Protein AF-A0A0L0VIF5-F1 (afdb_monomer_lite)

Sequence (379 aa):
MAERPLAISTTFCDLPTQRLYVVSLFVLIQAYKLIQFLDVIWSGSFYERRKLWIYWSLIDILLIGFVIPSLRIPRLRYDIFQKSMILSSLVFVNWFLVGNWHLQFGFLWAFLPKSINNLFNYQTAIMESKVRLNDILSPSSHILGKHTIHILPHSTAKLNPLSQCFCLSAAVRSAFVSIPLLFNNSIPHLLQYSVMNFTNGEKSLRNVTHAQLHPLTKQKKTQKSLEDWLEDEENDQPLDNDDRAQSNQNLRSKPQQLITSGKLKLSPTQHLYNLNIYHIGVIRLERVLDKDNMDIQIARTEALVVECPSASFLSDPVTSGNKKFTPWLSSSGPKENHECIGNSKNFGLVVKGLAPLSLAYSQIVNGQRKLVKLDHHFW

Radius of gyration: 52.23 Å; chains: 1; bounding box: 120×66×134 Å

Organism: NCBI:txid1165861

Foldseek 3Di:
DDDDDAPDDCPPDHLVRVVVVLVVVVVVLVVVLVVVLVVCLVPNDLVVLVVSLVVVLVVLCCSLVPVQVNRVRPPSPDDPVRSCVVSVVVSVVSCVSRNDPPPPCPVVVVVPPPVVVQVPQWDQDPVRDTDRPCCVPDPPDDDPDDPDDDDDDFKEKEWQPPQDAAEFAPVDQPTKDWTKMKIFQFQFAKWKKWFQAPPPRDIDIDIDGSVQWAWLDPPPPPVPPPVVVPPPPDDDDDDDDDDDDDDDDDDDDDPPVSPPVPPDPDDPRMTMIIDIDNDFGKMDTDWTAGPVRDTHHYDPDIYGYWHDKDKFKWAQPDPDDDRDTDGDDPPDPDPCPDDDPPDDGDIDMDIDTDPQDWDWDWDADPNDIDIDTDPDGDD

Secondary structure (DSSP, 8-state):
---PPPSS-TTTS-HHHHHHHHHHHHHHHHHHHHHHHHHHHHH--HHHHHHHHHHHHHHHHHIIIIIHHHT--TT----HHHHHHHHHHHHHHHHHHHS-S-S-THHHHHHS-THHHHHS-EEE-TTS-EEETHHHHS--S----------PPPPEEEE-TT---EEE-TT-TT--EEEEEEEES--EEEEEEEEE-TTT--EEEEEEEGGGSEES---------GGGGSSTT---------------------------S-S----TTEEEEEEEE-S-EEEEEEEEEETTSPBPEEPS-EEEEEEPPEEEEEEPPPSSS---PEE---SSS-------TT----EEEEEESSSSEEEEEEEEETTEEEEEEEEEEE-

InterPro domains:
  IPR037701 Nucleoporin Pom152 [PTHR28206] (3-375)
  IPR056540 Nucleoporin POM152, N-terminal transmembrane domain [PF24097] (14-102)
  IPR056542 Nucleoporin POM152, first Ig-like domain [PF24519] (156-305)

Structure (mmCIF, N/CA/C/O backbone):
data_AF-A0A0L0VIF5-F1
#
_entry.id   AF-A0A0L0VIF5-F1
#
loop_
_atom_site.group_PDB
_atom_site.id
_atom_site.type_symbol
_atom_site.label_atom_id
_atom_site.label_alt_id
_atom_site.label_comp_id
_atom_site.label_asym_id
_atom_site.label_entity_id
_atom_site.label_seq_id
_atom_site.pdbx_PDB_ins_code
_atom_site.Cartn_x
_atom_site.Cartn_y
_atom_site.Cartn_z
_atom_site.occupancy
_atom_site.B_iso_or_equiv
_atom_site.auth_seq_id
_atom_site.auth_comp_id
_atom_site.auth_asym_id
_atom_site.auth_atom_id
_atom_site.pdbx_PDB_model_num
ATOM 1 N N . MET A 1 1 ? -73.895 -22.552 71.698 1.00 37.09 1 MET A N 1
ATOM 2 C CA . MET A 1 1 ? -74.321 -21.353 70.939 1.00 37.09 1 MET A CA 1
ATOM 3 C C . MET A 1 1 ? -74.898 -21.824 69.620 1.00 37.09 1 MET A C 1
ATOM 5 O O . MET A 1 1 ? -74.186 -22.490 68.885 1.00 37.09 1 MET A O 1
ATOM 9 N N . ALA A 1 2 ? -76.182 -21.562 69.374 1.00 37.12 2 ALA A N 1
ATOM 10 C CA . ALA A 1 2 ? -76.881 -21.993 68.167 1.00 37.12 2 ALA A CA 1
ATOM 11 C C . ALA A 1 2 ? -76.202 -21.433 66.903 1.00 37.12 2 ALA A C 1
ATOM 13 O O . ALA A 1 2 ? -76.047 -20.215 66.769 1.00 37.12 2 ALA A O 1
ATOM 14 N N . GLU A 1 3 ? -75.777 -22.313 65.992 1.00 44.91 3 GLU A N 1
ATOM 15 C CA . GLU A 1 3 ? -75.253 -21.916 64.686 1.00 44.91 3 GLU A CA 1
ATOM 16 C C . GLU A 1 3 ? -76.394 -21.315 63.858 1.00 44.91 3 GLU A C 1
ATOM 18 O O . GLU A 1 3 ? -77.348 -21.993 63.483 1.00 44.91 3 GLU A O 1
ATOM 23 N N . ARG A 1 4 ? -76.326 -20.005 63.602 1.00 51.19 4 ARG A N 1
ATOM 24 C CA . ARG A 1 4 ? -77.241 -19.345 62.663 1.00 51.19 4 ARG A CA 1
ATOM 25 C C . ARG A 1 4 ? -76.994 -19.894 61.245 1.00 51.19 4 ARG A C 1
ATOM 27 O O . ARG A 1 4 ? -75.825 -20.030 60.877 1.00 51.19 4 ARG A O 1
ATOM 34 N N . PRO A 1 5 ? -78.046 -20.124 60.438 1.00 52.91 5 PRO A N 1
ATOM 35 C CA . PRO A 1 5 ? -77.915 -20.714 59.108 1.00 52.91 5 PRO A CA 1
ATOM 36 C C . PRO A 1 5 ? -77.062 -19.851 58.166 1.00 52.91 5 PRO A C 1
ATOM 38 O O . PRO A 1 5 ? -76.972 -18.626 58.316 1.00 52.91 5 PRO A O 1
ATOM 41 N N . LEU A 1 6 ? -76.410 -20.517 57.207 1.00 54.38 6 LEU A N 1
ATOM 42 C CA . LEU A 1 6 ? -75.652 -19.880 56.130 1.00 54.38 6 LEU A CA 1
ATOM 43 C C . LEU A 1 6 ? -76.581 -19.010 55.271 1.00 54.38 6 LEU A C 1
ATOM 45 O O . LEU A 1 6 ? -77.720 -19.384 55.009 1.00 54.38 6 LEU A O 1
ATOM 49 N N . ALA A 1 7 ? -76.086 -17.857 54.815 1.00 55.22 7 ALA A N 1
ATOM 50 C CA . ALA A 1 7 ? -76.877 -16.894 54.040 1.00 55.22 7 ALA A CA 1
ATOM 51 C C . ALA A 1 7 ? -77.243 -17.383 52.621 1.00 55.22 7 ALA A C 1
ATOM 53 O O . ALA A 1 7 ? -78.108 -16.797 51.981 1.00 55.22 7 ALA A O 1
ATOM 54 N N . ILE A 1 8 ? -76.600 -18.447 52.128 1.00 57.12 8 ILE A N 1
ATOM 55 C CA . ILE A 1 8 ? -76.883 -19.077 50.833 1.00 57.12 8 ILE A CA 1
ATOM 56 C C . ILE A 1 8 ? -77.099 -20.573 51.091 1.00 57.12 8 ILE A C 1
ATOM 58 O O . ILE A 1 8 ? -76.238 -21.225 51.684 1.00 57.12 8 ILE A O 1
ATOM 62 N N . SER A 1 9 ? -78.259 -21.100 50.687 1.00 49.66 9 SER A N 1
ATOM 63 C CA . SER A 1 9 ? -78.610 -22.516 50.857 1.00 49.66 9 SER A CA 1
ATOM 64 C C . SER A 1 9 ? -77.709 -23.409 49.999 1.00 49.66 9 SER A C 1
ATOM 66 O O . SER A 1 9 ? -77.537 -23.163 48.804 1.00 49.66 9 SER A O 1
ATOM 68 N N . THR A 1 10 ? -77.187 -24.488 50.586 1.00 59.03 10 THR A N 1
ATOM 69 C CA . THR A 1 10 ? -76.313 -25.485 49.934 1.00 59.03 10 THR A CA 1
ATOM 70 C C . THR A 1 10 ? -77.016 -26.316 48.855 1.00 59.03 10 THR A C 1
ATOM 72 O O . THR A 1 10 ? -76.394 -27.175 48.246 1.00 59.03 10 THR A O 1
ATOM 75 N N . THR A 1 11 ? -78.308 -26.086 48.613 1.00 62.38 11 THR A N 1
ATOM 76 C CA . THR A 1 11 ? -79.094 -26.747 47.560 1.00 62.38 11 THR A CA 1
ATOM 77 C C . THR A 1 11 ? -78.877 -26.164 46.162 1.00 62.38 11 THR A C 1
ATOM 79 O O . THR A 1 11 ? -79.217 -26.827 45.191 1.00 62.38 11 THR A O 1
ATOM 82 N N . PHE A 1 12 ? -78.330 -24.947 46.038 1.00 62.19 12 PHE A N 1
ATOM 83 C CA . PHE A 1 12 ? -78.150 -24.279 44.737 1.00 62.19 12 PHE A CA 1
ATOM 84 C C . PHE A 1 12 ? -76.689 -24.156 44.286 1.00 62.19 12 PHE A C 1
ATOM 86 O O . PHE A 1 12 ? -76.437 -23.951 43.102 1.00 62.19 12 PHE A O 1
ATOM 93 N N . CYS A 1 13 ? -75.718 -24.246 45.199 1.00 63.91 13 CYS A N 1
ATOM 94 C CA . CYS A 1 13 ? -74.304 -24.124 44.857 1.00 63.91 13 CYS A CA 1
ATOM 95 C C . CYS A 1 13 ? -73.428 -24.848 45.886 1.00 63.91 13 CYS A C 1
ATOM 97 O O . CYS A 1 13 ? -73.591 -24.653 47.093 1.00 63.91 13 CYS A O 1
ATOM 99 N N . ASP A 1 14 ? -72.479 -25.651 45.404 1.00 74.56 14 ASP A N 1
ATOM 100 C CA . ASP A 1 14 ? -71.530 -26.365 46.252 1.00 74.56 14 ASP A CA 1
ATOM 101 C C . ASP A 1 14 ? -70.582 -25.399 46.981 1.00 74.56 14 ASP A C 1
ATOM 103 O O . ASP A 1 14 ? -70.131 -24.381 46.444 1.00 74.56 14 ASP A O 1
ATOM 107 N N . LEU A 1 15 ? -70.204 -25.759 48.211 1.00 70.94 15 LEU A N 1
ATOM 108 C CA . LEU A 1 15 ? -69.267 -24.992 49.038 1.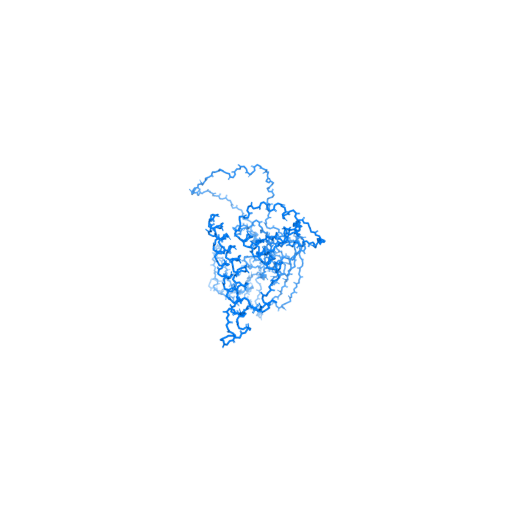00 70.94 15 LEU A CA 1
ATOM 109 C C . LEU A 1 15 ? -67.925 -24.632 48.353 1.00 70.94 15 LEU A C 1
ATOM 111 O O . LEU A 1 15 ? -67.456 -23.509 48.559 1.00 70.94 15 LEU A O 1
ATOM 115 N N . PRO A 1 16 ? -67.247 -25.514 47.584 1.00 77.19 16 PRO A N 1
ATOM 116 C CA . PRO A 1 16 ? -66.044 -25.133 46.837 1.00 77.19 16 PRO A CA 1
ATOM 117 C C . PRO A 1 16 ? -66.314 -24.078 45.755 1.00 77.19 16 PRO A C 1
ATOM 119 O O . PRO A 1 16 ? -65.529 -23.139 45.617 1.00 77.19 16 PRO A O 1
ATOM 122 N N . THR A 1 17 ? -67.431 -24.182 45.039 1.00 79.50 17 THR A N 1
ATOM 123 C CA . THR A 1 17 ? -67.799 -23.267 43.950 1.00 79.50 17 THR A CA 1
ATOM 124 C C . THR A 1 17 ? -68.127 -21.875 44.493 1.00 79.50 17 THR A C 1
ATOM 126 O O . THR A 1 17 ? -67.648 -20.870 43.970 1.00 79.50 17 THR A O 1
ATOM 129 N N . GLN A 1 18 ? -68.825 -21.804 45.631 1.00 77.75 18 GLN A N 1
ATOM 130 C CA . GLN A 1 18 ? -69.082 -20.548 46.339 1.00 77.75 18 GLN A CA 1
ATOM 131 C C . GLN A 1 18 ? -67.781 -19.825 46.739 1.00 77.75 18 GLN A C 1
ATOM 133 O O . GLN A 1 18 ? -67.693 -18.601 46.642 1.00 77.75 18 GLN A O 1
ATOM 138 N N . ARG A 1 19 ? -66.742 -20.566 47.153 1.00 83.19 19 ARG A N 1
ATOM 139 C CA . ARG A 1 19 ? -65.423 -19.989 47.477 1.00 83.19 19 ARG A CA 1
ATOM 140 C C . ARG A 1 19 ? -64.725 -19.445 46.237 1.00 83.19 19 ARG A C 1
ATOM 142 O O . ARG A 1 19 ? -64.167 -18.352 46.297 1.00 83.19 19 ARG A O 1
ATOM 149 N N . LEU A 1 20 ? -64.765 -20.192 45.134 1.00 82.44 20 LEU A N 1
ATOM 150 C CA . LEU A 1 20 ? -64.141 -19.780 43.880 1.00 82.44 20 LEU A CA 1
ATOM 151 C C . LEU A 1 20 ? -64.751 -18.470 43.374 1.00 82.44 20 LEU A C 1
ATOM 153 O O . LEU A 1 20 ? -64.001 -17.565 43.023 1.00 82.44 20 LEU A O 1
ATOM 157 N N . TYR A 1 21 ? -66.079 -18.318 43.427 1.00 84.25 21 TYR A N 1
ATOM 158 C CA . TYR A 1 21 ? -66.735 -17.072 43.021 1.00 84.25 21 TYR A CA 1
ATOM 159 C C . TYR A 1 21 ? -66.327 -15.872 43.877 1.00 84.25 21 TYR A C 1
ATOM 161 O O . TYR A 1 21 ? -66.044 -14.808 43.332 1.00 84.25 21 TYR A O 1
ATOM 169 N N . VAL A 1 22 ? -66.231 -16.037 45.200 1.00 82.25 22 VAL A N 1
ATOM 170 C CA . VAL A 1 22 ? -65.794 -14.951 46.094 1.00 82.25 22 VAL A CA 1
ATOM 171 C C . VAL A 1 22 ? -64.343 -14.553 45.815 1.00 82.25 22 VAL A C 1
ATOM 173 O O . VAL A 1 22 ? -64.039 -13.364 45.738 1.00 82.25 22 VAL A O 1
ATOM 176 N N . VAL A 1 23 ? -63.450 -15.528 45.615 1.00 84.25 23 VAL A N 1
ATOM 177 C CA . VAL A 1 23 ? -62.040 -15.259 45.288 1.00 84.25 23 VAL A CA 1
ATOM 178 C C . VAL A 1 23 ? -61.906 -14.619 43.904 1.00 84.25 23 VAL A C 1
ATOM 180 O O . VAL A 1 23 ? -61.168 -13.652 43.751 1.00 84.25 23 VAL A O 1
ATOM 183 N N . SER A 1 24 ? -62.641 -15.107 42.905 1.00 87.25 24 SER A N 1
ATOM 184 C CA . SER A 1 24 ? -62.624 -14.563 41.544 1.00 87.25 24 SER A CA 1
ATOM 185 C C . SER A 1 24 ? -63.135 -13.121 41.501 1.00 87.25 24 SER A C 1
ATOM 187 O O . SER A 1 24 ? -62.479 -12.261 40.915 1.00 87.25 24 SER A O 1
ATOM 189 N N . LEU A 1 25 ? -64.242 -12.827 42.193 1.00 86.38 25 LEU A N 1
ATOM 190 C CA . LEU A 1 25 ? -64.770 -11.468 42.314 1.00 86.38 25 LEU A CA 1
ATOM 191 C C . LEU A 1 25 ? -63.771 -10.542 43.019 1.00 86.38 25 LEU A C 1
ATOM 193 O O . LEU A 1 25 ? -63.560 -9.416 42.577 1.00 86.38 25 LEU A O 1
ATOM 197 N N . PHE A 1 26 ? -63.112 -11.025 44.077 1.00 85.75 26 PHE A N 1
ATOM 198 C CA . PHE A 1 26 ? -62.067 -10.270 44.765 1.00 85.75 26 PHE A CA 1
ATOM 199 C C . PHE A 1 26 ? -60.892 -9.942 43.832 1.00 85.75 26 PHE A C 1
ATOM 201 O O . PHE A 1 26 ? -60.473 -8.789 43.762 1.00 85.75 26 PHE A O 1
ATOM 208 N N . VAL A 1 27 ? -60.393 -10.921 43.071 1.00 88.81 27 VAL A N 1
ATOM 209 C CA . VAL A 1 27 ? -59.299 -10.720 42.104 1.00 88.81 27 VAL A CA 1
ATOM 210 C C . VAL A 1 27 ? -59.694 -9.723 41.015 1.00 88.81 27 VAL A C 1
ATOM 212 O O . VAL A 1 27 ? -58.898 -8.849 40.680 1.00 88.81 27 VAL A O 1
ATOM 215 N N . LEU A 1 28 ? -60.923 -9.801 40.500 1.00 92.06 28 LEU A N 1
ATOM 216 C CA . LEU A 1 28 ? -61.424 -8.874 39.483 1.00 92.06 28 LEU A CA 1
ATOM 217 C C . LEU A 1 28 ? -61.465 -7.433 40.007 1.00 92.06 28 LEU A C 1
ATOM 219 O O . LEU A 1 28 ? -61.015 -6.514 39.322 1.00 92.06 28 LEU A O 1
ATOM 223 N N . ILE A 1 29 ? -61.931 -7.237 41.244 1.00 88.19 29 ILE A N 1
ATOM 224 C CA . ILE A 1 29 ? -61.940 -5.921 41.898 1.00 88.19 29 ILE A CA 1
ATOM 225 C C . ILE A 1 29 ? -60.507 -5.395 42.085 1.00 88.19 29 ILE A C 1
ATOM 227 O O . ILE A 1 29 ? -60.245 -4.231 41.781 1.00 88.19 29 ILE A O 1
ATOM 231 N N . GLN A 1 30 ? -59.560 -6.239 42.518 1.00 88.94 30 GLN A N 1
ATOM 232 C CA . GLN A 1 30 ? -58.156 -5.827 42.663 1.00 88.94 30 GLN A CA 1
ATOM 233 C C . GLN A 1 30 ? -57.499 -5.495 41.310 1.00 88.94 30 GLN A C 1
ATOM 235 O O . GLN A 1 30 ? -56.734 -4.535 41.226 1.00 88.94 30 GLN A O 1
ATOM 240 N N . ALA A 1 31 ? -57.819 -6.228 40.240 1.00 90.50 31 ALA A N 1
ATOM 241 C CA . ALA A 1 31 ? -57.311 -5.948 38.897 1.00 90.50 31 ALA A CA 1
ATOM 242 C C . ALA A 1 31 ? -57.841 -4.612 38.349 1.00 90.50 31 ALA A C 1
ATOM 244 O O . ALA A 1 31 ? -57.065 -3.804 37.839 1.00 90.50 31 ALA A O 1
ATOM 245 N N . TYR A 1 32 ? -59.140 -4.339 38.512 1.00 90.88 32 TYR A N 1
ATOM 246 C CA . TYR A 1 32 ? -59.739 -3.066 38.100 1.00 90.88 32 TYR A CA 1
ATOM 247 C C . TYR A 1 32 ? -59.129 -1.872 38.848 1.00 90.88 32 TYR A C 1
ATOM 249 O O . TYR A 1 32 ? -58.783 -0.853 38.251 1.00 90.88 32 TYR A O 1
ATOM 257 N N . LYS A 1 33 ? -58.921 -2.027 40.156 1.00 90.00 33 LYS A N 1
ATOM 258 C CA . LYS A 1 33 ? -58.232 -1.048 40.997 1.00 90.00 33 LYS A CA 1
ATOM 259 C C . LYS A 1 33 ? -56.798 -0.772 40.527 1.00 90.00 33 LYS A C 1
ATOM 261 O O . LYS A 1 33 ? -56.397 0.387 40.471 1.00 90.00 33 LYS A O 1
ATOM 266 N N . LEU A 1 34 ? -56.041 -1.806 40.149 1.00 87.44 34 LEU A N 1
ATOM 267 C CA . LEU A 1 34 ? -54.671 -1.655 39.643 1.00 87.44 34 LEU A CA 1
ATOM 268 C C . LEU A 1 34 ? -54.628 -0.834 38.347 1.00 87.44 34 LEU A C 1
ATOM 270 O O . LEU A 1 34 ? -53.763 0.026 38.209 1.00 87.44 34 LEU A O 1
ATOM 274 N N . ILE A 1 35 ? -55.580 -1.042 37.434 1.00 87.56 35 ILE A N 1
ATOM 275 C CA . ILE A 1 35 ? -55.677 -0.268 36.184 1.00 87.56 35 ILE A CA 1
ATOM 276 C C . ILE A 1 35 ? -55.914 1.218 36.481 1.00 87.56 35 ILE A C 1
ATOM 278 O O . ILE A 1 35 ? -55.209 2.070 35.946 1.00 87.56 35 ILE A O 1
ATOM 282 N N . GLN A 1 36 ? -56.850 1.528 37.384 1.00 86.56 36 GLN A N 1
ATOM 283 C CA . GLN A 1 36 ? -57.139 2.909 37.788 1.00 86.56 36 GLN A CA 1
ATOM 284 C C . GLN A 1 36 ? -55.935 3.582 38.462 1.00 86.56 36 GLN A C 1
ATOM 286 O O . GLN A 1 36 ? -55.687 4.772 38.281 1.00 86.56 36 GLN A O 1
ATOM 291 N N . PHE A 1 37 ? -55.158 2.822 39.234 1.00 85.62 37 PHE A N 1
ATOM 292 C CA . PHE A 1 37 ? -53.932 3.328 39.841 1.00 85.62 37 PHE A CA 1
ATOM 293 C C . PHE A 1 37 ? -52.834 3.589 38.812 1.00 85.62 37 PHE A C 1
ATOM 295 O O . PHE A 1 37 ? -52.171 4.617 38.912 1.00 85.62 37 PHE A O 1
ATOM 302 N N . LEU A 1 38 ? -52.660 2.717 37.815 1.00 83.56 38 LEU A N 1
ATOM 303 C CA . LEU A 1 38 ? -51.679 2.927 36.747 1.00 83.56 38 LEU A CA 1
ATOM 304 C C . LEU A 1 38 ? -51.964 4.195 35.936 1.00 83.56 38 LEU A C 1
ATOM 306 O O . LEU A 1 38 ? -51.031 4.949 35.664 1.00 83.56 38 LEU A O 1
ATOM 310 N N . ASP A 1 39 ? -53.230 4.458 35.605 1.00 83.62 39 ASP A N 1
ATOM 311 C CA . ASP A 1 39 ? -53.618 5.675 34.881 1.00 83.62 39 ASP A CA 1
ATOM 312 C C . ASP A 1 39 ? -53.274 6.934 35.696 1.00 83.62 39 ASP A C 1
ATOM 314 O O . ASP A 1 39 ? -52.555 7.830 35.253 1.00 83.62 39 ASP A O 1
ATOM 318 N N . VAL A 1 40 ? -53.666 6.948 36.968 1.00 83.50 40 VAL A N 1
ATOM 319 C CA . VAL A 1 40 ? -53.474 8.094 37.866 1.00 83.50 40 VAL A CA 1
ATOM 320 C C . VAL A 1 40 ? -52.009 8.311 38.278 1.00 83.50 40 VAL A C 1
ATOM 322 O O . VAL A 1 40 ? -51.621 9.443 38.581 1.00 83.50 40 VAL A O 1
ATOM 325 N N . ILE A 1 41 ? -51.170 7.271 38.272 1.00 79.25 41 ILE A N 1
ATOM 326 C CA . ILE A 1 41 ? -49.714 7.404 38.449 1.00 79.25 41 ILE A CA 1
ATOM 327 C C . ILE A 1 41 ? -49.101 8.185 37.279 1.00 79.25 41 ILE A C 1
ATOM 329 O O . ILE A 1 41 ? -48.213 9.008 37.499 1.00 79.25 41 ILE A O 1
ATOM 333 N N . TRP A 1 42 ? -49.591 7.961 36.058 1.00 75.31 42 TRP A N 1
ATOM 334 C CA . TRP A 1 42 ? -49.045 8.577 34.849 1.00 75.31 42 TRP A CA 1
ATOM 335 C C . TRP A 1 42 ? -49.603 9.974 34.569 1.00 75.31 42 TRP A C 1
ATOM 337 O O . TRP A 1 42 ? -48.871 10.839 34.089 1.00 75.31 42 TRP A O 1
ATOM 347 N N . SER A 1 43 ? -50.888 10.201 34.857 1.00 74.75 43 SER A N 1
ATOM 348 C CA . SER A 1 43 ? -51.625 11.389 34.397 1.00 74.75 43 SER A CA 1
ATOM 349 C C . SER A 1 43 ? -52.347 12.168 35.511 1.00 74.75 43 SER A C 1
ATOM 351 O O . SER A 1 43 ? -52.868 13.259 35.275 1.00 74.75 43 SER A O 1
ATOM 353 N N . GLY A 1 44 ? -52.385 11.640 36.740 1.00 73.38 44 GLY A N 1
ATOM 354 C CA . GLY A 1 44 ? -53.288 12.108 37.792 1.00 73.38 44 GLY A CA 1
ATOM 355 C C . GLY A 1 44 ? -52.775 13.265 38.656 1.00 73.38 44 GLY A C 1
ATOM 356 O O . GLY A 1 44 ? -51.603 13.345 39.036 1.00 73.38 44 GLY A O 1
ATOM 357 N N . SER A 1 45 ? -53.696 14.148 39.053 1.00 80.88 45 SER A N 1
ATOM 358 C CA . SER A 1 45 ? -53.440 15.224 40.019 1.00 80.88 45 SER A CA 1
ATOM 359 C C . SER A 1 45 ? -53.351 14.701 41.466 1.00 80.88 45 SER A C 1
ATOM 361 O O . SER A 1 45 ? -53.839 13.618 41.796 1.00 80.88 45 SER A O 1
ATOM 363 N N . PHE A 1 46 ? -52.758 15.484 42.378 1.00 77.56 46 PHE A N 1
ATOM 364 C CA . PHE A 1 46 ? -52.643 15.107 43.799 1.00 77.56 46 PHE A CA 1
ATOM 365 C C . PHE A 1 46 ? -53.997 14.889 44.492 1.00 77.56 46 PHE A C 1
ATOM 367 O O . PHE A 1 46 ? -54.105 14.031 45.370 1.00 77.56 46 PHE A O 1
ATOM 374 N N . TYR A 1 47 ? -55.023 15.652 44.105 1.00 82.25 47 TYR A N 1
ATOM 375 C CA . TYR A 1 47 ? -56.366 15.524 44.667 1.00 82.25 47 TYR A CA 1
ATOM 376 C C . TYR A 1 47 ? -57.040 14.220 44.221 1.00 82.25 47 TYR A C 1
ATOM 378 O O . TYR A 1 47 ? -57.545 13.481 45.067 1.00 82.25 47 TYR A O 1
ATOM 386 N N . GLU A 1 48 ? -56.962 13.884 42.928 1.00 82.50 48 GLU A N 1
ATOM 387 C CA . GLU A 1 48 ? -57.525 12.635 42.395 1.00 82.50 48 GLU A CA 1
ATOM 388 C C . GLU A 1 48 ? -56.803 11.401 42.953 1.00 82.50 48 GLU A C 1
ATOM 390 O O . GLU A 1 48 ? -57.455 10.435 43.351 1.00 82.50 48 GLU A O 1
ATOM 395 N N . ARG A 1 49 ? -55.473 11.470 43.127 1.00 81.12 49 ARG A N 1
ATOM 396 C CA . ARG A 1 49 ? -54.690 10.439 43.832 1.00 81.12 49 ARG A CA 1
ATOM 397 C C . ARG A 1 49 ? -55.218 10.168 45.239 1.00 81.12 49 ARG A C 1
ATOM 399 O O . ARG A 1 49 ? -55.515 9.027 45.594 1.00 81.12 49 ARG A O 1
ATOM 406 N N . ARG A 1 50 ? -55.369 11.221 46.049 1.00 82.69 50 ARG A N 1
ATOM 407 C CA . ARG A 1 50 ? -55.847 11.096 47.435 1.00 82.69 50 ARG A CA 1
ATOM 408 C C . ARG A 1 50 ? -57.286 10.583 47.494 1.00 82.69 50 ARG A C 1
ATOM 410 O O . ARG A 1 50 ? -57.595 9.752 48.345 1.00 82.69 50 ARG A O 1
ATOM 417 N N . LYS A 1 51 ? -58.150 11.059 46.597 1.00 85.69 51 LYS A N 1
ATOM 418 C CA . LYS A 1 51 ? -59.549 10.634 46.494 1.00 85.69 51 LYS A CA 1
ATOM 419 C C . LYS A 1 51 ? -59.655 9.146 46.162 1.00 85.69 51 LYS A C 1
ATOM 421 O O . LYS A 1 51 ? -60.365 8.430 46.863 1.00 85.69 51 LYS A O 1
ATOM 426 N N . LEU A 1 52 ? -58.906 8.669 45.167 1.00 85.81 52 LEU A N 1
ATOM 427 C CA . LEU A 1 52 ? -58.879 7.255 44.788 1.00 85.81 52 LEU A CA 1
ATOM 428 C C . LEU A 1 52 ? -58.283 6.373 45.886 1.00 85.81 52 LEU A C 1
ATOM 430 O O . LEU A 1 52 ? -58.828 5.306 46.158 1.00 85.81 52 LEU A O 1
ATOM 434 N N . TRP A 1 53 ? -57.225 6.823 46.566 1.00 85.06 53 TRP A N 1
ATOM 435 C CA . TRP A 1 53 ? -56.654 6.090 47.698 1.00 85.06 53 TRP A CA 1
ATOM 436 C C . TRP A 1 53 ? -57.673 5.891 48.832 1.00 85.06 53 TRP A C 1
ATOM 438 O O . TRP A 1 53 ? -57.872 4.763 49.282 1.00 85.06 53 TRP A O 1
ATOM 448 N N . ILE A 1 54 ? -58.360 6.958 49.263 1.00 85.56 54 ILE A N 1
ATOM 449 C CA . ILE A 1 54 ? -59.376 6.877 50.328 1.00 85.56 54 ILE A CA 1
ATOM 450 C C . ILE A 1 54 ? -60.554 6.009 49.876 1.00 85.56 54 ILE A C 1
ATOM 452 O O . ILE A 1 54 ? -60.986 5.132 50.621 1.00 85.56 54 ILE A O 1
ATOM 456 N N . TYR A 1 55 ? -61.047 6.223 48.654 1.00 89.56 55 TYR A N 1
ATOM 457 C CA . TYR A 1 55 ? -62.181 5.488 48.097 1.00 89.56 55 TYR A CA 1
ATOM 458 C C . TYR A 1 55 ? -61.920 3.976 48.047 1.00 89.56 55 TYR A C 1
ATOM 460 O O . TYR A 1 55 ? -62.703 3.196 48.587 1.00 89.56 55 TYR A O 1
ATOM 468 N N . TRP A 1 56 ? -60.786 3.554 47.480 1.00 89.00 56 TRP A N 1
ATOM 469 C CA . TRP A 1 56 ? -60.438 2.136 47.370 1.00 89.00 56 TRP A CA 1
ATOM 470 C C . TRP A 1 56 ? -60.043 1.506 48.709 1.00 89.00 56 TRP A C 1
ATOM 472 O O . TRP A 1 56 ? -60.382 0.351 48.950 1.00 89.00 56 TRP A O 1
ATOM 482 N N . SER A 1 57 ? -59.406 2.261 49.610 1.00 86.62 57 SER A N 1
ATOM 483 C CA . SER A 1 57 ? -59.130 1.810 50.982 1.00 86.62 57 SER A CA 1
ATOM 484 C C . SER A 1 57 ? -60.425 1.520 51.752 1.00 86.62 57 SER A C 1
ATOM 486 O O . SER A 1 57 ? -60.552 0.471 52.380 1.00 86.62 57 SER A O 1
ATOM 488 N N . LEU A 1 58 ? -61.434 2.393 51.643 1.00 89.00 58 LEU A N 1
ATOM 489 C CA . LEU A 1 58 ? -62.751 2.168 52.248 1.00 89.00 58 LEU A CA 1
ATOM 490 C C . LEU A 1 58 ? -63.466 0.950 51.651 1.00 89.00 58 LEU A C 1
ATOM 492 O O . LEU A 1 58 ? -64.083 0.186 52.394 1.00 89.00 58 LEU A O 1
ATOM 496 N N . ILE A 1 59 ? -63.356 0.737 50.337 1.00 88.50 59 ILE A N 1
ATOM 497 C CA . ILE A 1 59 ? -63.912 -0.451 49.677 1.00 88.50 59 ILE A CA 1
ATOM 498 C C . ILE A 1 59 ? -63.223 -1.728 50.168 1.00 88.50 59 ILE A C 1
ATOM 500 O O . ILE A 1 59 ? -63.921 -2.688 50.481 1.00 88.50 59 ILE A O 1
ATOM 504 N N . ASP A 1 60 ? -61.893 -1.748 50.295 1.00 85.75 60 ASP A N 1
ATOM 505 C CA . ASP A 1 60 ? -61.153 -2.905 50.820 1.00 85.75 60 ASP A CA 1
ATOM 506 C C . ASP A 1 60 ? -61.559 -3.211 52.281 1.00 85.75 60 ASP A C 1
ATOM 508 O O . ASP A 1 60 ? -61.782 -4.375 52.633 1.00 85.75 60 ASP A O 1
ATOM 512 N N . ILE A 1 61 ? -61.741 -2.174 53.117 1.00 86.56 61 ILE A N 1
ATOM 513 C CA . ILE A 1 61 ? -62.247 -2.298 54.499 1.00 86.56 61 ILE A CA 1
ATOM 514 C C . ILE A 1 61 ? -63.660 -2.890 54.513 1.00 86.56 61 ILE A C 1
ATOM 516 O O . ILE A 1 61 ? -63.938 -3.804 55.289 1.00 86.56 61 ILE A O 1
ATOM 520 N N . LEU A 1 62 ? -64.556 -2.403 53.655 1.00 87.69 62 LEU A N 1
ATOM 521 C CA . LEU A 1 62 ? -65.936 -2.883 53.582 1.00 87.69 62 LEU A CA 1
ATOM 522 C C . LEU A 1 62 ? -66.000 -4.324 53.055 1.00 87.69 62 LEU A C 1
ATOM 524 O O . LEU A 1 62 ? -66.706 -5.166 53.615 1.00 87.69 62 LEU A O 1
ATOM 528 N N . LEU A 1 63 ? -65.227 -4.641 52.018 1.00 83.44 63 LEU A N 1
ATOM 529 C CA . LEU A 1 63 ? -65.213 -5.955 51.384 1.00 83.44 63 LEU A CA 1
ATOM 530 C C . LEU A 1 63 ? -64.665 -7.027 52.339 1.00 83.44 63 LEU A C 1
ATOM 532 O O . LEU A 1 63 ? -65.312 -8.049 52.569 1.00 83.44 63 LEU A O 1
ATOM 536 N N . ILE A 1 64 ? -63.505 -6.780 52.952 1.00 81.88 64 ILE A N 1
ATOM 537 C CA . ILE A 1 64 ? -62.831 -7.757 53.822 1.00 81.88 64 ILE A CA 1
ATOM 538 C C . ILE A 1 64 ? -63.407 -7.745 55.242 1.00 81.88 64 ILE A C 1
ATOM 540 O O . ILE A 1 64 ? -63.544 -8.800 55.866 1.00 81.88 64 ILE A O 1
ATOM 544 N N . GLY A 1 65 ? -63.764 -6.569 55.757 1.00 78.44 65 GLY A N 1
ATOM 545 C CA . GLY A 1 65 ? -64.254 -6.384 57.122 1.00 78.44 65 GLY A CA 1
ATOM 546 C C . GLY A 1 65 ? -65.737 -6.690 57.309 1.00 78.44 65 GLY A C 1
ATOM 547 O O . GLY A 1 65 ? -66.112 -7.177 58.374 1.00 78.44 65 GLY A O 1
ATOM 548 N N . PHE A 1 66 ? -66.582 -6.452 56.301 1.00 79.31 66 PHE A N 1
ATOM 549 C CA . PHE A 1 66 ? -68.037 -6.575 56.445 1.00 79.31 66 PHE A CA 1
ATOM 550 C C . PHE A 1 66 ? -68.656 -7.628 55.518 1.00 79.31 66 PHE A C 1
ATOM 552 O O . PHE A 1 66 ? -69.423 -8.477 55.981 1.00 79.3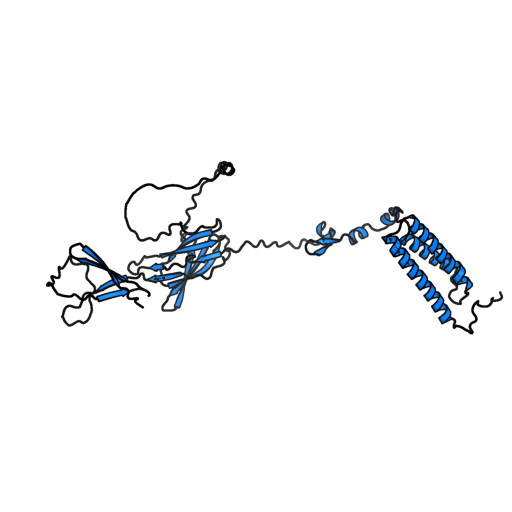1 66 PHE A O 1
ATOM 559 N N . VAL A 1 67 ? -68.291 -7.640 54.231 1.00 78.69 67 VAL A N 1
ATOM 560 C CA . VAL A 1 67 ? -68.925 -8.518 53.228 1.00 78.69 67 VAL A CA 1
ATOM 561 C C . VAL A 1 67 ? -68.497 -9.975 53.402 1.00 78.69 67 VAL A C 1
ATOM 563 O O . VAL A 1 67 ? -69.349 -10.857 53.534 1.00 78.69 67 VAL A O 1
ATOM 566 N N . ILE A 1 68 ? -67.191 -10.242 53.483 1.00 78.31 68 ILE A N 1
ATOM 567 C CA . ILE A 1 68 ? -66.665 -11.606 53.658 1.00 78.31 68 ILE A CA 1
ATOM 568 C C . ILE A 1 68 ? -67.165 -12.260 54.968 1.00 78.31 68 ILE A C 1
ATOM 570 O O . ILE A 1 68 ? -67.607 -13.413 54.924 1.00 78.31 68 ILE A O 1
ATOM 574 N N . PRO A 1 69 ? -67.187 -11.567 56.127 1.00 73.19 69 PRO A N 1
ATOM 575 C CA . PRO A 1 69 ? -67.737 -12.133 57.361 1.00 73.19 69 PRO A CA 1
ATOM 576 C C . PRO A 1 69 ? -69.254 -12.357 57.328 1.00 73.19 69 PRO A C 1
ATOM 578 O O . PRO A 1 69 ? -69.736 -13.305 57.952 1.00 73.19 69 PRO A O 1
ATOM 581 N N . SER A 1 70 ? -70.004 -11.534 56.588 1.00 70.69 70 SER A N 1
ATOM 582 C CA . SER A 1 70 ? -71.461 -11.680 56.448 1.00 70.69 70 SER A CA 1
ATOM 583 C C . SER A 1 70 ? -71.859 -12.912 55.627 1.00 70.69 70 SER A C 1
ATOM 585 O O . SER A 1 70 ? -72.878 -13.534 55.919 1.00 70.69 70 SER A O 1
ATOM 587 N N . LEU A 1 71 ? -71.021 -13.331 54.670 1.00 69.50 71 LEU A N 1
ATOM 588 C CA . LEU A 1 71 ? -71.246 -14.514 53.823 1.00 69.50 71 LEU A CA 1
ATOM 589 C C . LEU A 1 71 ? -71.013 -15.858 54.550 1.00 69.50 71 LEU A C 1
ATOM 591 O O . LEU A 1 71 ? -71.374 -16.904 54.018 1.00 69.50 71 LEU A O 1
ATOM 595 N N . ARG A 1 72 ? -70.443 -15.842 55.770 1.00 64.50 72 ARG A N 1
ATOM 596 C CA . ARG A 1 72 ? -70.287 -16.990 56.700 1.00 64.50 72 ARG A CA 1
ATOM 597 C C . ARG A 1 72 ? -69.851 -18.322 56.062 1.00 64.50 72 ARG A C 1
ATOM 599 O O . ARG A 1 72 ? -70.310 -19.389 56.463 1.00 64.50 72 ARG A O 1
ATOM 606 N N . ILE A 1 73 ? -68.912 -18.283 55.119 1.00 67.69 73 ILE A N 1
ATOM 607 C CA . ILE A 1 73 ? -68.411 -19.482 54.430 1.00 67.69 73 ILE A CA 1
ATOM 608 C C . ILE A 1 73 ? -67.418 -20.244 55.340 1.00 67.69 73 ILE A C 1
ATOM 610 O O . ILE A 1 73 ? -66.469 -19.643 55.858 1.00 67.69 73 ILE A O 1
ATOM 614 N N . PRO A 1 74 ? -67.565 -21.568 55.547 1.00 56.25 74 PRO A N 1
ATOM 615 C CA . PRO A 1 74 ? -66.611 -22.353 56.329 1.00 56.25 74 PRO A CA 1
ATOM 616 C C . PRO A 1 74 ? -65.246 -22.393 55.618 1.00 56.25 74 PRO A C 1
ATOM 618 O O . PRO A 1 74 ? -65.195 -22.572 54.401 1.00 56.25 74 PRO A O 1
ATOM 621 N N . ARG A 1 75 ? -64.151 -22.253 56.384 1.00 60.47 75 ARG A N 1
ATOM 622 C CA . ARG A 1 75 ? -62.731 -22.058 55.978 1.00 60.47 75 ARG A CA 1
ATOM 623 C C . ARG A 1 75 ? -62.277 -20.654 55.567 1.00 60.47 75 ARG A C 1
ATOM 625 O O . ARG A 1 75 ? -61.076 -20.427 55.583 1.00 60.47 75 ARG A O 1
ATOM 632 N N . LEU A 1 76 ? -63.177 -19.701 55.325 1.00 64.38 76 LEU A N 1
ATOM 633 C CA . LEU A 1 76 ? -62.810 -18.279 55.181 1.00 64.38 76 LEU A CA 1
ATOM 634 C C . LEU A 1 76 ? -63.048 -17.503 56.492 1.00 64.38 76 LEU A C 1
ATOM 636 O O . LEU A 1 76 ? -63.375 -16.318 56.510 1.00 64.38 76 LEU A O 1
ATOM 640 N N . ARG A 1 77 ? -62.924 -18.209 57.624 1.00 65.94 77 ARG A N 1
ATOM 641 C CA . ARG A 1 77 ? -62.996 -17.646 58.974 1.00 65.94 77 ARG A CA 1
ATOM 642 C C . ARG A 1 77 ? -61.596 -17.206 59.384 1.00 65.94 77 ARG A C 1
ATOM 644 O O . ARG A 1 77 ? -60.903 -17.925 60.091 1.00 65.94 77 ARG A O 1
ATOM 651 N N . TYR A 1 78 ? -61.181 -16.044 58.901 1.00 72.62 78 TYR A N 1
ATOM 652 C CA . TYR A 1 78 ? -59.949 -15.425 59.372 1.00 72.62 78 TYR A CA 1
ATOM 653 C C . TYR A 1 78 ? -60.116 -14.959 60.817 1.00 72.62 78 TYR A C 1
ATOM 655 O O . TYR A 1 78 ? -61.149 -14.371 61.172 1.00 72.62 78 TYR A O 1
ATOM 663 N N . ASP A 1 79 ? -59.090 -15.208 61.624 1.00 78.38 79 ASP A N 1
ATOM 664 C CA . ASP A 1 79 ? -58.995 -14.634 62.961 1.00 78.38 79 ASP A CA 1
ATOM 665 C C . ASP A 1 79 ? -58.889 -13.100 62.879 1.00 78.38 79 ASP A C 1
ATOM 667 O O . ASP A 1 79 ? -58.499 -12.544 61.845 1.00 78.38 79 ASP A O 1
ATOM 671 N N . ILE A 1 80 ? -59.248 -12.400 63.955 1.00 81.06 80 ILE A N 1
ATOM 672 C CA . ILE A 1 80 ? -59.225 -10.931 64.035 1.00 81.06 80 ILE A CA 1
ATOM 673 C C . ILE A 1 80 ? -57.831 -10.402 63.654 1.00 81.06 80 ILE A C 1
ATOM 675 O O . ILE A 1 80 ? -57.725 -9.439 62.891 1.00 81.06 80 ILE A O 1
ATOM 679 N N . PHE A 1 81 ? -56.768 -11.093 64.081 1.00 82.25 81 PHE A N 1
ATOM 680 C CA . PHE A 1 81 ? -55.385 -10.763 63.728 1.00 82.25 81 PHE A CA 1
ATOM 681 C C . PHE A 1 81 ? -55.076 -10.945 62.239 1.00 82.25 81 PHE A C 1
ATOM 683 O O . PHE A 1 81 ? -54.484 -10.062 61.623 1.00 82.25 81 PHE A O 1
ATOM 690 N N . GLN A 1 82 ? -55.515 -12.049 61.631 1.00 82.75 82 GLN A N 1
ATOM 691 C CA . GLN A 1 82 ? -55.276 -12.320 60.209 1.00 82.75 82 GLN A CA 1
ATOM 692 C C . GLN A 1 82 ? -56.022 -11.325 59.311 1.00 82.75 82 GLN A C 1
ATOM 694 O O . GLN A 1 82 ? -55.458 -10.834 58.335 1.00 82.75 82 GLN A O 1
ATOM 699 N N . LYS A 1 83 ? -57.263 -10.964 59.670 1.00 84.38 83 LYS A N 1
ATOM 700 C CA . LYS A 1 83 ? -58.028 -9.917 58.969 1.00 84.38 83 LYS A CA 1
ATOM 701 C C . LYS A 1 83 ? -57.324 -8.571 59.048 1.00 84.38 83 LYS A C 1
ATOM 703 O O . LYS A 1 83 ? -57.177 -7.908 58.027 1.00 84.38 83 LYS A O 1
ATOM 708 N N . SER A 1 84 ? -56.876 -8.197 60.247 1.00 84.75 84 SER A N 1
ATOM 709 C CA . SER A 1 84 ? -56.151 -6.948 60.474 1.00 84.75 84 SER A CA 1
ATOM 710 C C . SER A 1 84 ? -54.851 -6.897 59.665 1.00 84.75 84 SER A C 1
ATOM 712 O O . SER A 1 84 ? -54.588 -5.906 58.991 1.00 84.75 84 SER A O 1
ATOM 714 N N . MET A 1 85 ? -54.084 -7.993 59.635 1.00 87.25 85 MET A N 1
ATOM 715 C CA . MET A 1 85 ? -52.829 -8.078 58.883 1.00 87.25 85 MET A CA 1
ATOM 716 C C . MET A 1 85 ? -53.042 -7.956 57.367 1.00 87.25 85 MET A C 1
ATOM 718 O O . MET A 1 85 ? -52.346 -7.179 56.713 1.00 87.25 85 MET A O 1
ATOM 722 N N . ILE A 1 86 ? -54.020 -8.676 56.804 1.00 86.56 86 ILE A N 1
ATOM 723 C CA . ILE A 1 86 ? -54.336 -8.615 55.366 1.00 86.56 86 ILE A CA 1
ATOM 724 C C . ILE A 1 86 ? -54.848 -7.218 54.990 1.00 86.56 86 ILE A C 1
ATOM 726 O O . ILE A 1 86 ? -54.415 -6.649 53.989 1.00 86.56 86 ILE A O 1
ATOM 730 N N . LEU A 1 87 ? -55.726 -6.636 55.811 1.00 86.56 87 LEU A N 1
ATOM 731 C CA . LEU A 1 87 ? -56.261 -5.297 55.583 1.00 86.56 87 LEU A CA 1
ATOM 732 C C . LEU A 1 87 ? -55.167 -4.225 55.670 1.00 86.56 87 LEU A C 1
ATOM 734 O O . LEU A 1 87 ? -55.080 -3.364 54.801 1.00 86.56 87 LEU A O 1
ATOM 738 N N . SER A 1 88 ? -54.296 -4.310 56.677 1.00 86.75 88 SER A N 1
ATOM 739 C CA . SER A 1 88 ? -53.156 -3.407 56.838 1.00 86.75 88 SER A CA 1
ATOM 740 C C . SER A 1 88 ? -52.208 -3.485 55.642 1.00 86.75 88 SER A C 1
ATOM 742 O O . SER A 1 88 ? -51.819 -2.447 55.110 1.00 86.75 88 SER A O 1
ATOM 744 N N . SER A 1 89 ? -51.909 -4.696 55.156 1.00 87.81 89 SER A N 1
ATOM 745 C CA . SER A 1 89 ? -51.080 -4.894 53.965 1.00 87.81 89 SER A CA 1
ATOM 746 C C . SER A 1 89 ? -51.694 -4.248 52.721 1.00 87.81 89 SER A C 1
ATOM 748 O O . SER A 1 89 ? -51.002 -3.520 52.015 1.00 87.81 89 SER A O 1
ATOM 750 N N . LEU A 1 90 ? -52.995 -4.430 52.475 1.00 86.69 90 LEU A N 1
ATOM 751 C CA . LEU A 1 90 ? -53.663 -3.836 51.311 1.00 86.69 90 LEU A CA 1
ATOM 752 C C . LEU A 1 90 ? -53.728 -2.308 51.393 1.00 86.69 90 LEU A C 1
ATOM 754 O O . LEU A 1 90 ? -53.440 -1.630 50.408 1.00 86.69 90 LEU A O 1
ATOM 758 N N . VAL A 1 91 ? -54.030 -1.749 52.567 1.00 86.44 91 VAL A N 1
ATOM 759 C CA . VAL A 1 91 ? -54.025 -0.293 52.779 1.00 86.44 91 VAL A CA 1
ATOM 760 C C . VAL A 1 91 ? -52.617 0.282 52.604 1.00 86.44 91 VAL A C 1
ATOM 762 O O . VAL A 1 91 ? -52.464 1.343 51.996 1.00 86.44 91 VAL A O 1
ATOM 765 N N . PHE A 1 92 ? -51.590 -0.430 53.075 1.00 86.00 92 PHE A N 1
ATOM 766 C CA . PHE A 1 92 ? -50.192 -0.047 52.898 1.00 86.00 92 PHE A CA 1
ATOM 767 C C . PHE A 1 92 ? -49.769 -0.081 51.427 1.00 86.00 92 PHE A C 1
ATOM 769 O O . PHE A 1 92 ? -49.167 0.875 50.951 1.00 86.00 92 PHE A O 1
ATOM 776 N N . VAL A 1 93 ? -50.133 -1.125 50.679 1.00 85.56 93 VAL A N 1
ATOM 777 C CA . VAL A 1 93 ? -49.854 -1.215 49.237 1.00 85.56 93 VAL A CA 1
ATOM 778 C C . VAL A 1 93 ? -50.579 -0.103 48.468 1.00 85.56 93 VAL A C 1
ATOM 780 O O . VAL A 1 93 ? -49.982 0.517 47.591 1.00 85.56 93 VAL A O 1
ATOM 783 N N . ASN A 1 94 ? -51.821 0.229 48.837 1.00 85.19 94 ASN A N 1
ATOM 784 C CA . ASN A 1 94 ? -52.564 1.348 48.242 1.00 85.19 94 ASN A CA 1
ATOM 785 C C . ASN A 1 94 ? -51.888 2.695 48.525 1.00 85.19 94 ASN A C 1
ATOM 787 O O . ASN A 1 94 ? -51.782 3.541 47.637 1.00 85.19 94 ASN A O 1
ATOM 791 N N . TRP A 1 95 ? -51.429 2.892 49.764 1.00 82.38 95 TRP A N 1
ATOM 792 C CA . TRP A 1 95 ? -50.650 4.067 50.148 1.00 82.38 95 TRP A CA 1
ATOM 793 C C . TRP A 1 95 ? -49.324 4.118 49.387 1.00 82.38 95 TRP A C 1
ATOM 795 O O . TRP A 1 95 ? -48.916 5.181 48.939 1.00 82.38 95 TRP A O 1
ATOM 805 N N . PHE A 1 96 ? -48.649 2.985 49.204 1.00 82.38 96 PHE A N 1
ATOM 806 C CA . PHE A 1 96 ? -47.381 2.930 48.490 1.00 82.38 96 PHE A CA 1
ATOM 807 C C . PHE A 1 96 ? -47.541 3.226 46.997 1.00 82.38 96 PHE A C 1
ATOM 809 O O . PHE A 1 96 ? -46.712 3.925 46.442 1.00 82.38 96 PHE A O 1
ATOM 816 N N . LEU A 1 97 ? -48.589 2.743 46.332 1.00 77.88 97 LEU A N 1
ATOM 817 C CA . LEU A 1 97 ? -48.757 2.950 44.887 1.00 77.88 97 LEU A CA 1
ATOM 818 C C . LEU A 1 97 ? -49.228 4.365 44.525 1.00 77.88 97 LEU A C 1
ATOM 820 O O . LEU A 1 97 ? -48.771 4.923 43.534 1.00 77.88 97 LEU A O 1
ATOM 824 N N . VAL A 1 98 ? -50.147 4.940 45.306 1.00 77.31 98 VAL A N 1
ATOM 825 C CA . VAL A 1 98 ? -50.850 6.191 44.943 1.00 77.31 98 VAL A CA 1
ATOM 826 C C . VAL A 1 98 ? -50.646 7.307 45.967 1.00 77.31 98 VAL A C 1
ATOM 828 O O . VAL A 1 98 ? -50.916 8.479 45.687 1.00 77.31 98 VAL A O 1
ATOM 831 N N . GLY A 1 99 ? -50.167 6.970 47.165 1.00 68.06 99 GLY A N 1
ATOM 832 C CA . GLY A 1 99 ? -49.836 7.954 48.184 1.00 68.06 99 GLY A CA 1
ATOM 833 C C . GLY A 1 99 ? -48.764 8.909 47.684 1.00 68.06 99 GLY A C 1
ATOM 834 O O . GLY A 1 99 ? -47.961 8.603 46.807 1.00 68.06 99 GLY A O 1
ATOM 835 N N . ASN A 1 100 ? -48.779 10.120 48.224 1.00 66.31 100 ASN A N 1
ATOM 836 C CA . ASN A 1 100 ? -47.802 11.125 47.856 1.00 66.31 100 ASN A CA 1
ATOM 837 C C . ASN A 1 100 ? -46.407 10.628 48.281 1.00 66.31 100 ASN A C 1
ATOM 839 O O . ASN A 1 100 ? -46.114 10.586 49.475 1.00 66.31 100 ASN A O 1
ATOM 843 N N . TRP A 1 101 ? -45.547 10.258 47.323 1.00 62.34 101 TRP A N 1
ATOM 844 C CA . TRP A 1 101 ? -44.165 9.802 47.573 1.00 62.34 101 TRP A CA 1
ATOM 845 C C . TRP A 1 101 ? -43.268 10.883 48.189 1.00 62.34 101 TRP A C 1
ATOM 847 O O . TRP A 1 101 ? -42.095 10.648 48.448 1.00 62.34 101 TRP A O 1
ATOM 857 N N . HIS A 1 102 ? -43.829 12.049 48.502 1.00 49.50 102 HIS A N 1
ATOM 858 C CA . HIS A 1 102 ? -43.213 13.066 49.336 1.00 49.50 102 HIS A CA 1
ATOM 859 C C . HIS A 1 102 ? -43.304 12.761 50.849 1.00 49.50 102 HIS A C 1
ATOM 861 O O . HIS A 1 102 ? -43.228 13.664 51.683 1.00 49.50 102 HIS A O 1
ATOM 867 N N . LEU A 1 103 ? -43.443 11.494 51.253 1.00 51.47 103 LEU A N 1
ATOM 868 C CA . LEU A 1 103 ? -42.797 11.088 52.497 1.00 51.47 103 LEU A CA 1
ATOM 869 C C . LEU A 1 103 ? -41.310 11.160 52.197 1.00 51.47 103 LEU A C 1
ATOM 871 O O . LEU A 1 103 ? -40.833 10.443 51.325 1.00 51.47 103 LEU A O 1
ATOM 875 N N . GLN A 1 104 ? -40.588 12.058 52.864 1.00 47.53 104 GLN A N 1
ATOM 876 C CA . GLN A 1 104 ? -39.135 12.056 52.819 1.00 47.53 104 GLN A CA 1
ATOM 877 C C . GLN A 1 104 ? -38.683 10.656 53.242 1.00 47.53 104 GLN A C 1
ATOM 879 O O . GLN A 1 104 ? -38.563 10.359 54.428 1.00 47.53 104 GLN A O 1
ATOM 884 N N . PHE A 1 105 ? -38.436 9.777 52.270 1.00 53.44 105 PHE A N 1
ATOM 885 C CA . PHE A 1 105 ? -37.920 8.427 52.464 1.00 53.44 105 PHE A CA 1
ATOM 886 C C . PHE A 1 105 ? -36.481 8.476 53.011 1.00 53.44 105 PHE A C 1
ATOM 888 O O . PHE A 1 105 ? -35.742 7.520 52.861 1.00 53.44 105 PHE A O 1
ATOM 895 N N . GLY A 1 106 ? -36.056 9.557 53.677 1.00 52.94 106 GLY A N 1
ATOM 896 C CA . GLY A 1 106 ? -34.763 9.668 54.340 1.00 52.94 106 GLY A CA 1
ATOM 897 C C . GLY A 1 106 ? -34.568 8.594 55.407 1.00 52.94 106 GLY A C 1
ATOM 898 O O . GLY A 1 106 ? -33.459 8.100 55.557 1.00 52.94 106 GLY A O 1
ATOM 899 N N . PHE A 1 107 ? -35.634 8.148 56.083 1.00 53.75 107 PHE A N 1
ATOM 900 C CA . PHE A 1 107 ? -35.524 7.053 57.052 1.00 53.75 107 PHE A CA 1
ATOM 901 C C . PHE A 1 107 ? -35.361 5.689 56.364 1.00 53.75 107 PHE A C 1
ATOM 903 O O . PHE A 1 107 ? -34.452 4.941 56.691 1.00 53.75 107 PHE A O 1
ATOM 910 N N . LEU A 1 108 ? -36.167 5.374 55.346 1.00 52.28 108 LEU A N 1
ATOM 911 C CA . LEU A 1 108 ? -36.034 4.112 54.601 1.00 52.28 108 LEU A CA 1
ATOM 912 C C . LEU A 1 108 ? -34.743 4.063 53.770 1.00 52.28 108 LEU A C 1
ATOM 914 O O . LEU A 1 108 ? -34.098 3.022 53.719 1.00 52.28 108 LEU A O 1
ATOM 918 N N . TRP A 1 109 ? -34.299 5.185 53.201 1.00 53.53 109 TRP A N 1
ATOM 919 C CA . TRP A 1 109 ? -33.023 5.272 52.487 1.00 53.53 109 TRP A CA 1
ATOM 920 C C . TRP A 1 109 ? -31.812 5.182 53.426 1.00 53.53 109 TRP A C 1
ATOM 922 O O . TRP A 1 109 ? -30.750 4.749 52.991 1.00 53.53 109 TRP A O 1
ATOM 932 N N . ALA A 1 110 ? -31.972 5.516 54.713 1.00 58.03 110 ALA A N 1
ATOM 933 C CA . ALA A 1 110 ? -30.955 5.271 55.738 1.00 58.03 110 ALA A CA 1
ATOM 934 C C . ALA A 1 110 ? -30.854 3.788 56.144 1.00 58.03 110 ALA A C 1
ATOM 936 O O . ALA A 1 110 ? -29.778 3.346 56.544 1.00 58.03 110 ALA A O 1
ATOM 937 N N . PHE A 1 111 ? -31.940 3.016 56.017 1.00 57.66 111 PHE A N 1
ATOM 938 C CA . PHE A 1 111 ? -31.952 1.571 56.285 1.00 57.66 111 PHE A CA 1
ATOM 939 C C . PHE A 1 111 ? -31.641 0.707 55.058 1.00 57.66 111 PHE A C 1
ATOM 941 O O . PHE A 1 111 ? -31.240 -0.447 55.215 1.00 57.66 111 PHE A O 1
ATOM 948 N N . LEU A 1 112 ? -31.787 1.236 53.840 1.00 55.06 112 LEU A N 1
ATOM 949 C CA . LEU A 1 112 ? -31.288 0.553 52.654 1.00 55.06 112 LEU A CA 1
ATOM 950 C C . LEU A 1 112 ? -29.750 0.596 52.662 1.00 55.06 112 LEU A C 1
ATOM 952 O O . LEU A 1 112 ? -29.170 1.685 52.691 1.00 55.06 112 LEU A O 1
ATOM 956 N N . PRO A 1 113 ? -29.051 -0.553 52.602 1.00 59.41 113 PRO A N 1
ATOM 957 C CA . PRO A 1 113 ? -27.604 -0.545 52.471 1.00 59.41 113 PRO A CA 1
ATOM 958 C C . PRO A 1 113 ? -27.220 0.266 51.230 1.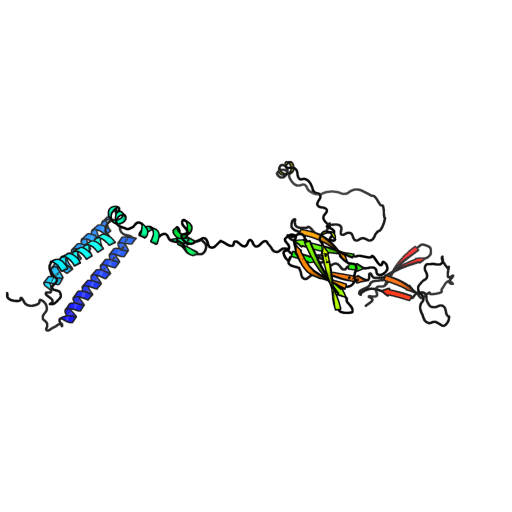00 59.41 113 PRO A C 1
ATOM 960 O O . PRO A 1 113 ? -27.746 0.029 50.139 1.00 59.41 113 PRO A O 1
ATOM 963 N N . LYS A 1 114 ? -26.254 1.188 51.378 1.00 58.69 114 LYS A N 1
ATOM 964 C CA . LYS A 1 114 ? -25.684 2.018 50.290 1.00 58.69 114 LYS A CA 1
ATOM 965 C C . LYS A 1 114 ? -25.281 1.217 49.035 1.00 58.69 114 LYS A C 1
ATOM 967 O O . LYS A 1 114 ? -25.116 1.790 47.965 1.00 58.69 114 LYS A O 1
ATOM 972 N N . SER A 1 115 ? -25.163 -0.105 49.156 1.00 58.53 115 SER A N 1
ATOM 973 C CA . SER A 1 115 ? -24.947 -1.066 48.073 1.00 58.53 115 SER A CA 1
ATOM 974 C C . SER A 1 115 ? -26.044 -1.068 46.991 1.00 58.53 115 SER A C 1
ATOM 976 O O . SER A 1 115 ? -25.728 -1.273 45.822 1.00 58.53 115 SER A O 1
ATOM 978 N N . ILE A 1 116 ? -27.310 -0.781 47.323 1.00 62.16 116 ILE A N 1
ATOM 979 C CA . ILE A 1 116 ? -28.423 -0.878 46.353 1.00 62.16 116 ILE A CA 1
ATOM 980 C C . ILE A 1 116 ? -28.346 0.238 45.302 1.00 62.16 116 ILE A C 1
ATOM 982 O O . ILE A 1 116 ? -28.592 -0.007 44.123 1.00 62.16 116 ILE A O 1
ATOM 986 N N . ASN A 1 117 ? -27.900 1.436 45.691 1.00 59.06 117 ASN A N 1
ATOM 987 C CA . ASN A 1 117 ? -27.656 2.522 44.737 1.00 59.06 117 ASN A CA 1
ATOM 988 C C . ASN A 1 117 ? -26.544 2.152 43.736 1.00 59.06 117 ASN A C 1
ATOM 990 O O . ASN A 1 117 ? -26.624 2.507 42.564 1.00 59.06 117 ASN A O 1
ATOM 994 N N . ASN A 1 118 ? -25.540 1.377 44.162 1.00 58.81 118 ASN A N 1
ATOM 995 C CA . ASN A 1 118 ? -24.476 0.895 43.277 1.00 58.81 118 ASN A CA 1
ATOM 996 C C . ASN A 1 118 ? -24.923 -0.227 42.327 1.00 58.81 118 ASN A C 1
ATOM 998 O O . ASN A 1 118 ? -24.280 -0.435 41.300 1.00 58.81 118 ASN A O 1
ATOM 1002 N N . LEU A 1 119 ? -26.019 -0.927 42.632 1.00 60.31 119 LEU A N 1
ATOM 1003 C CA . LEU A 1 119 ? -26.569 -1.989 41.785 1.00 60.31 119 LEU A CA 1
ATOM 1004 C C . LEU A 1 119 ? -27.323 -1.464 40.559 1.00 60.31 119 LEU A C 1
ATOM 1006 O O . LEU A 1 119 ? -27.466 -2.213 39.602 1.00 60.31 119 LEU A O 1
ATOM 1010 N N . PHE A 1 120 ? -27.772 -0.204 40.549 1.00 59.50 120 PHE A N 1
ATOM 1011 C CA . PHE A 1 120 ? -28.543 0.372 39.436 1.00 59.50 120 PHE A CA 1
ATOM 1012 C C . PHE A 1 120 ? -27.770 1.394 38.584 1.00 59.50 120 PHE A C 1
ATOM 1014 O O . PHE A 1 120 ? -28.297 1.869 37.578 1.00 59.50 120 PHE A O 1
ATOM 1021 N N . ASN A 1 121 ? -26.504 1.676 38.909 1.00 63.53 121 ASN A N 1
ATOM 1022 C CA . ASN A 1 121 ? -25.647 2.602 38.158 1.00 63.53 121 ASN A CA 1
ATOM 1023 C C . ASN A 1 121 ? -25.032 1.939 36.917 1.00 63.53 121 ASN A C 1
ATOM 1025 O O . ASN A 1 121 ? -23.830 1.669 36.842 1.00 63.53 121 ASN A O 1
ATOM 1029 N N . TYR A 1 122 ? -25.878 1.671 35.930 1.00 66.06 122 TYR A N 1
ATOM 1030 C CA . TYR A 1 122 ? -25.459 1.230 34.610 1.00 66.06 122 TYR A CA 1
ATOM 1031 C C . TYR A 1 122 ? -25.553 2.387 33.622 1.00 66.06 122 TYR A C 1
ATOM 1033 O O . TYR A 1 122 ? -26.620 2.976 33.467 1.00 66.06 122 TYR A O 1
ATOM 1041 N N . GLN A 1 123 ? -24.464 2.669 32.914 1.00 65.94 123 GLN A N 1
ATOM 1042 C CA . GLN A 1 123 ? -24.471 3.617 31.804 1.00 65.94 123 GLN A CA 1
ATOM 1043 C C . GLN A 1 123 ? -24.295 2.865 30.483 1.00 65.94 123 GLN A C 1
ATOM 1045 O O . GLN A 1 123 ? -23.576 1.865 30.403 1.00 65.94 123 GLN A O 1
ATOM 1050 N N . THR A 1 124 ? -24.999 3.319 29.450 1.00 62.59 124 THR A N 1
ATOM 1051 C CA . THR A 1 124 ? -24.862 2.816 28.081 1.00 62.59 124 THR A CA 1
ATOM 1052 C C . THR A 1 124 ? -23.643 3.470 27.445 1.00 62.59 124 THR A C 1
ATOM 1054 O O . THR A 1 124 ? -23.614 4.688 27.272 1.00 62.59 124 THR A O 1
ATOM 1057 N N . ALA A 1 125 ? -22.624 2.676 27.123 1.00 69.38 125 ALA A N 1
ATOM 1058 C CA . ALA A 1 125 ? -21.495 3.157 26.340 1.00 69.38 125 ALA A CA 1
ATOM 1059 C C . ALA A 1 125 ? -21.933 3.466 24.898 1.00 69.38 125 ALA A C 1
ATOM 1061 O O . ALA A 1 125 ? -22.945 2.957 24.421 1.00 69.38 125 ALA A O 1
ATOM 1062 N N . ILE A 1 126 ? -21.126 4.261 24.191 1.00 66.38 126 ILE A N 1
ATOM 1063 C CA . ILE A 1 126 ? -21.348 4.705 22.798 1.00 66.38 126 ILE A CA 1
ATOM 1064 C C . ILE A 1 126 ? -21.502 3.522 21.820 1.00 66.38 126 ILE A C 1
ATOM 1066 O O . ILE A 1 126 ? -22.099 3.660 20.762 1.00 66.38 126 ILE A O 1
ATOM 1070 N N . MET A 1 127 ? -21.013 2.341 22.202 1.00 65.75 127 MET A N 1
ATOM 1071 C CA . MET A 1 127 ? -21.117 1.091 21.443 1.00 65.75 127 MET A CA 1
ATOM 1072 C C . MET A 1 127 ? -22.311 0.214 21.880 1.00 65.75 127 MET A C 1
ATOM 1074 O O . MET A 1 127 ? -22.275 -0.998 21.710 1.00 65.75 127 MET A O 1
ATOM 1078 N N . GLU A 1 128 ? -23.319 0.815 22.525 1.00 67.62 128 GLU A N 1
ATOM 1079 C CA . GLU A 1 128 ? -24.537 0.184 23.073 1.00 67.62 128 GLU A CA 1
ATOM 1080 C C . GLU A 1 128 ? -24.311 -0.892 24.153 1.00 67.62 128 GLU A C 1
ATOM 1082 O O . GLU A 1 128 ? -25.256 -1.501 24.655 1.00 67.62 128 GLU A O 1
ATOM 1087 N N . SER A 1 129 ? -23.074 -1.097 24.612 1.00 67.25 129 SER A N 1
ATOM 1088 C CA . SER A 1 129 ? -22.794 -1.996 25.732 1.00 67.25 129 SER A CA 1
ATOM 1089 C C . SER A 1 129 ? -23.104 -1.326 27.075 1.00 67.25 129 SER A C 1
ATOM 1091 O O . SER A 1 129 ? -22.592 -0.244 27.379 1.00 67.25 129 SER A O 1
ATOM 1093 N N . LYS A 1 130 ? -23.901 -1.991 27.916 1.00 68.94 130 LYS A N 1
ATOM 1094 C CA . LYS A 1 130 ? -24.237 -1.544 29.275 1.00 68.94 130 LYS A CA 1
ATOM 1095 C C . LYS A 1 130 ? -23.106 -1.922 30.237 1.00 68.94 130 LYS A C 1
ATOM 1097 O O . LYS A 1 130 ? -22.902 -3.104 30.502 1.00 68.94 130 LYS A O 1
ATOM 1102 N N . VAL A 1 131 ? -22.373 -0.937 30.758 1.00 62.31 131 VAL A N 1
ATOM 1103 C CA . VAL A 1 131 ? -21.206 -1.169 31.633 1.00 62.31 131 VAL A CA 1
ATOM 1104 C C . VAL A 1 131 ? -21.421 -0.500 32.992 1.00 62.31 131 VAL A C 1
ATOM 1106 O O . VAL A 1 131 ? -22.038 0.564 33.094 1.00 62.31 131 VAL A O 1
ATOM 1109 N N . ARG A 1 132 ? -20.953 -1.151 34.064 1.00 64.00 132 ARG A N 1
ATOM 1110 C CA . ARG A 1 132 ? -20.992 -0.611 35.430 1.00 64.00 132 ARG A CA 1
ATOM 1111 C C . ARG A 1 132 ? -19.865 0.402 35.619 1.00 64.00 132 ARG A C 1
ATOM 1113 O O . ARG A 1 132 ? -18.700 0.064 35.454 1.00 64.00 132 ARG A O 1
ATOM 1120 N N . LEU A 1 133 ? -20.205 1.619 36.041 1.00 66.88 133 LEU A N 1
ATOM 1121 C CA . LEU A 1 133 ? -19.236 2.692 36.318 1.00 66.88 133 LEU A CA 1
ATOM 1122 C C . LEU A 1 133 ? -18.211 2.328 37.404 1.00 66.88 133 LEU A C 1
ATOM 1124 O O . LEU A 1 133 ? -17.049 2.722 37.327 1.00 66.88 133 LEU A O 1
ATOM 1128 N N . ASN A 1 134 ? -18.633 1.560 38.411 1.00 65.44 134 ASN A N 1
ATOM 1129 C CA . ASN A 1 134 ? -17.780 1.210 39.547 1.00 65.44 134 ASN A CA 1
ATOM 1130 C C . ASN A 1 134 ? -16.637 0.249 39.161 1.00 65.44 134 ASN A C 1
ATOM 1132 O O . ASN A 1 134 ? -15.584 0.281 39.792 1.00 65.44 134 ASN A O 1
ATOM 1136 N N . ASP A 1 135 ? -16.818 -0.542 38.094 1.00 66.44 135 ASP A N 1
ATOM 1137 C CA . ASP A 1 135 ? -15.766 -1.406 37.531 1.00 66.44 135 ASP A CA 1
ATOM 1138 C C . ASP A 1 135 ? -14.673 -0.583 36.810 1.00 66.44 135 ASP A C 1
ATOM 1140 O O . ASP A 1 135 ? -13.562 -1.070 36.621 1.00 66.44 135 ASP A O 1
ATOM 1144 N N . ILE A 1 136 ? -14.957 0.676 36.437 1.00 64.81 136 ILE A N 1
ATOM 1145 C CA . ILE A 1 136 ? -14.016 1.582 35.753 1.00 64.81 136 ILE A CA 1
ATOM 1146 C C . ILE A 1 136 ? -13.261 2.469 36.758 1.00 64.81 136 ILE A C 1
ATOM 1148 O O . ILE A 1 136 ? -12.069 2.710 36.583 1.00 64.81 136 ILE A O 1
ATOM 1152 N N . LEU A 1 137 ? -13.937 2.958 37.808 1.00 69.62 137 LEU A N 1
ATOM 1153 C CA . LEU A 1 137 ? -13.335 3.865 38.800 1.00 69.62 137 LEU A CA 1
ATOM 1154 C C . LEU A 1 137 ? -12.444 3.155 39.831 1.00 69.62 137 LEU A C 1
ATOM 1156 O O . LEU A 1 137 ? -11.491 3.755 40.324 1.00 69.62 137 LEU A O 1
ATOM 1160 N N . SER A 1 138 ? -12.743 1.903 40.175 1.00 61.09 138 SER A N 1
ATOM 1161 C CA . SER A 1 138 ? -11.989 1.138 41.175 1.00 61.09 138 SER A CA 1
ATOM 1162 C C . SER A 1 138 ? -11.838 -0.315 40.719 1.00 61.09 138 SER A C 1
ATOM 1164 O O . SER A 1 138 ? -12.623 -1.171 41.137 1.00 61.09 138 SER A O 1
ATOM 1166 N N . PRO A 1 139 ? -10.871 -0.610 39.833 1.00 56.06 139 PRO A N 1
ATOM 1167 C CA . PRO A 1 139 ? -10.686 -1.954 39.309 1.00 56.06 139 PRO A CA 1
ATOM 1168 C C . PRO A 1 139 ? -10.162 -2.866 40.425 1.00 56.06 139 PRO A C 1
ATOM 1170 O O . PRO A 1 139 ? -9.028 -2.733 40.877 1.00 56.06 139 PRO A O 1
ATOM 1173 N N . SER A 1 140 ? -10.998 -3.795 40.889 1.00 61.47 140 SER A N 1
ATOM 1174 C CA . SER A 1 140 ? -10.620 -4.827 41.868 1.00 61.47 140 SER A CA 1
ATOM 1175 C C . SER A 1 140 ? -9.924 -6.032 41.224 1.00 61.47 140 SER A C 1
ATOM 1177 O O . SER A 1 140 ? -9.344 -6.862 41.921 1.00 61.47 140 SER A O 1
ATOM 1179 N N . SER A 1 141 ? -9.945 -6.123 39.892 1.00 61.31 141 SER A N 1
ATOM 1180 C CA . SER A 1 141 ? -9.172 -7.086 39.115 1.00 61.31 141 SER A CA 1
ATOM 1181 C C . SER A 1 141 ? -7.867 -6.454 38.641 1.00 61.31 141 SER A C 1
ATOM 1183 O O . SER A 1 141 ? -7.873 -5.370 38.055 1.00 61.31 141 SER A O 1
ATOM 1185 N N . HIS A 1 142 ? -6.761 -7.163 38.861 1.00 62.38 142 HIS A N 1
ATOM 1186 C CA . HIS A 1 142 ? -5.437 -6.841 38.337 1.00 62.38 142 HIS A CA 1
ATOM 1187 C C . HIS A 1 142 ? -5.528 -6.432 36.858 1.00 62.38 142 HIS A C 1
ATOM 1189 O O . HIS A 1 142 ? -6.137 -7.150 36.063 1.00 62.38 142 HIS A O 1
ATOM 1195 N N . ILE A 1 143 ? -4.957 -5.276 36.504 1.00 57.25 143 ILE A N 1
ATOM 1196 C CA . ILE A 1 143 ? -4.989 -4.717 35.149 1.00 57.25 143 ILE A CA 1
ATOM 1197 C C . ILE A 1 143 ? -4.419 -5.756 34.177 1.00 57.25 143 ILE A C 1
ATOM 1199 O O . ILE A 1 143 ? -3.207 -5.934 34.066 1.00 57.25 143 ILE A O 1
ATOM 1203 N N . LEU A 1 144 ? -5.300 -6.457 33.465 1.00 66.06 144 LEU A N 1
ATOM 1204 C CA . LEU A 1 144 ? -4.958 -7.093 32.203 1.00 66.06 144 LEU A CA 1
ATOM 1205 C C . LEU A 1 144 ? -4.615 -5.946 31.257 1.00 66.06 144 LEU A C 1
ATOM 1207 O O . LEU A 1 144 ? -5.476 -5.142 30.900 1.00 66.06 144 LEU A O 1
ATOM 1211 N N . GLY A 1 145 ? -3.321 -5.807 30.968 1.00 61.72 145 GLY A N 1
ATOM 1212 C CA . GLY A 1 145 ? -2.770 -4.697 30.205 1.00 61.72 145 GLY A CA 1
ATOM 1213 C C . GLY A 1 145 ? -3.569 -4.442 28.932 1.00 61.72 145 GLY A C 1
ATOM 1214 O O . GLY A 1 145 ? -3.791 -5.340 28.122 1.00 61.72 145 GLY A O 1
ATOM 1215 N N . LYS A 1 146 ? -3.993 -3.193 28.744 1.00 67.56 146 LYS A N 1
ATOM 1216 C CA . LYS A 1 146 ? -4.562 -2.734 27.481 1.00 67.56 146 LYS A CA 1
ATOM 1217 C C . LYS A 1 146 ? -3.456 -2.769 26.424 1.00 67.56 146 LYS A C 1
ATOM 1219 O O . LYS A 1 146 ? -2.647 -1.846 26.343 1.00 67.56 146 LYS A O 1
ATOM 1224 N N . HIS A 1 147 ? -3.416 -3.817 25.606 1.00 63.25 147 HIS A N 1
ATOM 1225 C CA . HIS A 1 147 ? -2.519 -3.874 24.456 1.00 63.25 147 HIS A CA 1
ATOM 1226 C C . HIS A 1 147 ? -3.098 -3.009 23.330 1.00 63.25 147 HIS A C 1
ATOM 1228 O O . HIS A 1 147 ? -3.940 -3.446 22.549 1.00 63.25 147 HIS A O 1
ATOM 1234 N N . THR A 1 148 ? -2.702 -1.735 23.297 1.00 62.84 148 THR A N 1
ATOM 1235 C CA . THR A 1 148 ? -3.084 -0.825 22.210 1.00 62.84 148 THR A CA 1
ATOM 1236 C C . THR A 1 148 ? -2.106 -1.029 21.061 1.00 62.84 148 THR A C 1
ATOM 1238 O O . THR A 1 148 ? -0.970 -0.567 21.130 1.00 62.84 148 THR A O 1
ATOM 1241 N N . ILE A 1 149 ? -2.535 -1.735 20.016 1.00 60.56 149 ILE A N 1
ATOM 1242 C CA . ILE A 1 149 ? -1.758 -1.863 18.780 1.00 60.56 149 ILE A CA 1
ATOM 1243 C C . ILE A 1 149 ? -2.024 -0.610 17.949 1.00 60.56 149 ILE A C 1
ATOM 1245 O O . ILE A 1 149 ? -3.123 -0.422 17.430 1.00 60.56 149 ILE A O 1
ATOM 1249 N N . HIS A 1 150 ? -1.029 0.265 17.840 1.00 54.31 150 HIS A N 1
ATOM 1250 C CA . HIS A 1 150 ? -1.091 1.406 16.936 1.00 54.31 150 HIS A CA 1
ATOM 1251 C C . HIS A 1 150 ? -0.746 0.932 15.519 1.00 54.31 150 HIS A C 1
ATOM 1253 O O . HIS A 1 150 ? 0.418 0.694 15.204 1.00 54.31 150 HIS A O 1
ATOM 1259 N N . ILE A 1 151 ? -1.760 0.760 14.671 1.00 66.62 151 ILE A N 1
ATOM 1260 C CA . ILE A 1 151 ? -1.563 0.371 13.271 1.00 66.62 151 ILE A CA 1
ATOM 1261 C C . ILE A 1 151 ? -1.256 1.645 12.481 1.00 66.62 151 ILE A C 1
ATOM 1263 O O . ILE A 1 151 ? -2.139 2.471 12.258 1.00 66.62 151 ILE A O 1
ATOM 1267 N N . LEU A 1 152 ? 0.005 1.827 12.085 1.00 67.25 152 LEU A N 1
ATOM 1268 C CA . LEU A 1 152 ? 0.375 2.888 11.150 1.00 67.25 152 LEU A CA 1
ATOM 1269 C C . LEU A 1 152 ? -0.207 2.582 9.758 1.00 67.25 152 LEU A C 1
ATOM 1271 O O . LEU A 1 152 ? -0.361 1.409 9.404 1.00 67.25 152 LEU A O 1
ATOM 1275 N N . PRO A 1 153 ? -0.523 3.610 8.949 1.00 69.38 153 PRO A N 1
ATOM 1276 C CA . PRO A 1 153 ? -0.916 3.400 7.561 1.00 69.38 153 PRO A CA 1
ATOM 1277 C C . PRO A 1 153 ? 0.180 2.630 6.820 1.00 69.38 153 PRO A C 1
ATOM 1279 O O . PRO A 1 153 ? 1.366 2.906 6.990 1.00 69.38 153 PRO A O 1
ATOM 1282 N N . HIS A 1 154 ? -0.221 1.671 5.986 1.00 80.69 154 HIS A N 1
ATOM 1283 C CA . HIS A 1 154 ? 0.720 0.804 5.286 1.00 80.69 154 HIS A CA 1
ATOM 1284 C C . HIS A 1 154 ? 1.695 1.607 4.418 1.00 80.69 154 HIS A C 1
ATOM 1286 O O . HIS A 1 154 ? 1.298 2.358 3.520 1.00 80.69 154 HIS A O 1
ATOM 1292 N N . SER A 1 155 ? 2.986 1.411 4.670 1.00 89.44 155 SER A N 1
ATOM 1293 C CA . SER A 1 155 ? 4.052 1.894 3.804 1.00 89.44 155 SER A CA 1
ATOM 1294 C C . SER A 1 155 ? 4.043 1.100 2.503 1.00 89.44 155 SER A C 1
ATOM 1296 O O . SER A 1 155 ? 3.877 -0.122 2.514 1.00 89.44 155 SER A O 1
ATOM 1298 N N . THR A 1 156 ? 4.236 1.780 1.371 1.00 92.00 156 THR A N 1
ATOM 1299 C CA . THR A 1 156 ? 4.219 1.133 0.049 1.00 92.00 156 THR A CA 1
ATOM 1300 C C . THR A 1 156 ? 5.477 1.431 -0.755 1.00 92.00 156 THR A C 1
ATOM 1302 O O . THR A 1 156 ? 6.048 2.517 -0.655 1.00 92.00 156 THR A O 1
ATOM 1305 N N . ALA A 1 157 ? 5.896 0.467 -1.573 1.00 93.69 157 ALA A N 1
ATOM 1306 C CA . ALA A 1 157 ? 7.019 0.570 -2.495 1.00 93.69 157 ALA A CA 1
ATOM 1307 C C . ALA A 1 157 ? 6.566 0.217 -3.916 1.00 93.69 157 ALA A C 1
ATOM 1309 O O . ALA A 1 157 ? 5.981 -0.842 -4.145 1.00 93.69 157 ALA A O 1
ATOM 1310 N N . LYS A 1 158 ? 6.849 1.086 -4.888 1.00 93.62 158 LYS A N 1
ATOM 1311 C CA . LYS A 1 158 ? 6.505 0.884 -6.300 1.00 93.62 158 LYS A CA 1
ATOM 1312 C C . LYS A 1 158 ? 7.740 1.042 -7.181 1.00 93.62 158 LYS A C 1
ATOM 1314 O O . LYS A 1 158 ? 8.367 2.101 -7.203 1.00 93.62 158 LYS A O 1
ATOM 1319 N N . LEU A 1 159 ? 8.056 -0.003 -7.943 1.00 93.81 159 LEU A N 1
ATOM 1320 C CA . LEU A 1 159 ? 9.086 0.022 -8.982 1.00 93.81 159 LEU A CA 1
ATOM 1321 C C . LEU A 1 159 ? 8.532 0.655 -10.256 1.00 93.81 159 LEU A C 1
ATOM 1323 O O . LEU A 1 159 ? 7.411 0.332 -10.645 1.00 93.81 159 LEU A O 1
ATOM 1327 N N . ASN A 1 160 ? 9.315 1.516 -10.908 1.00 92.81 160 ASN A N 1
ATOM 1328 C CA . ASN A 1 160 ? 8.981 2.113 -12.201 1.00 92.81 160 ASN A CA 1
ATOM 1329 C C . ASN A 1 160 ? 7.553 2.701 -12.243 1.00 92.81 160 ASN A C 1
ATOM 1331 O O . ASN A 1 160 ? 6.694 2.220 -12.986 1.00 92.81 160 ASN A O 1
ATOM 1335 N N . PRO A 1 161 ? 7.255 3.745 -11.446 1.00 88.56 161 PRO A N 1
ATOM 1336 C CA . PRO A 1 161 ? 5.905 4.301 -11.351 1.00 88.56 161 PRO A CA 1
ATOM 1337 C C . PRO A 1 161 ? 5.346 4.793 -12.695 1.00 88.56 161 PRO A C 1
ATOM 1339 O O . PRO A 1 161 ? 4.128 4.796 -12.866 1.00 88.56 161 PRO A O 1
ATOM 1342 N N . LEU A 1 162 ? 6.225 5.178 -13.628 1.00 86.25 162 LEU A N 1
ATOM 1343 C CA . LEU A 1 162 ? 5.891 5.682 -14.961 1.00 86.25 162 LEU A CA 1
ATOM 1344 C C . LEU A 1 162 ? 5.827 4.590 -16.039 1.00 86.25 162 LEU A C 1
ATOM 1346 O O . LEU A 1 162 ? 5.532 4.909 -17.185 1.00 86.25 162 LEU A O 1
ATOM 1350 N N . SER A 1 163 ? 6.103 3.327 -15.692 1.00 87.50 163 SER A N 1
ATOM 1351 C CA . SER A 1 163 ? 6.120 2.193 -16.631 1.00 87.50 163 SER A CA 1
ATOM 1352 C C . SER A 1 163 ? 6.978 2.449 -17.882 1.00 87.50 163 SER A C 1
ATOM 1354 O O . SER A 1 163 ? 6.606 2.086 -18.993 1.00 87.50 163 SER A O 1
ATOM 1356 N N . GLN A 1 164 ? 8.126 3.110 -17.709 1.00 86.50 164 GLN A N 1
ATOM 1357 C CA . GLN A 1 164 ? 9.053 3.413 -18.801 1.00 86.50 164 GLN A CA 1
ATOM 1358 C C . GLN A 1 164 ? 9.911 2.193 -19.154 1.00 86.50 164 GLN A C 1
ATOM 1360 O O . GLN A 1 164 ? 10.208 1.364 -18.290 1.00 86.50 164 GLN A O 1
ATOM 1365 N N . CYS A 1 165 ? 10.317 2.095 -20.419 1.00 84.69 165 CYS A N 1
ATOM 1366 C CA . CYS A 1 165 ? 11.245 1.071 -20.893 1.00 84.69 165 CYS A CA 1
ATOM 1367 C C . CYS A 1 165 ? 12.692 1.528 -20.689 1.00 84.69 165 CYS A C 1
ATOM 1369 O O . CYS A 1 165 ? 13.030 2.679 -20.963 1.00 84.69 165 CYS A O 1
ATOM 1371 N N . PHE A 1 166 ? 13.550 0.609 -20.255 1.00 91.12 166 PHE A N 1
ATOM 1372 C CA . PHE A 1 166 ? 14.958 0.876 -19.986 1.00 91.12 166 PHE A CA 1
ATOM 1373 C C . PHE A 1 166 ? 15.830 -0.001 -20.877 1.00 91.12 166 PHE A C 1
ATOM 1375 O O . PHE A 1 166 ? 15.518 -1.172 -21.089 1.00 91.12 166 PHE A O 1
ATOM 1382 N N . CYS A 1 167 ? 16.932 0.549 -21.391 1.00 90.06 167 CYS A N 1
ATOM 1383 C CA . CYS A 1 167 ? 17.885 -0.225 -22.175 1.00 90.06 167 CYS A CA 1
ATOM 1384 C C . CYS A 1 167 ? 19.316 -0.100 -21.644 1.00 90.06 167 CYS A C 1
ATOM 1386 O O . CYS A 1 167 ? 19.699 0.927 -21.081 1.00 90.06 167 CYS A O 1
ATOM 1388 N N . LEU A 1 168 ? 20.099 -1.160 -21.829 1.00 89.81 168 LEU A N 1
ATOM 1389 C CA . LEU A 1 168 ? 21.497 -1.272 -21.442 1.00 89.81 168 LEU A CA 1
ATOM 1390 C C . LEU A 1 168 ? 22.344 -1.515 -22.697 1.00 89.81 168 LEU A C 1
ATOM 1392 O O . LEU A 1 168 ? 22.019 -2.355 -23.535 1.00 89.81 168 LEU A O 1
ATOM 1396 N N . SER A 1 169 ? 23.419 -0.744 -22.861 1.00 83.94 169 SER A N 1
ATOM 1397 C CA . SER A 1 169 ? 24.299 -0.865 -24.026 1.00 83.94 169 SER A CA 1
ATOM 1398 C C . SER A 1 169 ? 25.337 -1.960 -23.800 1.00 83.94 169 SER A C 1
ATOM 1400 O O . SER A 1 169 ? 26.204 -1.818 -22.937 1.00 83.94 169 SER A O 1
ATOM 1402 N N . ALA A 1 170 ? 25.298 -3.022 -24.608 1.00 74.00 170 ALA A N 1
ATOM 1403 C CA . ALA A 1 170 ? 26.266 -4.119 -24.540 1.00 74.00 170 ALA A CA 1
ATOM 1404 C C . ALA A 1 170 ? 27.704 -3.698 -24.906 1.00 74.00 170 ALA A C 1
ATOM 1406 O O . ALA A 1 170 ? 28.659 -4.416 -24.610 1.00 74.00 170 ALA A O 1
ATOM 1407 N N . ALA A 1 171 ? 27.884 -2.526 -25.527 1.00 71.75 171 ALA A N 1
ATOM 1408 C CA . ALA A 1 171 ? 29.195 -2.024 -25.935 1.00 71.75 171 ALA A CA 1
ATOM 1409 C C . ALA A 1 171 ? 30.090 -1.612 -24.749 1.00 71.75 171 ALA A C 1
ATOM 1411 O O . ALA A 1 171 ? 31.310 -1.550 -24.895 1.00 71.75 171 ALA A O 1
ATOM 1412 N N . VAL A 1 172 ? 29.510 -1.326 -23.576 1.00 77.62 172 VAL A N 1
ATOM 1413 C CA . VAL A 1 172 ? 30.242 -0.830 -22.401 1.00 77.62 172 VAL A CA 1
ATOM 1414 C C . VAL A 1 172 ? 30.040 -1.786 -21.227 1.00 77.62 172 VAL A C 1
ATOM 1416 O O . VAL A 1 172 ? 28.951 -1.880 -20.672 1.00 77.62 172 VAL A O 1
ATOM 1419 N N . ARG A 1 173 ? 31.117 -2.460 -20.796 1.00 70.25 173 ARG A N 1
ATOM 1420 C CA . ARG A 1 173 ? 31.087 -3.463 -19.707 1.00 70.25 173 ARG A CA 1
ATOM 1421 C C . ARG A 1 173 ? 30.584 -2.938 -18.353 1.00 70.25 173 ARG A C 1
ATOM 1423 O O . ARG A 1 173 ? 30.159 -3.735 -17.529 1.00 70.25 173 ARG A O 1
ATOM 1430 N N . SER A 1 174 ? 30.653 -1.631 -18.110 1.00 76.12 174 SER A N 1
ATOM 1431 C CA . SER A 1 174 ? 30.215 -0.972 -16.869 1.00 76.12 174 SER A CA 1
ATOM 1432 C C . SER A 1 174 ? 28.970 -0.095 -17.053 1.00 76.12 174 SER A C 1
ATOM 1434 O O . SER A 1 174 ? 28.703 0.780 -16.226 1.00 76.12 174 SER A O 1
ATOM 1436 N N . ALA A 1 175 ? 28.208 -0.297 -18.134 1.00 83.44 175 ALA A N 1
ATOM 1437 C CA . ALA A 1 175 ? 26.944 0.401 -18.325 1.00 83.44 175 ALA A CA 1
ATOM 1438 C C . ALA A 1 175 ? 25.935 0.002 -17.240 1.00 83.44 175 ALA A C 1
ATOM 1440 O O . ALA A 1 175 ? 25.774 -1.175 -16.921 1.00 83.44 175 ALA A O 1
ATOM 1441 N N . PHE A 1 176 ? 25.241 0.997 -16.696 1.00 88.62 176 PHE A N 1
ATOM 1442 C CA . PHE A 1 176 ? 24.122 0.799 -15.787 1.00 88.62 176 PHE A CA 1
ATOM 1443 C C . PHE A 1 176 ? 22.951 1.667 -16.214 1.00 88.62 176 PHE A C 1
ATOM 1445 O O . PHE A 1 176 ? 23.134 2.723 -16.824 1.00 88.62 176 PHE A O 1
ATOM 1452 N N . VAL A 1 177 ? 21.752 1.226 -15.857 1.00 90.31 177 VAL A N 1
ATOM 1453 C CA . VAL A 1 177 ? 20.523 1.988 -16.041 1.00 90.31 177 VAL A CA 1
ATOM 1454 C C . VAL A 1 177 ? 19.899 2.299 -14.689 1.00 90.31 177 VAL A C 1
ATOM 1456 O O . VAL A 1 177 ? 19.809 1.429 -13.825 1.00 90.31 177 VAL A O 1
ATOM 1459 N N . SER A 1 178 ? 19.507 3.554 -14.483 1.00 91.38 178 SER A N 1
ATOM 1460 C CA . SER A 1 178 ? 18.891 4.010 -13.237 1.00 91.38 178 SER A CA 1
ATOM 1461 C C . SER A 1 178 ? 17.370 3.928 -13.349 1.00 91.38 178 SER A C 1
ATOM 1463 O O . SER A 1 178 ? 16.764 4.676 -14.113 1.00 91.38 178 SER A O 1
ATOM 1465 N N . ILE A 1 179 ? 16.760 3.027 -12.581 1.00 92.75 179 ILE A N 1
ATOM 1466 C CA . ILE A 1 179 ? 15.310 2.815 -12.541 1.00 92.75 179 ILE A CA 1
ATOM 1467 C C . ILE A 1 179 ? 14.726 3.542 -11.321 1.00 92.75 179 ILE A C 1
ATOM 1469 O O . ILE A 1 179 ? 15.214 3.329 -10.207 1.00 92.75 179 ILE A O 1
ATOM 1473 N N . PRO A 1 180 ? 13.678 4.368 -11.488 1.00 93.00 180 PRO A N 1
ATOM 1474 C CA . PRO A 1 180 ? 13.060 5.076 -10.378 1.00 93.00 180 PRO A CA 1
ATOM 1475 C C . PRO A 1 180 ? 12.208 4.145 -9.500 1.00 93.00 180 PRO A C 1
ATOM 1477 O O . PRO A 1 180 ? 11.422 3.324 -9.984 1.00 93.00 180 PRO A O 1
ATOM 1480 N N . LEU A 1 181 ? 12.333 4.338 -8.192 1.00 92.62 181 LEU A N 1
ATOM 1481 C CA . LEU A 1 181 ? 11.583 3.707 -7.114 1.00 92.62 181 LEU A CA 1
ATOM 1482 C C . LEU A 1 181 ? 10.800 4.782 -6.365 1.00 92.62 181 LEU A C 1
ATOM 1484 O O . LEU A 1 181 ? 11.361 5.817 -6.007 1.00 92.62 181 LEU A O 1
ATOM 1488 N N . LEU A 1 182 ? 9.526 4.516 -6.096 1.00 92.31 182 LEU A N 1
ATOM 1489 C CA . LEU A 1 182 ? 8.662 5.381 -5.301 1.00 92.31 182 LEU A CA 1
ATOM 1490 C C . LEU A 1 182 ? 8.317 4.682 -3.987 1.00 92.31 182 LEU A C 1
ATOM 1492 O O . LEU A 1 182 ? 7.703 3.616 -4.004 1.00 92.31 182 LEU A O 1
ATOM 1496 N N . PHE A 1 183 ? 8.670 5.305 -2.869 1.00 91.62 183 PHE A N 1
ATOM 1497 C CA . PHE A 1 183 ? 8.259 4.888 -1.531 1.00 91.62 183 PHE A CA 1
ATOM 1498 C C . PHE A 1 183 ? 7.245 5.880 -0.977 1.00 91.62 183 PHE A C 1
ATOM 1500 O O . PHE A 1 183 ? 7.360 7.081 -1.216 1.00 91.62 183 PHE A O 1
ATOM 1507 N N . ASN A 1 184 ? 6.254 5.386 -0.247 1.00 90.62 184 ASN A N 1
ATOM 1508 C CA . ASN A 1 184 ? 5.259 6.205 0.434 1.00 90.62 184 ASN A CA 1
ATOM 1509 C C . ASN A 1 184 ? 5.241 5.838 1.918 1.00 90.62 184 ASN A C 1
ATOM 1511 O O . ASN A 1 184 ? 5.125 4.654 2.242 1.00 90.62 184 ASN A O 1
ATOM 1515 N N . ASN A 1 185 ? 5.323 6.847 2.787 1.00 87.00 185 ASN A N 1
ATOM 1516 C CA . ASN A 1 185 ? 5.328 6.703 4.247 1.00 87.00 185 ASN A CA 1
ATOM 1517 C C . ASN A 1 185 ? 6.491 5.849 4.801 1.00 87.00 185 ASN A C 1
ATOM 1519 O O . ASN A 1 185 ? 6.301 5.148 5.791 1.00 87.00 185 ASN A O 1
ATOM 1523 N N . SER A 1 186 ? 7.664 5.827 4.150 1.00 86.94 186 SER A N 1
ATOM 1524 C CA . SER A 1 186 ? 8.813 5.016 4.598 1.00 86.94 186 SER A CA 1
ATOM 1525 C C . SER A 1 186 ? 10.127 5.365 3.887 1.00 86.94 186 SER A C 1
ATOM 1527 O O . SER A 1 186 ? 10.111 5.873 2.761 1.00 86.94 186 SER A O 1
ATOM 1529 N N . ILE A 1 187 ? 11.264 5.059 4.528 1.00 87.19 187 ILE A N 1
ATOM 1530 C CA . ILE A 1 187 ? 12.615 5.183 3.966 1.00 87.19 187 ILE A CA 1
ATOM 1531 C C . ILE A 1 187 ? 13.261 3.786 3.939 1.00 87.19 187 ILE A C 1
ATOM 1533 O O . ILE A 1 187 ? 13.451 3.180 4.991 1.00 87.19 187 ILE A O 1
ATOM 1537 N N . PRO A 1 188 ? 13.662 3.260 2.768 1.00 88.88 188 PRO A N 1
ATOM 1538 C CA . PRO A 1 188 ? 14.124 1.877 2.666 1.00 88.88 188 PRO A CA 1
ATOM 1539 C C . PRO A 1 188 ? 15.478 1.675 3.360 1.00 88.88 188 PRO A C 1
ATOM 1541 O O . PRO A 1 188 ? 16.439 2.372 3.054 1.00 88.88 188 PRO A O 1
ATOM 1544 N N . HIS A 1 189 ? 15.596 0.680 4.236 1.00 90.12 189 HIS A N 1
ATOM 1545 C CA . HIS A 1 189 ? 16.866 0.257 4.834 1.00 90.12 189 HIS A CA 1
ATOM 1546 C C . HIS A 1 189 ? 17.555 -0.825 3.992 1.00 90.12 189 HIS A C 1
ATOM 1548 O O . HIS A 1 189 ? 18.725 -0.688 3.614 1.00 90.12 189 HIS A O 1
ATOM 1554 N N . LEU A 1 190 ? 16.797 -1.872 3.655 1.00 92.88 190 LEU A N 1
ATOM 1555 C CA . LEU A 1 190 ? 17.230 -2.995 2.830 1.00 92.88 190 LEU A CA 1
ATOM 1556 C C . LEU A 1 190 ? 16.213 -3.229 1.715 1.00 92.88 190 LEU A C 1
ATOM 1558 O O . LEU A 1 190 ? 15.018 -3.354 1.967 1.00 92.88 190 LEU A O 1
ATOM 1562 N N . LEU A 1 191 ? 16.700 -3.338 0.485 1.00 93.75 191 LEU A N 1
ATOM 1563 C CA . LEU A 1 191 ? 15.905 -3.646 -0.693 1.00 93.75 191 LEU A CA 1
ATOM 1564 C C . LEU A 1 191 ? 16.442 -4.916 -1.349 1.00 93.75 191 LEU A C 1
ATOM 1566 O O . LEU A 1 191 ? 17.618 -4.999 -1.696 1.00 93.75 191 LEU A O 1
ATOM 1570 N N . GLN A 1 192 ? 15.564 -5.889 -1.557 1.00 95.00 192 GLN A N 1
ATOM 1571 C CA . GLN A 1 192 ? 15.843 -7.105 -2.303 1.00 95.00 192 GLN A CA 1
ATOM 1572 C C . GLN A 1 192 ? 15.043 -7.098 -3.601 1.00 95.00 192 GLN A C 1
ATOM 1574 O O . GLN A 1 192 ? 13.808 -7.043 -3.599 1.00 95.00 192 GLN A O 1
ATOM 1579 N N . TYR A 1 193 ? 15.758 -7.176 -4.717 1.00 95.06 193 TYR A N 1
ATOM 1580 C CA . TYR A 1 193 ? 15.166 -7.289 -6.041 1.00 95.06 193 TYR A CA 1
ATOM 1581 C C . TYR A 1 193 ? 15.624 -8.570 -6.725 1.00 95.06 193 TYR A C 1
ATOM 1583 O O . TYR A 1 193 ? 16.694 -9.111 -6.436 1.00 95.06 193 TYR A O 1
ATOM 1591 N N . SER A 1 194 ? 14.800 -9.052 -7.643 1.00 95.06 194 SER A N 1
ATOM 1592 C CA . SER A 1 194 ? 15.115 -10.165 -8.514 1.00 95.06 194 SER A CA 1
ATOM 1593 C C . SER A 1 194 ? 15.356 -9.686 -9.941 1.00 95.06 194 SER A C 1
ATOM 1595 O O . SER A 1 194 ? 14.737 -8.728 -10.407 1.00 95.06 194 SER A O 1
ATOM 1597 N N . VAL A 1 195 ? 16.283 -10.357 -10.621 1.00 94.81 195 VAL A N 1
ATOM 1598 C CA . VAL A 1 195 ? 16.515 -10.236 -12.061 1.00 94.81 195 VAL A CA 1
ATOM 1599 C C . VAL A 1 195 ? 16.210 -11.586 -12.680 1.00 94.81 195 VAL A C 1
ATOM 1601 O O . VAL A 1 195 ? 16.926 -12.555 -12.414 1.00 94.81 195 VAL A O 1
ATOM 1604 N N . MET A 1 196 ? 15.149 -11.643 -13.478 1.00 94.19 196 MET A N 1
ATOM 1605 C CA . MET A 1 196 ? 14.791 -12.815 -14.267 1.00 94.19 196 MET A CA 1
ATOM 1606 C C . MET A 1 196 ? 15.313 -12.646 -15.690 1.00 94.19 196 MET A C 1
ATOM 1608 O O . MET A 1 196 ? 14.994 -11.662 -16.361 1.00 94.19 196 MET A O 1
ATOM 1612 N N . ASN A 1 197 ? 16.121 -13.593 -16.153 1.00 91.19 197 ASN A N 1
ATOM 1613 C CA . ASN A 1 197 ? 16.643 -13.569 -17.515 1.00 91.19 197 ASN A CA 1
ATOM 1614 C C . ASN A 1 197 ? 15.580 -14.081 -18.509 1.00 91.19 197 ASN A C 1
ATOM 1616 O O . ASN A 1 197 ? 14.832 -15.016 -18.228 1.00 91.19 197 ASN A O 1
ATOM 1620 N N . PHE A 1 198 ? 15.500 -13.431 -19.672 1.00 86.62 198 PHE A N 1
ATOM 1621 C CA . PHE A 1 198 ? 14.501 -13.689 -20.708 1.00 86.62 198 PHE A CA 1
ATOM 1622 C C . PHE A 1 198 ? 14.609 -15.079 -21.343 1.00 86.62 198 PHE A C 1
ATOM 1624 O O . PHE A 1 198 ? 13.597 -15.622 -21.773 1.00 86.62 198 PHE A O 1
ATOM 1631 N N . THR A 1 199 ? 15.817 -15.644 -21.442 1.00 85.75 199 THR A N 1
ATOM 1632 C CA . THR A 1 199 ? 16.045 -16.885 -22.203 1.00 85.75 199 THR A CA 1
ATOM 1633 C C . THR A 1 199 ? 15.911 -18.143 -21.358 1.00 85.75 199 THR A C 1
ATOM 1635 O O . THR A 1 199 ? 15.327 -19.123 -21.806 1.00 85.75 199 THR A O 1
ATOM 1638 N N . ASN A 1 200 ? 16.460 -18.129 -20.145 1.00 86.06 200 ASN A N 1
ATOM 1639 C CA . ASN A 1 200 ? 16.490 -19.292 -19.260 1.00 86.06 200 ASN A CA 1
ATOM 1640 C C . ASN A 1 200 ? 15.398 -19.252 -18.175 1.00 86.06 200 ASN A C 1
ATOM 1642 O O . ASN A 1 200 ? 15.179 -20.261 -17.512 1.00 86.06 200 ASN A O 1
ATOM 1646 N N . GLY A 1 201 ? 14.731 -18.106 -17.973 1.00 87.88 201 GLY A N 1
ATOM 1647 C CA . GLY A 1 201 ? 13.775 -17.909 -16.879 1.00 87.88 201 GLY A CA 1
ATOM 1648 C C . GLY A 1 201 ? 14.412 -17.969 -15.485 1.00 87.88 201 GLY A C 1
ATOM 1649 O O . GLY A 1 201 ? 13.706 -18.038 -14.480 1.00 87.88 201 GLY A O 1
ATOM 1650 N N . GLU A 1 202 ? 15.743 -17.958 -15.398 1.00 92.25 202 GLU A N 1
ATOM 1651 C CA . GLU A 1 202 ? 16.469 -18.058 -14.140 1.00 92.25 202 GLU A CA 1
ATOM 1652 C C . GLU A 1 202 ? 16.348 -16.748 -13.365 1.00 92.25 202 GLU A C 1
ATOM 1654 O O . GLU A 1 202 ? 16.580 -15.658 -13.899 1.00 92.25 202 GLU A O 1
ATOM 1659 N N . LYS A 1 203 ? 15.986 -16.864 -12.087 1.00 92.56 203 LYS A N 1
ATOM 1660 C CA . LYS A 1 203 ? 15.763 -15.739 -11.185 1.00 92.56 203 LYS A CA 1
ATOM 1661 C C . LYS A 1 203 ? 16.960 -15.578 -10.254 1.00 92.56 203 LYS A C 1
ATOM 1663 O O . LYS A 1 203 ? 17.178 -16.399 -9.369 1.00 92.56 203 LYS A O 1
ATOM 1668 N N . SER A 1 204 ? 17.697 -14.482 -10.407 1.00 93.38 204 SER A N 1
ATOM 1669 C CA . SER A 1 204 ? 18.797 -14.117 -9.507 1.00 93.38 204 SER A CA 1
ATOM 1670 C C . SER A 1 204 ? 18.353 -13.052 -8.504 1.00 93.38 204 SER A C 1
ATOM 1672 O O . SER A 1 204 ? 17.736 -12.060 -8.887 1.00 93.38 204 SER A O 1
ATOM 1674 N N . LEU A 1 205 ? 18.642 -13.248 -7.215 1.00 94.69 205 LEU A N 1
ATOM 1675 C CA . LEU A 1 205 ? 18.301 -12.303 -6.147 1.00 94.69 205 LEU A CA 1
ATOM 1676 C C . LEU A 1 205 ? 19.492 -11.401 -5.825 1.00 94.69 205 LEU A C 1
ATOM 1678 O O . LEU A 1 205 ? 20.629 -11.864 -5.741 1.00 94.69 205 LEU A O 1
ATOM 1682 N N . ARG A 1 206 ? 19.230 -10.109 -5.622 1.00 93.75 206 ARG A N 1
ATOM 1683 C CA . ARG A 1 206 ? 20.240 -9.106 -5.276 1.00 93.75 206 ARG A CA 1
ATOM 1684 C C . ARG A 1 206 ? 19.745 -8.211 -4.152 1.00 93.75 206 ARG A C 1
ATOM 1686 O O . ARG A 1 206 ? 18.606 -7.746 -4.169 1.00 93.75 206 ARG A O 1
ATOM 1693 N N . ASN A 1 207 ? 20.640 -7.950 -3.206 1.00 94.19 207 ASN A N 1
ATOM 1694 C CA . ASN A 1 207 ? 20.376 -7.121 -2.037 1.00 94.19 207 ASN A CA 1
ATOM 1695 C C . ASN A 1 207 ? 21.096 -5.782 -2.186 1.00 94.19 207 ASN A C 1
ATOM 1697 O O . ASN A 1 207 ? 22.261 -5.738 -2.583 1.00 94.19 207 ASN A O 1
ATOM 1701 N N . VAL A 1 208 ? 20.393 -4.705 -1.859 1.00 91.50 208 VAL A N 1
ATOM 1702 C CA . VAL A 1 208 ? 20.846 -3.319 -1.968 1.00 91.50 208 VAL A CA 1
ATOM 1703 C C . VAL A 1 208 ? 20.503 -2.603 -0.676 1.00 91.50 208 VAL A C 1
ATOM 1705 O O . VAL A 1 208 ? 19.398 -2.734 -0.151 1.00 91.50 208 VAL A O 1
ATOM 1708 N N . THR A 1 209 ? 21.460 -1.849 -0.154 1.00 90.31 209 THR A N 1
ATOM 1709 C CA . THR A 1 209 ? 21.270 -1.023 1.041 1.00 90.31 209 THR A CA 1
ATOM 1710 C C . THR A 1 209 ? 20.922 0.409 0.654 1.00 90.31 209 THR A C 1
ATOM 1712 O O . THR A 1 209 ? 21.190 0.847 -0.467 1.00 90.31 209 THR A O 1
ATOM 1715 N N . HIS A 1 210 ? 20.368 1.171 1.599 1.00 84.38 210 HIS A N 1
ATOM 1716 C CA . HIS A 1 210 ? 20.018 2.583 1.396 1.00 84.38 210 HIS A CA 1
ATOM 1717 C C . HIS A 1 210 ? 21.142 3.427 0.769 1.00 84.38 210 HIS A C 1
ATOM 1719 O O . HIS A 1 210 ? 20.878 4.237 -0.112 1.00 84.38 210 HIS A O 1
ATOM 1725 N N . ALA A 1 211 ? 22.404 3.185 1.141 1.00 80.38 211 ALA A N 1
ATOM 1726 C CA . ALA A 1 211 ? 23.559 3.935 0.637 1.00 80.38 211 ALA A CA 1
ATOM 1727 C C . ALA A 1 211 ? 23.799 3.783 -0.878 1.00 80.38 211 ALA A C 1
ATOM 1729 O O . ALA A 1 211 ? 24.404 4.650 -1.505 1.00 80.38 211 ALA A O 1
ATOM 1730 N N . GLN A 1 212 ? 23.342 2.676 -1.464 1.00 82.00 212 GLN A N 1
ATOM 1731 C CA . GLN A 1 212 ? 23.449 2.403 -2.899 1.00 82.00 212 GLN A CA 1
ATOM 1732 C C . GLN A 1 212 ? 22.256 2.965 -3.692 1.00 82.00 212 GLN A C 1
ATOM 1734 O O . GLN A 1 212 ? 22.289 2.973 -4.923 1.00 82.00 212 GLN A O 1
ATOM 1739 N N . LEU A 1 213 ? 21.210 3.438 -3.005 1.00 81.69 213 LEU A N 1
ATOM 1740 C CA . LEU A 1 213 ? 20.068 4.112 -3.611 1.00 81.69 213 LEU A CA 1
ATOM 1741 C C . LEU A 1 213 ? 20.356 5.610 -3.695 1.00 81.69 213 LEU A C 1
ATOM 1743 O O . LEU A 1 213 ? 20.588 6.278 -2.689 1.00 81.69 213 LEU A O 1
ATOM 1747 N N . HIS A 1 214 ? 20.308 6.169 -4.901 1.00 81.25 214 HIS A N 1
ATOM 1748 C CA . HIS A 1 214 ? 20.532 7.602 -5.078 1.00 81.25 214 HIS A CA 1
ATOM 1749 C C . HIS A 1 214 ? 19.206 8.361 -4.917 1.00 81.25 214 HIS A C 1
ATOM 1751 O O . HIS A 1 214 ? 18.305 8.151 -5.734 1.00 81.25 214 HIS A O 1
ATOM 1757 N N . PRO A 1 215 ? 19.043 9.233 -3.904 1.00 78.19 215 PRO A N 1
ATOM 1758 C CA . PRO A 1 215 ? 17.833 10.038 -3.769 1.00 78.19 215 PRO A CA 1
ATOM 1759 C C . PRO A 1 215 ? 17.737 11.037 -4.927 1.00 78.19 215 PRO A C 1
ATOM 1761 O O . PRO A 1 215 ? 18.707 11.733 -5.235 1.00 78.19 215 PRO A O 1
ATOM 1764 N N . LEU A 1 216 ? 16.568 11.122 -5.566 1.00 67.62 216 LEU A N 1
ATOM 1765 C CA . LEU A 1 216 ? 16.331 12.082 -6.652 1.00 67.62 216 LEU A CA 1
ATOM 1766 C C . LEU A 1 216 ? 15.919 13.466 -6.139 1.00 67.62 216 LEU A C 1
ATOM 1768 O O . LEU A 1 216 ? 16.205 14.479 -6.774 1.00 67.62 216 LEU A O 1
ATOM 1772 N N . THR A 1 217 ? 15.334 13.535 -4.946 1.00 59.84 217 THR A N 1
ATOM 1773 C CA . THR A 1 217 ? 15.106 14.787 -4.227 1.00 59.84 217 THR A CA 1
ATOM 1774 C C . THR A 1 217 ? 16.330 15.138 -3.389 1.00 59.84 217 THR A C 1
ATOM 1776 O O . THR A 1 217 ? 16.505 14.627 -2.283 1.00 59.84 217 THR A O 1
ATOM 1779 N N . LYS A 1 218 ? 17.150 16.088 -3.861 1.00 48.47 218 LYS A N 1
ATOM 1780 C CA . LYS A 1 218 ? 17.867 16.964 -2.928 1.00 48.47 218 LYS A CA 1
ATOM 1781 C C . LYS A 1 218 ? 16.788 17.756 -2.195 1.00 48.47 218 LYS A C 1
ATOM 1783 O O . LYS A 1 218 ? 16.333 18.775 -2.705 1.00 48.47 218 LYS A O 1
ATOM 1788 N N . GLN A 1 219 ? 16.346 17.291 -1.029 1.00 45.31 219 GLN A N 1
ATOM 1789 C CA . GLN A 1 219 ? 15.736 18.209 -0.077 1.00 45.31 219 GLN A CA 1
ATOM 1790 C C . GLN A 1 219 ? 16.777 19.313 0.131 1.00 45.31 219 GLN A C 1
ATOM 1792 O O . GLN A 1 219 ? 17.826 19.077 0.733 1.00 45.31 219 GLN A O 1
ATOM 1797 N N . LYS A 1 220 ? 16.534 20.511 -0.416 1.00 38.69 220 LYS A N 1
ATOM 1798 C CA . LYS A 1 220 ? 17.102 21.710 0.192 1.00 38.69 220 LYS A CA 1
ATOM 1799 C C . LYS A 1 220 ? 16.666 21.599 1.649 1.00 38.69 220 LYS A C 1
ATOM 1801 O O . LYS A 1 220 ? 15.473 21.673 1.929 1.00 38.69 220 LYS A O 1
ATOM 1806 N N . LYS A 1 221 ? 17.605 21.352 2.565 1.00 34.53 221 LYS A N 1
ATOM 1807 C CA . LYS A 1 221 ? 17.413 21.714 3.967 1.00 34.53 221 LYS A CA 1
ATOM 1808 C C . LYS A 1 221 ? 17.273 23.234 3.962 1.00 34.53 221 LYS A C 1
ATOM 1810 O O . LYS A 1 221 ? 18.249 23.946 4.160 1.00 34.53 221 LYS A O 1
ATOM 1815 N N . THR A 1 222 ? 16.087 23.737 3.641 1.00 35.50 222 THR A N 1
ATOM 1816 C CA . THR A 1 222 ? 15.711 25.073 4.063 1.00 35.50 222 THR A CA 1
ATOM 1817 C C . THR A 1 222 ? 15.530 24.915 5.556 1.00 35.50 222 THR A C 1
ATOM 1819 O O . THR A 1 222 ? 14.581 24.288 6.023 1.00 35.50 222 THR A O 1
ATOM 1822 N N . GLN A 1 223 ? 16.535 25.357 6.296 1.00 40.00 223 GLN A N 1
ATOM 1823 C CA . GLN A 1 223 ? 16.417 25.643 7.709 1.00 40.00 223 GLN A CA 1
ATOM 1824 C C . GLN A 1 223 ? 15.332 26.723 7.802 1.00 40.00 223 GLN A C 1
ATOM 1826 O O . GLN A 1 223 ? 15.621 27.903 7.657 1.00 40.00 223 GLN A O 1
ATOM 1831 N N . LYS A 1 224 ? 14.067 26.293 7.868 1.00 40.84 224 LYS A N 1
ATOM 1832 C CA . LYS A 1 224 ? 12.905 27.160 8.044 1.00 40.84 224 LYS A CA 1
ATOM 1833 C C . LYS A 1 224 ? 13.061 27.765 9.436 1.00 40.84 224 LYS A C 1
ATOM 1835 O O . LYS A 1 224 ? 12.851 27.059 10.424 1.00 40.84 224 LYS A O 1
ATOM 1840 N N . SER A 1 225 ? 13.569 28.998 9.513 1.00 39.22 225 SER A N 1
ATOM 1841 C CA . SER A 1 225 ? 13.503 29.767 10.752 1.00 39.22 225 SER A CA 1
ATOM 1842 C C . SER A 1 225 ? 12.057 30.197 10.978 1.00 39.22 225 SER A C 1
ATOM 1844 O O . SER A 1 225 ? 11.219 30.160 10.075 1.00 39.22 225 SER A O 1
ATOM 1846 N N . LEU A 1 226 ? 11.766 30.486 12.238 1.00 45.06 226 LEU A N 1
ATOM 1847 C CA . LEU A 1 226 ? 10.436 30.659 12.806 1.00 45.06 226 LEU A CA 1
ATOM 1848 C C . LEU A 1 226 ? 9.685 31.877 12.226 1.00 45.06 226 LEU A C 1
ATOM 1850 O O . LEU A 1 226 ? 8.482 31.994 12.421 1.00 45.06 226 LEU A O 1
ATOM 1854 N N . GLU A 1 227 ? 10.379 32.736 11.481 1.00 46.81 227 GLU A N 1
ATOM 1855 C CA . GLU A 1 227 ? 9.859 33.951 10.852 1.00 46.81 227 GLU A CA 1
ATOM 1856 C C . GLU A 1 227 ? 8.953 33.693 9.628 1.00 46.81 227 GLU A C 1
ATOM 1858 O O . GLU A 1 227 ? 8.138 34.545 9.302 1.00 46.81 227 GLU A O 1
ATOM 1863 N N . ASP A 1 228 ? 9.005 32.509 9.005 1.00 42.84 228 ASP A N 1
ATOM 1864 C CA . ASP A 1 228 ? 8.236 32.184 7.780 1.00 42.84 228 ASP A CA 1
ATOM 1865 C C . ASP A 1 228 ? 6.778 31.738 8.051 1.00 42.84 228 ASP A C 1
ATOM 1867 O O . ASP A 1 228 ? 6.079 31.302 7.145 1.00 42.84 228 ASP A O 1
ATOM 1871 N N . TRP A 1 229 ? 6.309 31.778 9.306 1.00 45.66 229 TRP A N 1
ATOM 1872 C CA . TRP A 1 229 ? 4.905 31.487 9.663 1.00 45.66 229 TRP A CA 1
ATOM 1873 C C . TRP A 1 229 ? 4.031 32.744 9.756 1.00 45.66 229 TRP A C 1
ATOM 1875 O O . TRP A 1 229 ? 2.830 32.625 9.988 1.00 45.66 229 TRP A O 1
ATOM 1885 N N . LEU A 1 230 ? 4.622 33.934 9.617 1.00 43.84 230 LEU A N 1
ATOM 1886 C CA . LEU A 1 230 ? 3.922 35.209 9.799 1.00 43.84 230 LEU A CA 1
ATOM 1887 C C . LEU A 1 230 ? 3.509 35.889 8.486 1.00 43.84 230 LEU A C 1
ATOM 1889 O O . LEU A 1 230 ? 2.834 36.909 8.550 1.00 43.84 230 LEU A O 1
ATOM 1893 N N . GLU A 1 231 ? 3.865 35.342 7.319 1.00 43.59 231 GLU A N 1
ATOM 1894 C CA . GLU A 1 231 ? 3.616 36.004 6.024 1.00 43.59 231 GLU A CA 1
ATOM 1895 C C . GLU A 1 231 ? 2.499 35.360 5.174 1.00 43.59 231 GLU A C 1
ATOM 1897 O O . GLU A 1 231 ? 2.148 35.897 4.130 1.00 43.59 231 GLU A O 1
ATOM 1902 N N . ASP A 1 232 ? 1.866 34.268 5.623 1.00 42.75 232 ASP A N 1
ATOM 1903 C CA . ASP A 1 232 ? 0.848 33.549 4.827 1.00 42.75 232 ASP A CA 1
ATOM 1904 C C . ASP A 1 232 ? -0.593 34.114 4.941 1.00 42.75 232 ASP A C 1
ATOM 1906 O O . ASP A 1 232 ? -1.526 33.512 4.406 1.00 42.75 232 ASP A O 1
ATOM 1910 N N . GLU A 1 233 ? -0.817 35.255 5.608 1.00 47.84 233 GLU A N 1
ATOM 1911 C CA . GLU A 1 233 ? -2.166 35.845 5.763 1.00 47.84 233 GLU A CA 1
ATOM 1912 C C . GLU A 1 233 ? -2.476 37.062 4.879 1.00 47.84 233 GLU A C 1
ATOM 1914 O O . GLU A 1 233 ? -3.582 37.590 4.975 1.00 47.84 233 GLU A O 1
ATOM 1919 N N . GLU A 1 234 ? -1.603 37.493 3.963 1.00 38.19 234 GLU A N 1
ATOM 1920 C CA . GLU A 1 234 ? -1.927 38.677 3.158 1.00 38.19 234 GLU A CA 1
ATOM 1921 C C . GLU A 1 234 ? -1.568 38.547 1.671 1.00 38.19 234 GLU A C 1
ATOM 1923 O O . GLU A 1 234 ? -0.407 38.457 1.281 1.00 38.19 234 GLU A O 1
ATOM 1928 N N . ASN A 1 235 ? -2.624 38.674 0.858 1.00 30.92 235 ASN A N 1
ATOM 1929 C CA . ASN A 1 235 ? -2.653 39.315 -0.459 1.00 30.92 235 ASN A CA 1
ATOM 1930 C C . ASN A 1 235 ? -2.704 38.417 -1.720 1.00 30.92 235 ASN A C 1
ATOM 1932 O O . ASN A 1 235 ? -1.705 37.905 -2.217 1.00 30.92 235 ASN A O 1
ATOM 1936 N N . ASP A 1 236 ? -3.938 38.288 -2.219 1.00 35.38 236 ASP A N 1
ATOM 1937 C CA . ASP A 1 236 ? -4.443 38.516 -3.583 1.00 35.38 236 ASP A CA 1
ATOM 1938 C C . ASP A 1 236 ? -3.674 38.068 -4.846 1.00 35.38 236 ASP A C 1
ATOM 1940 O O . ASP A 1 236 ? -2.480 38.267 -5.055 1.00 35.38 236 ASP A O 1
ATOM 1944 N N . GLN A 1 237 ? -4.478 37.527 -5.772 1.00 38.28 237 GLN A N 1
ATOM 1945 C CA . GLN A 1 237 ? -4.157 37.215 -7.170 1.00 38.28 237 GLN A CA 1
ATOM 1946 C C . GLN A 1 237 ? -3.464 38.373 -7.909 1.00 38.28 237 GLN A C 1
ATOM 1948 O O . GLN A 1 237 ? -3.763 39.542 -7.663 1.00 38.28 237 GLN A O 1
ATOM 1953 N N . PRO A 1 238 ? -2.701 38.055 -8.974 1.00 35.72 238 PRO A N 1
ATOM 1954 C CA . PRO A 1 238 ? -3.115 38.607 -10.265 1.00 35.72 238 PRO A CA 1
ATOM 1955 C C . PRO A 1 238 ? -2.946 37.693 -11.493 1.00 35.72 238 PRO A C 1
ATOM 1957 O O . PRO A 1 238 ? -2.293 36.650 -11.485 1.00 35.72 238 PRO A O 1
ATOM 1960 N N . LEU A 1 239 ? -3.623 38.174 -12.537 1.00 31.80 239 LEU A N 1
ATOM 1961 C CA . LEU A 1 239 ? -3.831 37.704 -13.906 1.00 31.80 239 LEU A CA 1
ATOM 1962 C C . LEU A 1 239 ? -2.594 37.755 -14.830 1.00 31.80 239 LEU A C 1
ATOM 1964 O O . LEU A 1 239 ? -1.603 38.420 -14.542 1.00 31.80 239 LEU A O 1
ATOM 1968 N N . ASP A 1 240 ? -2.759 37.077 -15.972 1.00 37.78 240 ASP A N 1
ATOM 1969 C CA . ASP A 1 240 ? -1.989 37.066 -17.230 1.00 37.78 240 ASP A CA 1
ATOM 1970 C C . ASP A 1 240 ? -1.175 38.328 -17.601 1.00 37.78 240 ASP A C 1
ATOM 1972 O O . ASP A 1 240 ? -1.701 39.441 -17.576 1.00 37.78 240 ASP A O 1
ATOM 1976 N N . ASN A 1 241 ? 0.059 38.137 -18.103 1.00 32.84 241 ASN A N 1
ATOM 1977 C CA . ASN A 1 241 ? 0.462 38.355 -19.516 1.00 32.84 241 ASN A CA 1
ATOM 1978 C C . ASN A 1 241 ? 1.997 38.413 -19.737 1.00 32.84 241 ASN A C 1
ATOM 1980 O O . ASN A 1 241 ? 2.750 38.888 -18.893 1.00 32.84 241 ASN A O 1
ATOM 1984 N N . ASP A 1 242 ? 2.373 37.995 -20.954 1.00 34.66 242 ASP A N 1
ATOM 1985 C CA . ASP A 1 242 ? 3.527 38.350 -21.807 1.00 34.66 242 ASP A CA 1
ATOM 1986 C C . ASP A 1 242 ? 4.989 37.904 -21.530 1.00 34.66 242 ASP A C 1
ATOM 1988 O O . ASP A 1 242 ? 5.686 38.348 -20.624 1.00 34.66 242 ASP A O 1
ATOM 1992 N N . ASP A 1 243 ? 5.447 37.045 -22.455 1.00 36.19 243 ASP A N 1
ATOM 1993 C CA . ASP A 1 243 ? 6.623 37.086 -23.352 1.00 36.19 243 ASP A CA 1
ATOM 1994 C C . ASP A 1 243 ? 7.930 37.874 -23.053 1.00 36.19 243 ASP A C 1
ATOM 1996 O O . ASP A 1 243 ? 7.942 39.058 -22.727 1.00 36.19 243 ASP A O 1
ATOM 2000 N N . ARG A 1 244 ? 9.035 37.224 -23.503 1.00 33.59 244 ARG A N 1
ATOM 2001 C CA . ARG A 1 244 ? 10.456 37.644 -23.729 1.00 33.59 244 ARG A CA 1
ATOM 2002 C C . ARG A 1 244 ? 11.413 37.401 -22.534 1.00 33.59 244 ARG A C 1
ATOM 2004 O O . ARG A 1 244 ? 11.077 37.691 -21.404 1.00 33.59 244 ARG A O 1
ATOM 2011 N N . ALA A 1 245 ? 12.645 36.881 -22.666 1.00 31.94 245 ALA A N 1
ATOM 2012 C CA . ALA A 1 245 ? 13.578 36.812 -23.792 1.00 31.94 245 ALA A CA 1
ATOM 2013 C C . ALA A 1 245 ? 14.660 35.699 -23.646 1.00 31.94 245 ALA A C 1
ATOM 2015 O O . ALA A 1 245 ? 15.062 35.333 -22.549 1.00 31.94 245 ALA A O 1
ATOM 2016 N N . GLN A 1 246 ? 15.148 35.242 -24.807 1.00 28.81 246 GLN A N 1
ATOM 2017 C CA . GLN A 1 246 ? 16.542 34.954 -25.217 1.00 28.81 246 GLN A CA 1
ATOM 2018 C C . GLN A 1 246 ? 17.557 34.164 -24.352 1.00 28.81 246 GLN A C 1
ATOM 2020 O O . GLN A 1 246 ? 18.053 34.612 -23.330 1.00 28.81 246 GLN A O 1
ATOM 2025 N N . SER A 1 247 ? 18.041 33.094 -25.006 1.00 30.41 247 SER A N 1
ATOM 2026 C CA . SER A 1 247 ? 19.450 32.698 -25.226 1.00 30.41 247 SER A CA 1
ATOM 2027 C C . SER A 1 247 ? 20.344 32.358 -24.026 1.00 30.41 247 SER A C 1
ATOM 2029 O O . SER A 1 247 ? 20.824 33.233 -23.320 1.00 30.41 247 SER A O 1
ATOM 2031 N N . ASN A 1 248 ? 20.777 31.091 -23.959 1.00 31.25 248 ASN A N 1
ATOM 2032 C CA . ASN A 1 248 ? 22.163 30.768 -24.323 1.00 31.25 248 ASN A CA 1
ATOM 2033 C C . ASN A 1 248 ? 22.357 29.278 -24.629 1.00 31.25 248 ASN A C 1
ATOM 2035 O O . ASN A 1 248 ? 22.019 28.388 -23.850 1.00 31.25 248 ASN A O 1
ATOM 2039 N N . GLN A 1 249 ? 22.928 29.032 -25.807 1.00 34.06 249 GLN A N 1
ATOM 2040 C CA . GLN A 1 249 ? 23.405 27.740 -26.270 1.00 34.06 249 GLN A CA 1
ATOM 2041 C C . GLN A 1 249 ? 24.742 27.424 -25.592 1.00 34.06 249 GLN A C 1
ATOM 2043 O O . GLN A 1 249 ? 25.680 28.209 -25.676 1.00 34.06 249 GLN A O 1
ATOM 2048 N N . ASN A 1 250 ? 24.852 26.244 -24.982 1.00 31.56 250 ASN A N 1
ATOM 2049 C CA . ASN A 1 250 ? 26.090 25.470 -25.000 1.00 31.56 250 ASN A CA 1
ATOM 2050 C C . ASN A 1 250 ? 25.767 23.979 -24.866 1.00 31.56 250 ASN A C 1
ATOM 2052 O O . ASN A 1 250 ? 25.310 23.487 -23.835 1.00 31.56 250 ASN A O 1
ATOM 2056 N N . LEU A 1 251 ? 25.981 23.278 -25.977 1.00 31.95 251 LEU A N 1
ATOM 2057 C CA . LEU A 1 251 ? 25.768 21.854 -26.168 1.00 31.95 251 LEU A CA 1
ATOM 2058 C C . LEU A 1 251 ? 27.014 21.094 -25.681 1.00 31.95 251 LEU A C 1
ATOM 2060 O O . LEU A 1 251 ? 28.088 21.220 -26.264 1.00 31.95 251 LEU A O 1
ATOM 2064 N N . ARG A 1 252 ? 26.865 20.224 -24.678 1.00 31.11 252 ARG A N 1
ATOM 2065 C CA . ARG A 1 252 ? 27.708 19.025 -24.558 1.00 31.11 252 ARG A CA 1
ATOM 2066 C C . ARG A 1 252 ? 26.820 17.847 -24.177 1.00 31.11 252 ARG A C 1
ATOM 2068 O O . ARG A 1 252 ? 26.437 17.662 -23.026 1.00 31.11 252 ARG A O 1
ATOM 2075 N N . SER A 1 253 ? 26.433 17.099 -25.201 1.00 31.73 253 SER A N 1
ATOM 2076 C CA . SER A 1 253 ? 25.512 15.972 -25.154 1.00 31.73 253 SER A CA 1
ATOM 2077 C C . SER A 1 253 ? 26.141 14.761 -24.460 1.00 31.73 253 SER A C 1
ATOM 2079 O O . SER A 1 253 ? 27.007 14.075 -24.997 1.00 31.73 253 SER A O 1
ATOM 2081 N N . LYS A 1 254 ? 25.646 14.462 -23.261 1.00 31.70 254 LYS A N 1
ATOM 2082 C CA . LYS A 1 254 ? 25.688 13.131 -22.651 1.00 31.70 254 LYS A CA 1
ATOM 2083 C C . LYS A 1 254 ? 24.225 12.680 -22.591 1.00 31.70 254 LYS A C 1
ATOM 2085 O O . LYS A 1 254 ? 23.445 13.389 -21.957 1.00 31.70 254 LYS A O 1
ATOM 2090 N N . PRO A 1 255 ? 23.792 11.582 -23.238 1.00 33.31 255 PRO A N 1
ATOM 2091 C CA . PRO A 1 255 ? 22.411 11.133 -23.131 1.00 33.31 255 PRO A CA 1
ATOM 2092 C C . PRO A 1 255 ? 22.250 10.401 -21.796 1.00 33.31 255 PRO A C 1
ATOM 2094 O O . PRO A 1 255 ? 22.138 9.185 -21.730 1.00 33.31 255 PRO A O 1
ATOM 2097 N N . GLN A 1 256 ? 22.304 11.152 -20.702 1.00 35.84 256 GLN A N 1
ATOM 2098 C CA . GLN A 1 256 ? 21.647 10.752 -19.474 1.00 35.84 256 GLN A CA 1
ATOM 2099 C C . GLN A 1 256 ? 20.276 11.402 -19.564 1.00 35.84 256 GLN A C 1
ATOM 2101 O O . GLN A 1 256 ? 20.163 12.620 -19.439 1.00 35.84 256 GLN A O 1
ATOM 2106 N N . GLN A 1 257 ? 19.236 10.606 -19.817 1.00 37.56 257 GLN A N 1
ATOM 2107 C CA . GLN A 1 257 ? 17.870 11.003 -19.483 1.00 37.56 257 GLN A CA 1
ATOM 2108 C C . GLN A 1 257 ? 17.790 11.086 -17.953 1.00 37.56 257 GLN A C 1
ATOM 2110 O O . GLN A 1 257 ? 17.262 10.214 -17.271 1.00 37.56 257 GLN A O 1
ATOM 2115 N N . LEU A 1 258 ? 18.423 12.121 -17.402 1.00 38.59 258 LEU A N 1
ATOM 2116 C CA . LEU A 1 258 ? 18.233 12.557 -16.041 1.00 38.59 258 LEU A CA 1
ATOM 2117 C C . LEU A 1 258 ? 16.789 13.029 -16.004 1.00 38.59 258 LEU A C 1
ATOM 2119 O O . LEU A 1 258 ? 16.444 14.008 -16.665 1.00 38.59 258 LEU A O 1
ATOM 2123 N N . ILE A 1 259 ? 15.950 12.275 -15.300 1.00 44.19 259 ILE A N 1
ATOM 2124 C CA . ILE A 1 259 ? 14.560 12.617 -15.032 1.00 44.19 259 ILE A CA 1
ATOM 2125 C C . ILE A 1 259 ? 14.568 14.041 -14.474 1.00 44.19 259 ILE A C 1
ATOM 2127 O O . ILE A 1 259 ? 14.881 14.268 -13.306 1.00 44.19 259 ILE A O 1
ATOM 2131 N N . THR A 1 260 ? 14.291 15.026 -15.329 1.00 37.44 260 THR A N 1
ATOM 2132 C CA . THR A 1 260 ? 13.983 16.370 -14.871 1.00 37.44 260 THR A CA 1
ATOM 2133 C C . THR A 1 260 ? 12.712 16.196 -14.058 1.00 37.44 260 THR A C 1
ATOM 2135 O O . THR A 1 260 ? 11.713 15.688 -14.569 1.00 37.44 260 THR A O 1
ATOM 2138 N N . SER A 1 261 ? 12.791 16.517 -12.770 1.00 50.09 261 SER A N 1
ATOM 2139 C CA . SER A 1 261 ? 11.756 16.363 -11.742 1.00 50.09 261 SER A CA 1
ATOM 2140 C C . SER A 1 261 ? 10.524 17.261 -11.992 1.00 50.09 261 SER A C 1
ATOM 2142 O O . SER A 1 261 ? 10.041 17.923 -11.083 1.00 50.09 261 SER A O 1
ATOM 2144 N N . GLY A 1 262 ? 10.044 17.335 -13.236 1.00 43.56 262 GLY A N 1
ATOM 2145 C CA . GLY A 1 262 ? 9.043 18.287 -13.716 1.00 43.56 262 GLY A CA 1
ATOM 2146 C C . GLY A 1 262 ? 7.688 17.679 -14.079 1.00 43.56 262 GLY A C 1
ATOM 2147 O O . GLY A 1 262 ? 6.840 18.403 -14.582 1.00 43.56 262 GLY A O 1
ATOM 2148 N N . LYS A 1 263 ? 7.447 16.376 -13.860 1.00 53.03 263 LYS A N 1
ATOM 2149 C CA . LYS A 1 263 ? 6.150 15.751 -14.216 1.00 53.03 263 LYS A CA 1
ATOM 2150 C C . LYS A 1 263 ? 5.470 14.933 -13.113 1.00 53.03 263 LYS A C 1
ATOM 2152 O O . LYS A 1 263 ? 4.322 14.536 -13.275 1.00 53.03 263 LYS A O 1
ATOM 2157 N N . LEU A 1 264 ? 6.127 14.698 -11.981 1.00 58.84 264 LEU A N 1
ATOM 2158 C CA . LEU A 1 264 ? 5.509 14.047 -10.824 1.00 58.84 264 LEU A CA 1
ATOM 2159 C C . LEU A 1 264 ? 5.340 15.094 -9.725 1.00 58.84 264 LEU A C 1
ATOM 2161 O O . LEU A 1 264 ? 6.326 15.546 -9.156 1.00 58.84 264 LEU A O 1
ATOM 2165 N N . LYS A 1 265 ? 4.100 15.501 -9.440 1.00 64.12 265 LYS A N 1
ATOM 2166 C CA . LYS A 1 265 ? 3.773 16.282 -8.242 1.00 64.12 265 LYS A CA 1
ATOM 2167 C C . LYS A 1 265 ? 3.815 15.312 -7.060 1.00 64.12 265 LYS A C 1
ATOM 2169 O O . LYS A 1 265 ? 2.853 14.583 -6.836 1.00 64.12 265 LYS A O 1
ATOM 2174 N N . LEU A 1 266 ? 4.965 15.214 -6.392 1.00 71.94 266 LEU A N 1
ATOM 2175 C CA . LEU A 1 266 ? 5.125 14.307 -5.256 1.00 71.94 266 LEU A CA 1
ATOM 2176 C C . LEU A 1 266 ? 4.330 14.820 -4.049 1.00 71.94 266 LEU A C 1
ATOM 2178 O O . LEU A 1 266 ? 4.381 16.004 -3.721 1.00 71.94 266 LEU A O 1
ATOM 2182 N N . SER A 1 267 ? 3.620 13.908 -3.384 1.00 77.62 267 SER A N 1
ATOM 2183 C CA . SER A 1 267 ? 3.080 14.136 -2.037 1.00 77.62 267 SER A CA 1
ATOM 2184 C C . SER A 1 267 ? 4.236 14.331 -1.041 1.00 77.62 267 SER A C 1
ATOM 2186 O O . SER A 1 267 ? 5.287 13.715 -1.230 1.00 77.62 267 SER A O 1
ATOM 2188 N N . PRO A 1 268 ? 4.070 15.102 0.052 1.00 78.69 268 PRO A N 1
ATOM 2189 C CA . PRO A 1 268 ? 5.090 15.221 1.103 1.00 78.69 268 PRO A CA 1
ATOM 2190 C C . PRO A 1 268 ? 5.522 13.871 1.701 1.00 78.69 268 PRO A C 1
ATOM 2192 O O . PRO A 1 268 ? 6.650 13.736 2.166 1.00 78.69 268 PRO A O 1
ATOM 2195 N N . THR A 1 269 ? 4.650 12.861 1.658 1.00 82.31 269 THR A N 1
ATOM 2196 C CA . THR A 1 269 ? 4.916 11.503 2.159 1.00 82.31 269 THR A CA 1
ATOM 2197 C C . THR A 1 269 ? 5.645 10.594 1.164 1.00 82.31 269 THR A C 1
ATOM 2199 O O . THR A 1 269 ? 5.960 9.448 1.491 1.00 82.31 269 THR A O 1
ATOM 2202 N N . GLN A 1 270 ? 5.869 11.066 -0.066 1.00 86.62 270 GLN A N 1
ATOM 2203 C CA . GLN A 1 270 ? 6.465 10.290 -1.146 1.00 86.62 270 GLN A CA 1
ATOM 2204 C C . GLN A 1 270 ? 7.953 10.600 -1.304 1.00 86.62 270 GLN A C 1
ATOM 2206 O O . GLN A 1 270 ? 8.372 11.753 -1.416 1.00 86.62 270 GLN A O 1
ATOM 2211 N N . HIS A 1 271 ? 8.756 9.546 -1.390 1.00 88.38 271 HIS A N 1
ATOM 2212 C CA . HIS A 1 271 ? 10.196 9.629 -1.590 1.00 88.38 271 HIS A CA 1
ATOM 2213 C C . HIS A 1 271 ? 10.601 8.861 -2.841 1.00 88.38 271 HIS A C 1
ATOM 2215 O O . HIS A 1 271 ? 10.132 7.748 -3.084 1.00 88.38 271 HIS A O 1
ATOM 2221 N N . LEU A 1 272 ? 11.482 9.463 -3.640 1.00 89.88 272 LEU A N 1
ATOM 2222 C CA . LEU A 1 272 ? 11.869 8.929 -4.939 1.00 89.88 272 LEU A CA 1
ATOM 2223 C C . LEU A 1 272 ? 13.375 8.667 -4.985 1.00 89.88 272 LEU A C 1
ATOM 2225 O O . LEU A 1 272 ? 14.192 9.553 -4.720 1.00 89.88 272 LEU A O 1
ATOM 2229 N N . TYR A 1 273 ? 13.726 7.431 -5.325 1.00 91.06 273 TYR A N 1
ATOM 2230 C CA . TYR A 1 273 ? 15.097 6.929 -5.373 1.00 91.06 273 TYR A CA 1
ATOM 2231 C C . TYR A 1 273 ? 15.400 6.316 -6.735 1.00 91.06 273 TYR A C 1
ATOM 2233 O O . TYR A 1 273 ? 14.502 5.835 -7.414 1.00 91.06 273 TYR A O 1
ATOM 2241 N N . ASN A 1 274 ? 16.674 6.285 -7.108 1.00 91.19 274 ASN A N 1
ATOM 2242 C CA . ASN A 1 274 ? 17.159 5.573 -8.282 1.00 91.19 274 ASN A CA 1
ATOM 2243 C C . ASN A 1 274 ? 17.904 4.304 -7.882 1.00 91.19 274 ASN A C 1
ATOM 2245 O O . ASN A 1 274 ? 18.827 4.348 -7.065 1.00 91.19 274 ASN A O 1
ATOM 2249 N N . LEU A 1 275 ? 17.531 3.199 -8.522 1.00 92.50 275 LEU A N 1
ATOM 2250 C CA . LEU A 1 275 ? 18.198 1.907 -8.437 1.00 92.50 275 LEU A CA 1
ATOM 2251 C C . LEU A 1 275 ? 19.014 1.664 -9.706 1.00 92.50 275 LEU A C 1
ATOM 2253 O O . LEU A 1 275 ? 18.460 1.641 -10.803 1.00 92.50 275 LEU A O 1
ATOM 2257 N N . ASN A 1 276 ? 20.321 1.458 -9.561 1.00 92.25 276 ASN A N 1
ATOM 2258 C CA . ASN A 1 276 ? 21.200 1.164 -10.691 1.00 92.25 276 ASN A CA 1
ATOM 2259 C C . ASN A 1 276 ? 21.191 -0.337 -10.999 1.00 92.25 276 ASN A C 1
ATOM 2261 O O . ASN A 1 276 ? 21.542 -1.158 -10.151 1.00 92.25 276 ASN A O 1
ATOM 2265 N N . ILE A 1 277 ? 20.818 -0.685 -12.228 1.00 91.31 277 ILE A N 1
ATOM 2266 C CA . ILE A 1 277 ? 20.775 -2.056 -12.732 1.00 91.31 277 ILE A CA 1
ATOM 2267 C C . ILE A 1 277 ? 21.854 -2.247 -13.796 1.00 91.31 277 ILE A C 1
ATOM 2269 O O . ILE A 1 277 ? 22.002 -1.427 -14.700 1.00 91.31 277 ILE A O 1
ATOM 2273 N N . TYR A 1 278 ? 22.585 -3.354 -13.686 1.00 89.88 278 TYR A N 1
ATOM 2274 C CA . TYR A 1 278 ? 23.708 -3.712 -14.564 1.00 89.88 278 TYR A CA 1
ATOM 2275 C C . TYR A 1 278 ? 23.406 -4.909 -15.472 1.00 89.88 278 TYR A C 1
ATOM 2277 O O . TYR A 1 278 ? 24.201 -5.238 -16.346 1.00 89.88 278 TYR A O 1
ATOM 2285 N N . HIS A 1 279 ? 22.281 -5.588 -15.239 1.00 89.38 279 HIS A N 1
ATOM 2286 C CA . HIS A 1 279 ? 21.924 -6.837 -15.908 1.00 89.38 279 HIS A CA 1
ATOM 2287 C C . HIS A 1 279 ? 20.649 -6.654 -16.718 1.00 89.38 279 HIS A C 1
ATOM 2289 O O . HIS A 1 279 ? 19.738 -5.935 -16.311 1.00 89.38 279 HIS A O 1
ATOM 2295 N N . ILE A 1 280 ? 20.608 -7.321 -17.863 1.00 90.12 280 ILE A N 1
ATOM 2296 C CA . ILE A 1 280 ? 19.453 -7.368 -18.757 1.00 90.12 280 ILE A CA 1
ATOM 2297 C C . ILE A 1 280 ? 18.469 -8.401 -18.195 1.00 90.12 280 ILE A C 1
ATOM 2299 O O . ILE A 1 280 ? 18.884 -9.474 -17.755 1.00 90.12 280 ILE A O 1
ATOM 2303 N N . GLY A 1 281 ? 17.177 -8.080 -18.190 1.00 91.56 281 GLY A N 1
ATOM 2304 C CA . GLY A 1 281 ? 16.143 -8.964 -17.657 1.00 91.56 281 GLY A CA 1
ATOM 2305 C C . GLY A 1 281 ? 14.891 -8.235 -17.181 1.00 91.56 281 GLY A C 1
ATOM 2306 O O . GLY A 1 281 ? 14.775 -7.008 -17.261 1.00 91.56 281 GLY A O 1
ATOM 2307 N N . VAL A 1 282 ? 13.952 -9.020 -16.654 1.00 93.00 282 VAL A N 1
ATOM 2308 C CA . VAL A 1 282 ? 12.779 -8.521 -15.934 1.00 93.00 282 VAL A CA 1
ATOM 2309 C C . VAL A 1 282 ? 13.177 -8.274 -14.485 1.00 93.00 282 VAL A C 1
ATOM 2311 O O . VAL A 1 282 ? 13.607 -9.193 -13.784 1.00 93.00 282 VAL A O 1
ATOM 2314 N N . ILE A 1 283 ? 13.045 -7.029 -14.041 1.00 94.69 283 ILE A N 1
ATOM 2315 C CA . ILE A 1 283 ? 13.380 -6.603 -12.684 1.00 94.69 283 ILE A CA 1
ATOM 2316 C C . ILE A 1 283 ? 12.106 -6.524 -11.856 1.00 94.69 283 ILE A C 1
ATOM 2318 O O . ILE A 1 283 ? 11.150 -5.847 -12.246 1.00 94.69 283 ILE A O 1
ATOM 2322 N N . ARG A 1 284 ? 12.115 -7.166 -10.687 1.00 94.50 284 ARG A N 1
ATOM 2323 C CA . ARG A 1 284 ? 10.986 -7.161 -9.754 1.00 94.50 284 ARG A CA 1
ATOM 2324 C C . ARG A 1 284 ? 11.453 -6.972 -8.317 1.00 94.50 284 ARG A C 1
ATOM 2326 O O . ARG A 1 284 ? 12.487 -7.494 -7.912 1.00 94.50 284 ARG A O 1
ATOM 2333 N N . LEU A 1 285 ? 10.690 -6.211 -7.539 1.00 94.69 285 LEU A N 1
ATOM 2334 C CA . LEU A 1 285 ? 10.918 -6.087 -6.100 1.00 94.69 285 LEU A CA 1
ATOM 2335 C C . LEU A 1 285 ? 10.353 -7.317 -5.384 1.00 94.69 285 LEU A C 1
ATOM 2337 O O . LEU A 1 285 ? 9.203 -7.690 -5.611 1.00 94.69 285 LEU A O 1
ATOM 2341 N N . GLU A 1 286 ? 11.159 -7.934 -4.524 1.00 94.31 286 GLU A N 1
ATOM 2342 C CA . GLU A 1 286 ? 10.769 -9.127 -3.759 1.00 94.31 286 GLU A CA 1
ATOM 2343 C C . GLU A 1 286 ? 10.506 -8.790 -2.297 1.00 94.31 286 GLU A C 1
ATOM 2345 O O . GLU A 1 286 ? 9.516 -9.239 -1.726 1.00 94.31 286 GLU A O 1
ATOM 2350 N N . ARG A 1 287 ? 11.381 -7.977 -1.697 1.00 93.44 287 ARG A N 1
ATOM 2351 C CA . ARG A 1 287 ? 11.276 -7.582 -0.294 1.00 93.44 287 ARG A CA 1
ATOM 2352 C C . ARG A 1 287 ? 11.881 -6.203 -0.076 1.00 93.44 287 ARG A C 1
ATOM 2354 O O . ARG A 1 287 ? 12.936 -5.900 -0.630 1.00 93.44 287 ARG A O 1
ATOM 2361 N N . VAL A 1 288 ? 11.237 -5.374 0.738 1.00 93.50 288 VAL A N 1
ATOM 2362 C CA . VAL A 1 288 ? 11.790 -4.086 1.168 1.00 93.50 288 VAL A CA 1
ATOM 2363 C C . VAL A 1 288 ? 11.524 -3.920 2.658 1.00 93.50 288 VAL A C 1
ATOM 2365 O O . VAL A 1 288 ? 10.386 -4.067 3.095 1.00 93.50 288 VAL A O 1
ATOM 2368 N N . LEU A 1 289 ? 12.574 -3.608 3.411 1.00 92.19 289 LEU A N 1
ATOM 2369 C CA . LEU A 1 289 ? 12.523 -3.341 4.844 1.00 92.19 289 LEU A CA 1
ATOM 2370 C C . LEU A 1 289 ? 12.704 -1.847 5.106 1.00 92.19 289 LEU A C 1
ATOM 2372 O O . LEU A 1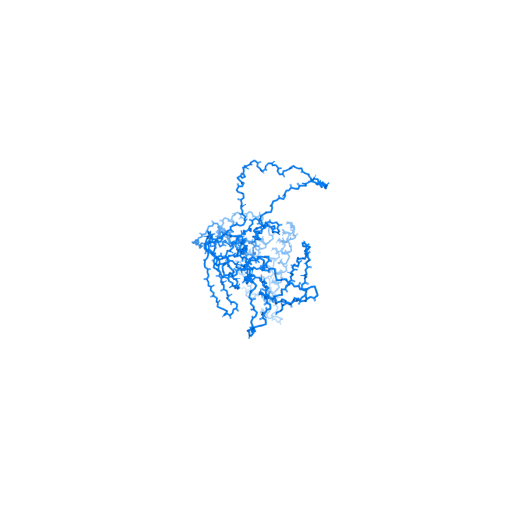 289 ? 13.572 -1.212 4.503 1.00 92.19 289 LEU A O 1
ATOM 2376 N N . ASP A 1 290 ? 11.908 -1.308 6.021 1.00 89.06 290 ASP A N 1
ATOM 2377 C CA . ASP A 1 290 ? 12.053 0.049 6.555 1.00 89.06 290 ASP A CA 1
ATOM 2378 C C . ASP A 1 290 ? 13.247 0.151 7.526 1.00 89.06 290 ASP A C 1
ATOM 2380 O O . ASP A 1 290 ? 13.828 -0.856 7.937 1.00 89.06 290 ASP A O 1
ATOM 2384 N N . LYS A 1 291 ? 13.586 1.372 7.949 1.00 87.00 291 LYS A N 1
ATOM 2385 C CA . LYS A 1 291 ? 14.524 1.673 9.040 1.00 87.00 291 LYS A CA 1
ATOM 2386 C C . LYS A 1 291 ? 14.194 0.917 10.330 1.00 87.00 291 LYS A C 1
ATOM 2388 O O . LYS A 1 291 ? 15.113 0.482 11.018 1.00 87.00 291 LYS A O 1
ATOM 2393 N N . ASP A 1 292 ? 12.910 0.730 10.621 1.00 86.50 292 ASP A N 1
ATOM 2394 C CA . ASP A 1 292 ? 12.435 -0.006 11.800 1.00 86.50 292 ASP A CA 1
ATOM 2395 C C . ASP A 1 292 ? 12.375 -1.528 11.568 1.00 86.50 292 ASP A C 1
ATOM 2397 O O . ASP A 1 292 ? 11.800 -2.267 12.363 1.00 86.50 292 ASP A O 1
ATOM 2401 N N . ASN A 1 293 ? 12.975 -2.012 10.473 1.00 86.81 293 ASN A N 1
ATOM 2402 C CA . ASN A 1 293 ? 13.034 -3.420 10.084 1.00 86.81 293 ASN A CA 1
ATOM 2403 C C . ASN A 1 293 ? 11.655 -4.063 9.830 1.00 86.81 293 ASN A C 1
ATOM 2405 O O . ASN A 1 293 ? 11.490 -5.278 9.942 1.00 86.81 293 ASN A O 1
ATOM 2409 N N . MET A 1 294 ? 10.669 -3.236 9.474 1.00 86.94 294 MET A N 1
ATOM 2410 C CA . MET A 1 294 ? 9.315 -3.650 9.110 1.00 86.94 294 MET A CA 1
ATOM 2411 C C . MET A 1 294 ? 9.201 -3.851 7.598 1.00 86.94 294 MET A C 1
ATOM 2413 O O . MET A 1 294 ? 9.763 -3.077 6.821 1.00 86.94 294 MET A O 1
ATOM 2417 N N . ASP A 1 295 ? 8.460 -4.876 7.176 1.00 89.88 295 ASP A N 1
ATOM 2418 C CA . ASP A 1 295 ? 8.214 -5.147 5.758 1.00 89.88 295 ASP A CA 1
ATOM 2419 C C . ASP A 1 295 ? 7.269 -4.098 5.146 1.00 89.88 295 ASP A C 1
ATOM 2421 O O . ASP A 1 295 ? 6.178 -3.828 5.651 1.00 89.88 295 ASP A O 1
ATOM 2425 N N . ILE A 1 296 ? 7.692 -3.523 4.021 1.00 91.81 296 ILE A N 1
ATOM 2426 C CA . ILE A 1 296 ? 6.931 -2.539 3.248 1.00 91.81 296 ILE A CA 1
ATOM 2427 C C . ILE A 1 296 ? 6.104 -3.273 2.190 1.00 91.81 296 ILE A C 1
ATOM 2429 O O . ILE A 1 296 ? 6.580 -4.201 1.532 1.00 91.81 296 ILE A O 1
ATOM 2433 N N . GLN A 1 297 ? 4.867 -2.833 1.966 1.00 92.06 297 GLN A N 1
ATOM 2434 C CA . GLN A 1 297 ? 4.003 -3.438 0.959 1.00 92.06 297 GLN A CA 1
ATOM 2435 C C . GLN A 1 297 ? 4.478 -3.089 -0.458 1.00 92.06 297 GLN A C 1
ATOM 2437 O O . GLN A 1 297 ? 4.545 -1.926 -0.854 1.00 92.06 297 GLN A O 1
ATOM 2442 N N . ILE A 1 298 ? 4.765 -4.107 -1.264 1.00 93.00 298 ILE A N 1
ATOM 2443 C CA . ILE A 1 298 ? 5.282 -3.930 -2.623 1.00 93.00 298 ILE A CA 1
ATOM 2444 C C . ILE A 1 298 ? 4.126 -3.929 -3.627 1.00 93.00 298 ILE A C 1
ATOM 2446 O O . ILE A 1 298 ? 3.328 -4.868 -3.689 1.00 93.00 298 ILE A O 1
ATOM 2450 N N . ALA A 1 299 ? 4.046 -2.886 -4.450 1.00 91.75 299 ALA A N 1
ATOM 2451 C CA . ALA A 1 299 ? 3.157 -2.859 -5.602 1.00 91.75 299 ALA A CA 1
ATOM 2452 C C . ALA A 1 299 ? 3.639 -3.870 -6.652 1.00 91.75 299 ALA A C 1
ATOM 2454 O O . ALA A 1 299 ? 4.833 -3.981 -6.919 1.00 91.75 299 ALA A O 1
ATOM 2455 N N . ARG A 1 300 ? 2.705 -4.588 -7.283 1.00 89.31 300 ARG A N 1
ATOM 2456 C CA . ARG A 1 300 ? 3.008 -5.557 -8.348 1.00 89.31 300 ARG A CA 1
ATOM 2457 C C . ARG A 1 300 ? 3.406 -4.830 -9.635 1.00 89.31 300 ARG A C 1
ATOM 2459 O O . ARG A 1 300 ? 2.603 -4.711 -10.554 1.00 89.31 300 ARG A O 1
ATOM 2466 N N . THR A 1 301 ? 4.620 -4.297 -9.670 1.00 90.88 301 THR A N 1
ATOM 2467 C CA . THR A 1 301 ? 5.194 -3.632 -10.837 1.00 90.88 301 THR A CA 1
ATOM 2468 C C . THR A 1 301 ? 6.534 -4.245 -11.203 1.00 90.88 301 THR A C 1
ATOM 2470 O O . THR A 1 301 ? 7.306 -4.682 -10.349 1.00 90.88 301 THR A O 1
ATOM 2473 N N . GLU A 1 302 ? 6.793 -4.281 -12.504 1.00 91.62 302 GLU A N 1
ATOM 2474 C CA . GLU A 1 302 ? 7.972 -4.896 -13.098 1.00 91.62 302 GLU A CA 1
ATOM 2475 C C . GLU A 1 302 ? 8.629 -3.872 -14.025 1.00 91.62 302 GLU A C 1
ATOM 2477 O O . GLU A 1 302 ? 7.955 -3.032 -14.628 1.00 91.62 302 GLU A O 1
ATOM 2482 N N . ALA A 1 303 ? 9.956 -3.900 -14.110 1.00 92.81 303 ALA A N 1
ATOM 2483 C CA . ALA A 1 303 ? 10.705 -3.053 -15.027 1.00 92.81 303 ALA A CA 1
ATOM 2484 C C . ALA A 1 303 ? 11.470 -3.923 -16.022 1.00 92.81 303 ALA A C 1
ATOM 2486 O O . ALA A 1 303 ? 12.213 -4.823 -15.634 1.00 92.81 303 ALA A O 1
ATOM 2487 N N . LEU A 1 304 ? 11.283 -3.640 -17.308 1.00 91.81 304 LEU A N 1
ATOM 2488 C CA . LEU A 1 304 ? 11.948 -4.347 -18.396 1.00 91.81 304 LEU A CA 1
ATOM 2489 C C . LEU A 1 304 ? 13.240 -3.616 -18.754 1.00 91.81 304 LEU A C 1
ATOM 2491 O O . LEU A 1 304 ? 13.199 -2.456 -19.175 1.00 91.81 304 LEU A O 1
ATOM 2495 N N . VAL A 1 305 ? 14.371 -4.304 -18.583 1.00 92.44 305 VAL A N 1
ATOM 2496 C CA . VAL A 1 305 ? 15.691 -3.823 -19.000 1.00 92.44 305 VAL A CA 1
ATOM 2497 C C . VAL A 1 305 ? 16.175 -4.673 -20.162 1.00 92.44 305 VAL A C 1
ATOM 2499 O O . VAL A 1 305 ? 16.396 -5.872 -20.007 1.00 92.44 305 VAL A O 1
ATOM 2502 N N . VAL A 1 306 ? 16.341 -4.043 -21.321 1.00 91.00 306 VAL A N 1
ATOM 2503 C CA . VAL A 1 306 ? 16.636 -4.719 -22.594 1.00 91.00 306 VAL A CA 1
ATOM 2504 C C . VAL A 1 306 ? 17.946 -4.221 -23.197 1.00 91.00 306 VAL A C 1
ATOM 2506 O O . VAL A 1 306 ? 18.505 -3.234 -22.731 1.00 91.00 306 VAL A O 1
ATOM 2509 N N . GLU A 1 307 ? 18.471 -4.873 -24.230 1.00 89.31 307 GLU A N 1
ATOM 2510 C CA . GLU A 1 307 ? 19.630 -4.327 -24.945 1.00 89.31 307 GLU A CA 1
ATOM 2511 C C . GLU A 1 307 ? 19.223 -3.093 -25.768 1.00 89.31 307 GLU A C 1
ATOM 2513 O O . GLU A 1 307 ? 18.166 -3.082 -26.406 1.00 89.31 307 GLU A O 1
ATOM 2518 N N . CYS A 1 308 ? 20.036 -2.032 -25.747 1.00 90.12 308 CYS A N 1
ATOM 2519 C CA . CYS A 1 308 ? 19.740 -0.839 -26.541 1.00 90.12 308 CYS A CA 1
ATOM 2520 C C . CYS A 1 308 ? 19.795 -1.147 -28.047 1.00 90.12 308 CYS A C 1
ATOM 2522 O O . CYS A 1 308 ? 20.736 -1.805 -28.501 1.00 90.12 308 CYS A O 1
ATOM 2524 N N . PRO A 1 309 ? 18.834 -0.636 -28.839 1.00 89.81 309 PRO A N 1
ATOM 2525 C CA . PRO A 1 309 ? 18.804 -0.893 -30.267 1.00 89.81 309 PRO A CA 1
ATOM 2526 C C . PRO A 1 309 ? 20.044 -0.306 -30.944 1.00 89.81 309 PRO A C 1
ATOM 2528 O O . PRO A 1 309 ? 20.453 0.823 -30.666 1.00 89.81 309 PRO A O 1
ATOM 2531 N N . SER A 1 310 ? 20.641 -1.075 -31.848 1.00 87.69 310 SER A N 1
ATOM 2532 C CA . SER A 1 310 ? 21.802 -0.666 -32.632 1.00 87.69 310 SER A CA 1
ATOM 2533 C C . SER A 1 310 ? 21.612 -1.038 -34.097 1.00 87.69 310 SER A C 1
ATOM 2535 O O . SER A 1 310 ? 20.990 -2.04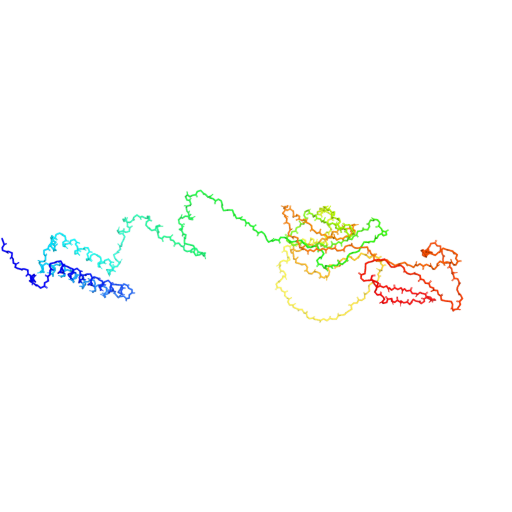6 -34.426 1.00 87.69 310 SER A O 1
ATOM 2537 N N . ALA A 1 311 ? 22.140 -0.205 -34.988 1.00 86.31 311 ALA A N 1
ATOM 2538 C CA . ALA A 1 311 ? 22.134 -0.458 -36.420 1.00 86.31 311 ALA A CA 1
ATOM 2539 C C . ALA A 1 311 ? 23.548 -0.275 -36.968 1.00 86.31 311 ALA A C 1
ATOM 2541 O O . ALA A 1 311 ? 24.229 0.695 -36.629 1.00 86.31 311 ALA A O 1
ATOM 2542 N N . SER A 1 312 ? 23.989 -1.202 -37.812 1.00 84.25 312 SER A N 1
ATOM 2543 C CA . SER A 1 312 ? 25.274 -1.125 -38.500 1.00 84.25 312 SER A CA 1
ATOM 2544 C C . SER A 1 312 ? 25.111 -1.375 -39.994 1.00 84.25 312 SER A C 1
ATOM 2546 O O . SER A 1 312 ? 24.314 -2.210 -40.426 1.00 84.25 312 SER A O 1
ATOM 2548 N N . PHE A 1 313 ? 25.887 -0.642 -40.790 1.00 82.75 313 PHE A N 1
ATOM 2549 C CA . PHE A 1 313 ? 25.989 -0.881 -42.224 1.00 82.75 313 PHE A CA 1
ATOM 2550 C C . PHE A 1 313 ? 26.970 -2.023 -42.490 1.00 82.75 313 PHE A C 1
ATOM 2552 O O . PHE A 1 313 ? 28.037 -2.108 -41.875 1.00 82.75 313 PHE A O 1
ATOM 2559 N N . LEU A 1 314 ? 26.605 -2.891 -43.423 1.00 77.50 314 LEU A N 1
ATOM 2560 C CA . LEU A 1 314 ? 27.469 -3.906 -44.001 1.00 77.50 314 LEU A CA 1
ATOM 2561 C C . LEU A 1 314 ? 27.725 -3.559 -45.468 1.00 77.50 314 LEU A C 1
ATOM 2563 O O . LEU A 1 314 ? 26.804 -3.199 -46.205 1.00 77.50 314 LEU A O 1
ATOM 2567 N N . SER A 1 315 ? 28.982 -3.667 -45.888 1.00 66.19 315 SER A N 1
ATOM 2568 C CA . SER A 1 315 ? 29.357 -3.545 -47.295 1.00 66.19 315 SER A CA 1
ATOM 2569 C C . SER A 1 315 ? 29.152 -4.880 -48.008 1.00 66.19 315 SER A C 1
ATOM 2571 O O . SER A 1 315 ? 29.407 -5.939 -47.426 1.00 66.19 315 SER A O 1
ATOM 2573 N N . ASP A 1 316 ? 28.715 -4.824 -49.265 1.00 61.38 316 ASP A N 1
ATOM 2574 C CA . ASP A 1 316 ? 28.590 -5.998 -50.133 1.00 61.38 316 ASP A CA 1
ATOM 2575 C C . ASP A 1 316 ? 29.946 -6.733 -50.220 1.00 61.38 316 ASP A C 1
ATOM 2577 O O . ASP A 1 316 ? 30.982 -6.061 -50.337 1.00 61.38 316 ASP A O 1
ATOM 2581 N N . PRO A 1 317 ? 30.005 -8.077 -50.126 1.00 55.97 317 PRO A N 1
ATOM 2582 C CA . PRO A 1 317 ? 31.242 -8.796 -50.385 1.00 55.97 317 PRO A CA 1
ATOM 2583 C C . PRO A 1 317 ? 31.692 -8.515 -51.822 1.00 55.97 317 PRO A C 1
ATOM 2585 O O . PRO A 1 317 ? 31.016 -8.881 -52.782 1.00 55.97 317 PRO A O 1
ATOM 2588 N N . VAL A 1 318 ? 32.852 -7.870 -51.965 1.00 55.72 318 VAL A N 1
ATOM 2589 C CA . VAL A 1 318 ? 33.544 -7.727 -53.252 1.00 55.72 318 VAL A CA 1
ATOM 2590 C C . VAL A 1 318 ? 33.636 -9.106 -53.898 1.00 55.72 318 VAL A C 1
ATOM 2592 O O . VAL A 1 318 ? 33.974 -10.069 -53.212 1.00 55.72 318 VAL A O 1
ATOM 2595 N N . THR A 1 319 ? 33.327 -9.174 -55.193 1.00 49.62 319 THR A N 1
ATOM 2596 C CA . THR A 1 319 ? 33.319 -10.320 -56.118 1.00 49.62 319 THR A CA 1
ATOM 2597 C C . THR A 1 319 ? 34.537 -11.250 -55.980 1.00 49.62 319 THR A C 1
ATOM 2599 O O . THR A 1 319 ? 35.422 -11.298 -56.828 1.00 49.62 319 THR A O 1
ATOM 2602 N N . SER A 1 320 ? 34.628 -11.986 -54.877 1.00 47.69 320 SER A N 1
ATOM 2603 C CA . SER A 1 320 ? 35.740 -12.877 -54.563 1.00 47.69 320 SER A CA 1
ATOM 2604 C C . SER A 1 320 ? 35.276 -13.925 -53.558 1.00 47.69 320 SER A C 1
ATOM 2606 O O . SER A 1 320 ? 35.531 -13.837 -52.362 1.00 47.69 320 SER A O 1
ATOM 2608 N N . GLY A 1 321 ? 34.527 -14.906 -54.074 1.00 46.62 321 GLY A N 1
ATOM 2609 C CA . GLY A 1 321 ? 34.375 -16.273 -53.553 1.00 46.62 321 GLY A CA 1
ATOM 2610 C C . GLY A 1 321 ? 33.707 -16.498 -52.189 1.00 46.62 321 GLY A C 1
ATOM 2611 O O . GLY A 1 321 ? 33.104 -17.548 -51.990 1.00 46.62 321 GLY A O 1
ATOM 2612 N N . ASN A 1 322 ? 33.752 -15.545 -51.259 1.00 51.81 322 ASN A N 1
ATOM 2613 C CA . ASN A 1 322 ? 33.238 -15.692 -49.903 1.00 51.81 322 ASN A CA 1
ATOM 2614 C C . ASN A 1 322 ? 31.947 -14.889 -49.725 1.00 51.81 322 ASN A C 1
ATOM 2616 O O . ASN A 1 322 ? 3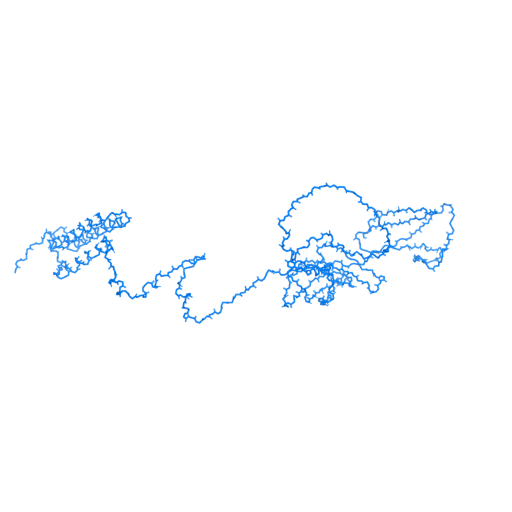1.951 -13.672 -49.568 1.00 51.81 322 ASN A O 1
ATOM 2620 N N . LYS A 1 323 ? 30.821 -15.608 -49.710 1.00 50.50 323 LYS A N 1
ATOM 2621 C CA . LYS A 1 323 ? 29.459 -15.095 -49.488 1.00 50.50 323 LYS A CA 1
ATOM 2622 C C . LYS A 1 323 ? 29.218 -14.683 -48.024 1.00 50.50 323 LYS A C 1
ATOM 2624 O O . LYS A 1 323 ? 28.329 -15.221 -47.367 1.00 50.50 323 LYS A O 1
ATOM 2629 N N . LYS A 1 324 ? 30.031 -13.782 -47.467 1.00 57.16 324 LYS A N 1
ATOM 2630 C CA . LYS A 1 324 ? 29.817 -13.220 -46.124 1.00 57.16 324 LYS A CA 1
ATOM 2631 C C . LYS A 1 324 ? 29.977 -11.706 -46.173 1.00 57.16 324 LYS A C 1
ATOM 2633 O O . LYS A 1 324 ? 31.056 -11.211 -46.477 1.00 57.16 324 LYS A O 1
ATOM 2638 N N . PHE A 1 325 ? 28.900 -10.989 -45.860 1.00 55.25 325 PHE A N 1
ATOM 2639 C CA . PHE A 1 325 ? 28.922 -9.541 -45.665 1.00 55.25 325 PHE A CA 1
ATOM 2640 C C . PHE A 1 325 ? 29.946 -9.166 -44.586 1.00 55.25 325 PHE A C 1
ATOM 2642 O O . PHE A 1 325 ? 29.951 -9.753 -43.500 1.00 55.25 325 PHE A O 1
ATOM 2649 N N . THR A 1 326 ? 30.814 -8.196 -44.875 1.00 58.53 326 THR A N 1
ATOM 2650 C CA . THR A 1 326 ? 31.850 -7.737 -43.942 1.00 58.53 326 THR A CA 1
ATOM 2651 C C . THR A 1 326 ? 31.396 -6.476 -43.199 1.00 58.53 326 THR A C 1
ATOM 2653 O O . THR A 1 326 ? 30.765 -5.609 -43.812 1.00 58.53 326 THR A O 1
ATOM 2656 N N . PRO A 1 327 ? 31.715 -6.329 -41.896 1.00 58.59 327 PRO A N 1
ATOM 2657 C CA . PRO A 1 327 ? 31.468 -5.091 -41.160 1.00 58.59 327 PRO A CA 1
ATOM 2658 C C . PRO A 1 327 ? 32.098 -3.890 -41.866 1.00 58.59 327 PRO A C 1
ATOM 2660 O O . PRO A 1 327 ? 33.243 -3.973 -42.314 1.00 58.59 327 PRO A O 1
ATOM 2663 N N . TRP A 1 328 ? 31.375 -2.770 -41.942 1.00 56.88 328 TRP A N 1
ATOM 2664 C CA . TRP A 1 328 ? 31.927 -1.525 -42.469 1.00 56.88 328 TRP A CA 1
ATOM 2665 C C . TRP A 1 328 ? 33.088 -1.063 -41.574 1.00 56.88 328 TRP A C 1
ATOM 2667 O O . TRP A 1 328 ? 32.874 -0.635 -40.439 1.00 56.88 328 TRP A O 1
ATOM 2677 N N . LEU A 1 329 ? 34.333 -1.177 -42.050 1.00 54.69 329 LEU A N 1
ATOM 2678 C CA . LEU A 1 329 ? 35.502 -0.702 -41.310 1.00 54.69 329 LEU A CA 1
ATOM 2679 C C . LEU A 1 329 ? 35.524 0.831 -41.306 1.00 54.69 329 LEU A C 1
ATOM 2681 O O . LEU A 1 329 ? 35.827 1.460 -42.316 1.00 54.69 329 LEU A O 1
ATOM 2685 N N . SER A 1 330 ? 35.278 1.430 -40.144 1.00 51.78 330 SER A N 1
ATOM 2686 C CA . SER A 1 330 ? 35.444 2.873 -39.918 1.00 51.78 330 SER A CA 1
ATOM 2687 C C . SER A 1 330 ? 36.900 3.297 -39.645 1.00 51.78 330 SER A C 1
ATOM 2689 O O . SER A 1 330 ? 37.115 4.430 -39.228 1.00 51.78 330 SER A O 1
ATOM 2691 N N . SER A 1 331 ? 37.904 2.418 -39.807 1.00 44.34 331 SER A N 1
ATOM 2692 C CA . SER A 1 331 ? 39.273 2.667 -39.298 1.00 44.34 331 SER A CA 1
ATOM 2693 C C . SER A 1 331 ? 40.416 2.639 -40.323 1.00 44.34 331 SER A C 1
ATOM 2695 O O . SER A 1 331 ? 41.577 2.486 -39.949 1.00 44.34 331 SER A O 1
ATOM 2697 N N . SER A 1 332 ? 40.145 2.858 -41.602 1.00 41.81 332 SER A N 1
ATOM 2698 C CA . SER A 1 332 ? 41.146 3.492 -42.465 1.00 41.81 332 SER A CA 1
ATOM 2699 C C . SER A 1 332 ? 40.474 4.709 -43.069 1.00 41.81 332 SER A C 1
ATOM 2701 O O . SER A 1 332 ? 39.298 4.592 -43.411 1.00 41.81 332 SER A O 1
ATOM 2703 N N . GLY A 1 333 ? 41.175 5.847 -43.147 1.00 47.22 333 GLY A N 1
ATOM 2704 C CA . GLY A 1 333 ? 40.669 7.110 -43.706 1.00 47.22 333 GLY A CA 1
ATOM 2705 C C . GLY A 1 333 ? 39.914 6.933 -45.029 1.00 47.22 333 GLY A C 1
ATOM 2706 O O . GLY A 1 333 ? 39.986 5.851 -45.610 1.00 47.22 333 GLY A O 1
ATOM 2707 N N . PRO A 1 334 ? 39.173 7.957 -45.492 1.00 42.69 334 PRO A N 1
ATOM 2708 C CA . PRO A 1 334 ? 38.204 7.832 -46.577 1.00 42.69 334 PRO A CA 1
ATOM 2709 C C . PRO A 1 334 ? 38.850 7.134 -47.773 1.00 42.69 334 PRO A C 1
ATOM 2711 O O . PRO A 1 334 ? 39.584 7.740 -48.546 1.00 42.69 334 PRO A O 1
ATOM 2714 N N . LYS A 1 335 ? 38.607 5.827 -47.911 1.00 49.41 335 LYS A N 1
ATOM 2715 C CA . LYS A 1 335 ? 38.830 5.147 -49.174 1.00 49.41 335 LYS A CA 1
ATOM 2716 C C . LYS A 1 335 ? 37.689 5.651 -50.023 1.00 49.41 335 LYS A C 1
ATOM 2718 O O . LYS A 1 335 ? 36.560 5.176 -49.893 1.00 49.41 335 LYS A O 1
ATOM 2723 N N . GLU A 1 336 ? 37.970 6.711 -50.768 1.00 55.06 336 GLU A N 1
ATOM 2724 C CA . GLU A 1 336 ? 37.104 7.199 -51.823 1.00 55.06 336 GLU A CA 1
ATOM 2725 C C . GLU A 1 336 ? 36.961 6.051 -52.817 1.00 55.06 336 GLU A C 1
ATOM 2727 O O . GLU A 1 336 ? 37.774 5.840 -53.711 1.00 55.06 336 GLU A O 1
ATOM 2732 N N . ASN A 1 337 ? 35.955 5.213 -52.583 1.00 62.16 337 ASN A N 1
ATOM 2733 C CA . ASN A 1 337 ? 35.536 4.229 -53.555 1.00 62.16 337 ASN A CA 1
ATOM 2734 C C . ASN A 1 337 ? 34.888 5.040 -54.675 1.00 62.16 337 ASN A C 1
ATOM 2736 O O . ASN A 1 337 ? 33.714 5.397 -54.583 1.00 62.16 337 ASN A O 1
ATOM 2740 N N . HIS A 1 338 ? 35.695 5.424 -55.662 1.00 68.31 338 HIS A N 1
ATOM 2741 C CA . HIS A 1 338 ? 35.227 6.154 -56.827 1.00 68.31 338 HIS A CA 1
ATOM 2742 C C . HIS A 1 338 ? 34.226 5.282 -57.583 1.00 68.31 338 HIS A C 1
ATOM 2744 O O . HIS A 1 338 ? 34.529 4.149 -57.959 1.00 68.31 338 HIS A O 1
ATOM 2750 N N . GLU A 1 339 ? 33.029 5.815 -57.797 1.00 71.62 339 GLU A N 1
ATOM 2751 C CA . GLU A 1 339 ? 31.977 5.157 -58.563 1.00 71.62 339 GLU A CA 1
ATOM 2752 C C . GLU A 1 339 ? 31.602 6.016 -59.762 1.00 71.62 339 GLU A C 1
ATOM 2754 O O . GLU A 1 339 ? 31.617 7.248 -59.704 1.00 71.62 339 GLU A O 1
ATOM 2759 N N . CYS A 1 340 ? 31.300 5.351 -60.875 1.00 80.19 340 CYS A N 1
ATOM 2760 C CA . CYS A 1 340 ? 30.872 6.017 -62.092 1.00 80.19 340 CYS A CA 1
ATOM 2761 C C . CYS A 1 340 ? 29.447 6.561 -61.936 1.00 80.19 340 CYS A C 1
ATOM 2763 O O . CYS A 1 340 ? 28.608 5.996 -61.230 1.00 80.19 340 CYS A O 1
ATOM 2765 N N . ILE A 1 341 ? 29.166 7.651 -62.646 1.00 80.56 341 ILE A N 1
ATOM 2766 C CA . ILE A 1 341 ? 27.831 8.245 -62.727 1.00 80.56 341 ILE A CA 1
ATOM 2767 C C . ILE A 1 341 ? 26.859 7.190 -63.279 1.00 80.56 341 ILE A C 1
ATOM 2769 O O . ILE A 1 341 ? 27.087 6.648 -64.357 1.00 80.56 341 ILE A O 1
ATOM 2773 N N . GLY A 1 342 ? 25.788 6.898 -62.534 1.00 77.81 342 GLY A N 1
ATOM 2774 C CA . GLY A 1 342 ? 24.777 5.895 -62.895 1.00 77.81 342 GLY A CA 1
ATOM 2775 C C . GLY A 1 342 ? 24.914 4.543 -62.185 1.00 77.81 342 GLY A C 1
ATOM 2776 O O . GLY A 1 342 ? 23.991 3.735 -62.267 1.00 77.81 342 GLY A O 1
ATOM 2777 N N . ASN A 1 343 ? 25.998 4.302 -61.440 1.00 78.50 343 ASN A N 1
ATOM 2778 C CA . ASN A 1 343 ? 26.114 3.092 -60.627 1.00 78.50 343 ASN A CA 1
ATOM 2779 C C . ASN A 1 343 ? 25.214 3.170 -59.384 1.00 78.50 343 ASN A C 1
ATOM 2781 O O . ASN A 1 343 ? 25.219 4.156 -58.647 1.00 78.50 343 ASN A O 1
ATOM 2785 N N . SER A 1 344 ? 24.457 2.101 -59.131 1.00 72.06 344 SER A N 1
ATOM 2786 C CA . SER A 1 344 ? 23.703 1.911 -57.891 1.00 72.06 344 SER A CA 1
ATOM 2787 C C . SER A 1 344 ? 24.502 1.057 -56.915 1.00 72.06 344 SER A C 1
ATOM 2789 O O . SER A 1 344 ? 24.973 -0.021 -57.285 1.00 72.06 344 SER A O 1
ATOM 2791 N N . LYS A 1 345 ? 24.586 1.487 -55.656 1.00 71.00 345 LYS A N 1
ATOM 2792 C CA . LYS A 1 345 ? 25.225 0.713 -54.594 1.00 71.00 345 LYS A CA 1
ATOM 2793 C C . LYS A 1 345 ? 24.201 0.104 -53.660 1.00 71.00 345 LYS A C 1
ATOM 2795 O O . LYS A 1 345 ? 23.371 0.812 -53.091 1.00 71.00 345 LYS A O 1
ATOM 2800 N N . ASN A 1 346 ? 24.320 -1.201 -53.467 1.00 72.88 346 ASN A N 1
ATOM 2801 C CA . ASN A 1 346 ? 23.558 -1.917 -52.463 1.00 72.88 346 ASN A CA 1
ATOM 2802 C C . ASN A 1 346 ? 24.351 -1.935 -51.158 1.00 72.88 346 ASN A C 1
ATOM 2804 O O . ASN A 1 346 ? 25.558 -2.181 -51.138 1.00 72.88 346 ASN A O 1
ATOM 2808 N N . PHE A 1 347 ? 23.659 -1.668 -50.058 1.00 74.56 347 PHE A N 1
ATOM 2809 C CA . PHE A 1 347 ? 24.224 -1.762 -48.721 1.00 74.56 347 PHE A CA 1
ATOM 2810 C C . PHE A 1 347 ? 23.361 -2.702 -47.895 1.00 74.56 347 PHE A C 1
ATOM 2812 O O . PHE A 1 347 ? 22.134 -2.606 -47.917 1.00 74.56 347 PHE A O 1
ATOM 2819 N N . GLY A 1 348 ? 24.008 -3.595 -47.153 1.00 78.44 348 GLY A N 1
ATOM 2820 C CA . GLY A 1 348 ? 23.334 -4.381 -46.133 1.00 78.44 348 GLY A CA 1
ATOM 2821 C C . GLY A 1 348 ? 23.149 -3.536 -44.878 1.00 78.44 348 GLY A C 1
ATOM 2822 O O . GLY A 1 348 ? 24.032 -2.766 -44.500 1.00 78.44 348 GLY A O 1
ATOM 2823 N N . LEU A 1 349 ? 22.016 -3.693 -44.205 1.00 81.00 349 LEU A N 1
ATOM 2824 C CA . LEU A 1 349 ? 21.764 -3.066 -42.916 1.00 81.00 349 LEU A CA 1
ATOM 2825 C C . LEU A 1 349 ? 21.450 -4.155 -41.900 1.00 81.00 349 LEU A C 1
ATOM 2827 O O . LEU A 1 349 ? 20.538 -4.951 -42.107 1.00 81.00 349 LEU A O 1
ATOM 2831 N N . VAL A 1 350 ? 22.201 -4.186 -40.803 1.00 83.88 350 VAL A N 1
ATOM 2832 C CA . VAL A 1 350 ? 21.923 -5.080 -39.678 1.00 83.88 350 VAL A CA 1
ATOM 2833 C C . VAL A 1 350 ? 21.371 -4.253 -38.541 1.00 83.88 350 VAL A C 1
ATOM 2835 O O . VAL A 1 350 ? 22.049 -3.373 -38.014 1.00 83.88 350 VAL A O 1
ATOM 2838 N N . VAL A 1 351 ? 20.136 -4.559 -38.164 1.00 85.56 351 VAL A N 1
ATOM 2839 C CA . VAL A 1 351 ? 19.454 -3.963 -37.019 1.00 85.56 351 VAL A CA 1
ATOM 2840 C C . VAL A 1 351 ? 19.421 -4.996 -35.901 1.00 85.56 351 VAL A C 1
ATOM 2842 O O . VAL A 1 351 ? 19.065 -6.150 -36.127 1.00 85.56 351 VAL A O 1
ATOM 2845 N N . LYS A 1 352 ? 19.812 -4.586 -34.697 1.00 85.06 352 LYS A N 1
ATOM 2846 C CA . LYS A 1 352 ? 19.737 -5.383 -33.472 1.00 85.06 352 LYS A CA 1
ATOM 2847 C C . LYS A 1 352 ? 18.895 -4.635 -32.450 1.00 85.06 352 LYS A C 1
ATOM 2849 O O . LYS A 1 352 ? 19.106 -3.443 -32.243 1.00 85.06 352 LYS A O 1
ATOM 2854 N N . GLY A 1 353 ? 17.972 -5.325 -31.797 1.00 83.44 353 GLY A N 1
ATOM 2855 C CA . GLY A 1 353 ? 17.109 -4.762 -30.760 1.00 83.44 353 GLY A CA 1
ATOM 2856 C C . GLY A 1 353 ? 15.801 -5.538 -30.649 1.00 83.44 353 GLY A C 1
ATOM 2857 O O . GLY A 1 353 ? 15.601 -6.517 -31.363 1.00 83.44 353 GLY A O 1
ATOM 2858 N N . LEU A 1 354 ? 14.914 -5.090 -29.761 1.00 83.75 354 LEU A N 1
ATOM 2859 C CA . LEU A 1 354 ? 13.579 -5.667 -29.597 1.00 83.75 354 LEU A CA 1
ATOM 2860 C C . LEU A 1 354 ? 12.544 -4.885 -30.409 1.00 83.75 354 LEU A C 1
ATOM 2862 O O . LEU A 1 354 ? 12.515 -3.656 -30.354 1.00 83.75 354 LEU A O 1
ATOM 2866 N N . ALA A 1 355 ? 11.695 -5.606 -31.139 1.00 81.88 355 ALA A N 1
ATOM 2867 C CA . ALA A 1 355 ? 10.600 -5.043 -31.921 1.00 81.88 355 ALA A CA 1
ATOM 2868 C C . ALA A 1 355 ? 9.541 -4.337 -31.036 1.00 81.88 355 ALA A C 1
ATOM 2870 O O . ALA A 1 355 ? 9.366 -4.719 -29.875 1.00 81.88 355 ALA A O 1
ATOM 2871 N N . PRO A 1 356 ? 8.795 -3.343 -31.565 1.00 87.06 356 PRO A N 1
ATOM 2872 C CA . PRO A 1 356 ? 8.873 -2.801 -32.922 1.00 87.06 356 PRO A CA 1
ATOM 2873 C C . PRO A 1 356 ? 9.971 -1.737 -33.057 1.00 87.06 356 PRO A C 1
ATOM 2875 O O . PRO A 1 356 ? 10.004 -0.750 -32.321 1.00 87.06 356 PRO A O 1
ATOM 2878 N N . LEU A 1 357 ? 10.850 -1.904 -34.048 1.00 83.56 357 LEU A N 1
ATOM 2879 C CA . LEU A 1 357 ? 11.908 -0.936 -34.345 1.00 83.56 357 LEU A CA 1
ATOM 2880 C C . LEU A 1 357 ? 11.533 -0.078 -35.554 1.00 83.56 357 LEU A C 1
ATOM 2882 O O . LEU A 1 357 ? 10.965 -0.572 -36.527 1.00 83.56 357 LEU A O 1
ATOM 2886 N N . SER A 1 358 ? 11.889 1.207 -35.495 1.00 86.38 358 SER A N 1
ATOM 2887 C CA . SER A 1 358 ? 11.839 2.121 -36.639 1.00 86.38 358 SER A CA 1
ATOM 2888 C C . SER A 1 358 ? 13.247 2.606 -36.938 1.00 86.38 358 SER A C 1
ATOM 2890 O O . SER A 1 358 ? 14.005 2.926 -36.018 1.00 86.38 358 SER A O 1
ATOM 2892 N N . LEU A 1 359 ? 13.611 2.633 -38.218 1.00 85.88 359 LEU A N 1
ATOM 2893 C CA . LEU A 1 359 ? 14.958 2.989 -38.626 1.00 85.88 359 LEU A CA 1
ATOM 2894 C C . LEU A 1 359 ? 14.947 4.226 -39.514 1.00 85.88 359 LEU A C 1
ATOM 2896 O O . LEU A 1 359 ? 14.190 4.324 -40.475 1.00 85.88 359 LEU A O 1
ATOM 2900 N N . ALA A 1 360 ? 15.829 5.168 -39.202 1.00 87.94 360 ALA A N 1
ATOM 2901 C CA . ALA A 1 360 ? 16.106 6.319 -40.041 1.00 87.94 360 ALA A CA 1
ATOM 2902 C C . ALA A 1 360 ? 17.612 6.406 -40.279 1.00 87.94 360 ALA A C 1
ATOM 2904 O O . ALA A 1 360 ? 18.404 6.269 -39.346 1.00 87.94 360 ALA A O 1
ATOM 2905 N N . TYR A 1 361 ? 18.005 6.649 -41.524 1.00 87.12 361 TYR A N 1
ATOM 2906 C CA . TYR A 1 361 ? 19.390 6.909 -41.892 1.00 87.12 361 TYR A CA 1
ATOM 2907 C C . TYR A 1 361 ? 19.495 8.273 -42.568 1.00 87.12 361 TYR A C 1
ATOM 2909 O O . TYR A 1 361 ? 18.529 8.790 -43.126 1.00 87.12 361 TYR A O 1
ATOM 2917 N N . SER A 1 362 ? 20.672 8.892 -42.503 1.00 87.38 362 SER A N 1
ATOM 2918 C CA . SER A 1 362 ? 20.928 10.133 -43.232 1.00 87.38 362 SER A CA 1
ATOM 2919 C C . SER A 1 362 ? 21.995 9.918 -44.287 1.00 87.38 362 SER A C 1
ATOM 2921 O O . SER A 1 362 ? 23.102 9.499 -43.960 1.00 87.38 362 SER A O 1
ATOM 2923 N N . GLN A 1 363 ? 21.661 10.247 -45.529 1.00 86.00 363 GLN A N 1
ATOM 2924 C CA . GLN A 1 363 ? 22.580 10.270 -46.655 1.00 86.00 363 GLN A CA 1
ATOM 2925 C C . GLN A 1 363 ? 23.148 11.682 -46.796 1.00 86.00 363 GLN A C 1
ATOM 2927 O O . GLN A 1 363 ? 22.398 12.655 -46.730 1.00 86.00 363 GLN A O 1
ATOM 2932 N N . ILE A 1 364 ? 24.461 11.808 -46.975 1.00 86.12 364 ILE A N 1
ATOM 2933 C CA . ILE A 1 364 ? 25.113 13.098 -47.217 1.00 86.12 364 ILE A CA 1
ATOM 2934 C C . ILE A 1 364 ? 25.720 13.054 -48.620 1.00 86.12 364 ILE A C 1
ATOM 2936 O O . ILE A 1 364 ? 26.604 12.242 -48.871 1.00 86.12 364 ILE A O 1
ATOM 2940 N N . VAL A 1 365 ? 25.227 13.901 -49.528 1.00 84.06 365 VAL A N 1
ATOM 2941 C CA . VAL A 1 365 ? 25.710 14.024 -50.916 1.00 84.06 365 VAL A CA 1
ATOM 2942 C C . VAL A 1 365 ? 26.097 15.479 -51.150 1.00 84.06 365 VAL A C 1
ATOM 2944 O O . VAL A 1 365 ? 25.277 16.365 -50.930 1.00 84.06 365 VAL A O 1
ATOM 2947 N N . ASN A 1 366 ? 27.342 15.742 -51.558 1.00 83.88 366 ASN A N 1
ATOM 2948 C CA . ASN A 1 366 ? 27.858 17.099 -51.809 1.00 83.88 366 ASN A CA 1
ATOM 2949 C C . ASN A 1 366 ? 27.588 18.089 -50.654 1.00 83.88 366 ASN A C 1
ATOM 2951 O O . ASN A 1 366 ? 27.224 19.241 -50.873 1.00 83.88 366 ASN A O 1
ATOM 2955 N N . GLY A 1 367 ? 27.700 17.622 -49.405 1.00 83.75 367 GLY A N 1
ATOM 2956 C CA . GLY A 1 367 ? 27.432 18.425 -48.204 1.00 83.75 367 GLY A CA 1
ATOM 2957 C C . GLY A 1 367 ? 25.949 18.603 -47.849 1.00 83.75 367 GLY A C 1
ATOM 2958 O O . GLY A 1 367 ? 25.643 19.070 -46.754 1.00 83.75 367 GLY A O 1
ATOM 2959 N N . GLN A 1 368 ? 25.015 18.178 -48.704 1.00 84.19 368 GLN A N 1
ATOM 2960 C CA . GLN A 1 368 ? 23.587 18.185 -48.395 1.00 84.19 368 GLN A CA 1
ATOM 2961 C C . GLN A 1 368 ? 23.179 16.899 -47.679 1.00 84.19 368 GLN A C 1
ATOM 2963 O O . GLN A 1 368 ? 23.385 15.791 -48.178 1.00 84.19 368 GLN A O 1
ATOM 2968 N N . ARG A 1 369 ? 22.576 17.046 -46.496 1.00 88.38 369 ARG A N 1
ATOM 2969 C CA . ARG A 1 369 ? 22.075 15.933 -45.685 1.00 88.38 369 ARG A CA 1
ATOM 2970 C C . ARG A 1 369 ? 20.605 15.666 -46.001 1.00 88.38 369 ARG A C 1
ATOM 2972 O O . ARG A 1 369 ? 19.752 16.498 -45.711 1.00 88.38 369 ARG A O 1
ATOM 2979 N N . LYS A 1 370 ? 20.300 14.475 -46.511 1.00 88.12 370 LYS A N 1
ATOM 2980 C CA . LYS A 1 370 ? 18.940 13.965 -46.705 1.00 88.12 370 LYS A CA 1
ATOM 2981 C C . LYS A 1 370 ? 18.635 12.903 -45.652 1.00 88.12 370 LYS A C 1
ATOM 2983 O O . LYS A 1 370 ? 19.336 11.897 -45.562 1.00 88.12 370 LYS A O 1
ATOM 2988 N N . LEU A 1 371 ? 17.605 13.130 -44.839 1.00 87.50 371 LEU A N 1
ATOM 2989 C CA . LEU A 1 371 ? 17.094 12.129 -43.903 1.00 87.50 371 LEU A CA 1
ATOM 2990 C C . LEU A 1 371 ? 16.128 11.202 -44.647 1.00 87.50 371 LEU A C 1
ATOM 2992 O O . LEU A 1 371 ? 15.212 11.676 -45.315 1.00 87.50 371 LEU A O 1
ATOM 2996 N N . VAL A 1 372 ? 16.327 9.894 -44.522 1.00 85.44 372 VAL A N 1
ATOM 2997 C CA . VAL A 1 372 ? 15.449 8.871 -45.088 1.00 85.44 372 VAL A CA 1
ATOM 2998 C C . VAL A 1 372 ? 14.965 7.981 -43.950 1.00 85.44 372 VAL A C 1
ATOM 3000 O O . VAL A 1 372 ? 15.764 7.400 -43.213 1.00 85.44 372 VAL A O 1
ATOM 3003 N N . LYS A 1 373 ? 13.645 7.898 -43.790 1.00 85.25 373 LYS A N 1
ATOM 3004 C CA . LYS A 1 373 ? 12.996 7.017 -42.822 1.00 85.25 373 LYS A CA 1
ATOM 3005 C C . LYS A 1 373 ? 12.545 5.752 -43.543 1.00 85.25 373 LYS A C 1
ATOM 3007 O O . LYS A 1 373 ? 11.920 5.830 -44.595 1.00 85.25 373 LYS A O 1
ATOM 3012 N N . LEU A 1 374 ? 12.896 4.600 -42.991 1.00 80.62 374 LEU A N 1
ATOM 3013 C CA . LEU A 1 374 ? 12.409 3.306 -43.440 1.00 80.62 374 LEU A CA 1
ATOM 3014 C C . LEU A 1 374 ? 11.192 2.971 -42.579 1.00 80.62 374 LEU A C 1
ATOM 3016 O O . LEU A 1 374 ? 11.334 2.623 -41.409 1.00 80.62 374 LEU A O 1
ATOM 3020 N N . ASP A 1 375 ? 9.996 3.091 -43.152 1.00 66.62 375 ASP A N 1
ATOM 3021 C CA . ASP A 1 375 ? 8.727 2.800 -42.465 1.00 66.62 375 ASP A CA 1
ATOM 3022 C C . ASP A 1 375 ? 8.435 1.290 -42.341 1.00 66.62 375 ASP A C 1
ATOM 3024 O O . ASP A 1 375 ? 7.307 0.875 -42.082 1.00 66.62 375 ASP A O 1
ATOM 3028 N N . HIS A 1 376 ? 9.455 0.443 -42.487 1.00 64.81 376 HIS A N 1
ATOM 3029 C CA . HIS A 1 376 ? 9.323 -0.977 -42.198 1.00 64.81 376 HIS A CA 1
ATOM 3030 C C . HIS A 1 376 ? 9.391 -1.218 -40.690 1.00 64.81 376 HIS A C 1
ATOM 3032 O O . HIS A 1 376 ? 10.402 -0.947 -40.044 1.00 64.81 376 HIS A O 1
ATOM 3038 N N . HIS A 1 377 ? 8.308 -1.766 -40.140 1.00 63.66 377 HIS A N 1
ATOM 3039 C CA . HIS A 1 377 ? 8.317 -2.364 -38.814 1.00 63.66 377 HIS A CA 1
ATOM 3040 C C . HIS A 1 377 ? 9.101 -3.676 -38.878 1.00 63.66 377 HIS A C 1
ATOM 3042 O O . HIS A 1 377 ? 8.661 -4.639 -39.507 1.00 63.66 377 HIS A O 1
ATOM 3048 N N . PHE A 1 378 ? 10.280 -3.689 -38.261 1.00 61.69 378 PHE A N 1
ATOM 3049 C CA . PHE A 1 378 ? 11.060 -4.909 -38.077 1.00 61.69 378 PHE A CA 1
ATOM 3050 C C . PHE A 1 378 ? 10.455 -5.676 -36.894 1.00 61.69 378 PHE A C 1
ATOM 3052 O O . PHE A 1 378 ? 10.414 -5.132 -35.784 1.00 61.69 378 PHE A O 1
ATOM 3059 N N . TRP A 1 379 ? 9.936 -6.876 -37.171 1.00 53.06 379 TRP A N 1
ATOM 3060 C CA . TRP A 1 379 ? 9.327 -7.797 -36.206 1.00 53.06 379 TRP A CA 1
ATOM 3061 C C . TRP A 1 379 ? 10.299 -8.898 -35.806 1.00 53.06 379 TRP A C 1
ATOM 3063 O O . TRP A 1 379 ? 10.982 -9.423 -36.718 1.00 53.06 379 TRP A O 1
#

pLDDT: mean 72.35, std 18.46, range [28.81, 95.06]